Protein AF-A0AAD4N8Z9-F1 (afdb_monomer)

Structure (mmCIF, N/CA/C/O backbone):
data_AF-A0AAD4N8Z9-F1
#
_entry.id   AF-A0AAD4N8Z9-F1
#
loop_
_atom_site.group_PDB
_atom_site.id
_atom_site.type_symbol
_atom_site.label_atom_id
_atom_site.label_alt_id
_atom_site.label_comp_id
_atom_site.label_asym_id
_atom_site.label_entity_id
_atom_site.label_seq_id
_atom_site.pdbx_PDB_ins_code
_atom_site.Cartn_x
_atom_site.Cartn_y
_atom_site.Cartn_z
_atom_site.occupancy
_atom_site.B_iso_or_equiv
_atom_site.auth_seq_id
_atom_site.auth_comp_id
_atom_site.auth_asym_id
_atom_site.auth_atom_id
_atom_site.pdbx_PDB_model_num
ATOM 1 N N . MET A 1 1 ? 73.929 31.595 -19.723 1.00 46.75 1 MET A N 1
ATOM 2 C CA . MET A 1 1 ? 73.065 31.655 -18.525 1.00 46.75 1 MET A CA 1
ATOM 3 C C . MET A 1 1 ? 71.670 32.011 -18.989 1.00 46.75 1 MET A C 1
ATOM 5 O O . MET A 1 1 ? 71.566 33.004 -19.691 1.00 46.75 1 MET A O 1
ATOM 9 N N . ASN A 1 2 ? 70.687 31.148 -18.706 1.00 46.19 2 ASN A N 1
ATOM 10 C CA . ASN A 1 2 ? 69.236 31.398 -18.604 1.00 46.19 2 ASN A CA 1
ATOM 11 C C . ASN A 1 2 ? 68.493 30.087 -18.906 1.00 46.19 2 ASN A C 1
ATOM 13 O O . ASN A 1 2 ? 68.170 29.791 -20.052 1.00 46.19 2 ASN A O 1
ATOM 17 N N . GLN A 1 3 ? 68.258 29.290 -17.863 1.00 43.41 3 GLN A N 1
ATOM 18 C CA . GLN A 1 3 ? 67.285 28.197 -17.874 1.00 43.41 3 GLN A CA 1
ATOM 19 C C . GLN A 1 3 ? 66.125 28.615 -16.969 1.00 43.41 3 GLN A C 1
ATOM 21 O O . GLN A 1 3 ? 66.301 28.776 -15.764 1.00 43.41 3 GLN A O 1
ATOM 26 N N . LEU A 1 4 ? 64.959 28.836 -17.576 1.00 46.44 4 LEU A N 1
ATOM 27 C CA . LEU A 1 4 ? 63.681 29.014 -16.887 1.00 46.44 4 LEU A CA 1
ATOM 28 C C . LEU A 1 4 ? 63.095 27.630 -16.550 1.00 46.44 4 LEU A C 1
ATOM 30 O O . LEU A 1 4 ? 63.149 26.740 -17.403 1.00 46.44 4 LEU A O 1
ATOM 34 N N . PRO A 1 5 ? 62.543 27.424 -15.342 1.00 58.72 5 PRO A N 1
ATOM 35 C CA . PRO A 1 5 ? 61.995 26.138 -14.941 1.00 58.72 5 PRO A CA 1
ATOM 36 C C . PRO A 1 5 ? 60.583 25.928 -15.505 1.00 58.72 5 PRO A C 1
ATOM 38 O O . PRO A 1 5 ? 59.713 26.794 -15.420 1.00 58.72 5 PRO A O 1
ATOM 41 N N . ASN A 1 6 ? 60.367 24.731 -16.050 1.00 53.56 6 ASN A N 1
ATOM 42 C CA . ASN A 1 6 ? 59.075 24.229 -16.503 1.00 53.56 6 ASN A CA 1
ATOM 43 C C . ASN A 1 6 ? 58.134 24.006 -15.307 1.00 53.56 6 ASN A C 1
ATOM 45 O O . ASN A 1 6 ? 58.303 23.060 -14.537 1.00 53.56 6 ASN A O 1
ATOM 49 N N . LEU A 1 7 ? 57.119 24.861 -15.181 1.00 53.78 7 LEU A N 1
ATOM 50 C CA . LEU A 1 7 ? 55.962 24.662 -14.309 1.00 53.78 7 LEU A CA 1
ATOM 51 C C . LEU A 1 7 ? 55.002 23.658 -14.967 1.00 53.78 7 LEU A C 1
ATOM 53 O O . LEU A 1 7 ? 54.324 23.968 -15.943 1.00 53.78 7 LEU A O 1
ATOM 57 N N . PHE A 1 8 ? 54.969 22.437 -14.432 1.00 58.31 8 PHE A N 1
ATOM 58 C CA . PHE A 1 8 ? 54.022 21.385 -14.813 1.00 58.31 8 PHE A CA 1
ATOM 59 C C . PHE A 1 8 ? 52.588 21.705 -14.326 1.00 58.31 8 PHE A C 1
ATOM 61 O O . PHE A 1 8 ? 52.424 22.147 -13.186 1.00 58.31 8 PHE A O 1
ATOM 68 N N . PRO A 1 9 ? 51.532 21.418 -15.114 1.00 57.81 9 PRO A N 1
ATOM 69 C CA . PRO A 1 9 ? 50.152 21.751 -14.771 1.00 57.81 9 PRO A CA 1
ATOM 70 C C . PRO A 1 9 ? 49.478 20.606 -13.992 1.00 57.81 9 PRO A C 1
ATOM 72 O O . PRO A 1 9 ? 48.863 19.715 -14.570 1.00 57.81 9 PRO A O 1
ATOM 75 N N . TRP A 1 10 ? 49.564 20.622 -12.660 1.00 55.25 10 TRP A N 1
ATOM 76 C CA . TRP A 1 10 ? 48.889 19.639 -11.787 1.00 55.25 10 TRP A CA 1
ATOM 77 C C . TRP A 1 10 ? 47.440 20.021 -11.408 1.00 55.25 10 TRP A C 1
ATOM 79 O O . TRP A 1 10 ? 46.786 19.305 -10.654 1.00 55.25 10 TRP A O 1
ATOM 89 N N . SER A 1 11 ? 46.892 21.124 -11.932 1.00 57.09 11 SER A N 1
ATOM 90 C CA . SER A 1 11 ? 45.574 21.652 -11.529 1.00 57.09 11 SER A CA 1
ATOM 91 C C . SER A 1 11 ? 44.363 21.008 -12.223 1.00 57.09 11 SER A C 1
ATOM 93 O O . SER A 1 11 ? 43.244 21.149 -11.735 1.00 57.09 11 SER A O 1
ATOM 95 N N . HIS A 1 12 ? 44.541 20.270 -13.323 1.00 56.38 12 HIS A N 1
ATOM 96 C CA . HIS A 1 12 ? 43.407 19.731 -14.095 1.00 56.38 12 HIS A CA 1
ATOM 97 C C . HIS A 1 12 ? 42.897 18.356 -13.623 1.00 56.38 12 HIS A C 1
ATOM 99 O O . HIS A 1 12 ? 41.758 17.991 -13.922 1.00 56.38 12 HIS A O 1
ATOM 105 N N . PHE A 1 13 ? 43.694 17.600 -12.860 1.00 57.88 13 PHE A N 1
ATOM 106 C CA . PHE A 1 13 ? 43.307 16.254 -12.413 1.00 57.88 13 PHE A CA 1
ATOM 107 C C . PHE A 1 13 ? 42.324 16.271 -11.230 1.00 57.88 13 PHE A C 1
ATOM 109 O O . PHE A 1 13 ? 41.412 15.450 -11.178 1.00 57.88 13 PHE A O 1
ATOM 116 N N . GLY A 1 14 ? 42.446 17.237 -10.312 1.00 62.03 14 GLY A N 1
ATOM 117 C CA . GLY A 1 14 ? 41.565 17.333 -9.139 1.00 62.03 14 GLY A CA 1
ATOM 118 C C . GLY A 1 14 ? 40.123 17.735 -9.472 1.00 62.03 14 GLY A C 1
ATOM 119 O O . GLY A 1 14 ? 39.182 17.239 -8.855 1.00 62.03 14 GLY A O 1
ATOM 120 N N . PHE A 1 15 ? 39.932 18.585 -10.487 1.00 70.56 15 PHE A N 1
ATOM 121 C CA . PHE A 1 15 ? 38.609 19.105 -10.847 1.00 70.56 15 PHE A CA 1
ATOM 122 C C . PHE A 1 15 ? 37.696 18.028 -11.459 1.00 70.56 15 PHE A C 1
ATOM 124 O O . PHE A 1 15 ? 36.515 17.958 -11.126 1.00 70.56 15 PHE A O 1
ATOM 131 N N . ASN A 1 16 ? 38.244 17.130 -12.288 1.00 72.62 16 ASN A N 1
ATOM 132 C CA . ASN A 1 16 ? 37.470 16.046 -12.906 1.00 72.62 16 ASN A CA 1
ATOM 133 C C . ASN A 1 16 ? 37.009 14.985 -11.895 1.00 72.62 16 ASN A C 1
ATOM 135 O O . ASN A 1 16 ? 35.900 14.471 -12.016 1.00 72.62 16 ASN A O 1
ATOM 139 N N . VAL A 1 17 ? 37.818 14.682 -10.874 1.00 78.62 17 VAL A N 1
ATOM 140 C CA . VAL A 1 17 ? 37.445 13.712 -9.828 1.00 78.62 17 VAL A CA 1
ATOM 141 C C . VAL A 1 17 ? 36.346 14.272 -8.920 1.00 78.62 17 VAL A C 1
ATOM 143 O O . VAL A 1 17 ? 35.409 13.552 -8.582 1.00 78.62 17 VAL A O 1
ATOM 146 N N . TYR A 1 18 ? 36.408 15.563 -8.574 1.00 80.31 18 TYR A N 1
ATOM 147 C CA . TYR A 1 18 ? 35.356 16.220 -7.794 1.00 80.31 18 TYR A CA 1
ATOM 148 C C . TYR A 1 18 ? 34.038 16.306 -8.577 1.00 80.31 18 TYR A C 1
ATOM 150 O O . TYR A 1 18 ? 32.983 15.982 -8.038 1.00 80.31 18 TYR A O 1
ATOM 158 N N . LEU A 1 19 ? 34.095 16.653 -9.869 1.00 80.94 19 LEU A N 1
ATOM 159 C CA . LEU A 1 19 ? 32.920 16.676 -10.743 1.00 80.94 19 LEU A CA 1
ATOM 160 C C . LEU A 1 19 ? 32.286 15.280 -10.883 1.00 80.94 19 LEU A C 1
ATOM 162 O O . LEU A 1 19 ? 31.070 15.149 -10.767 1.00 80.94 19 LEU A O 1
ATOM 166 N N . LEU A 1 20 ? 33.097 14.230 -11.064 1.00 77.81 20 LEU A N 1
ATOM 167 C CA . LEU A 1 20 ? 32.614 12.846 -11.134 1.00 77.81 20 LEU A CA 1
ATOM 168 C C . LEU A 1 20 ? 31.980 12.379 -9.819 1.00 77.81 20 LEU A C 1
ATOM 170 O O . LEU A 1 20 ? 30.942 11.725 -9.862 1.00 77.81 20 LEU A O 1
ATOM 174 N N . LEU A 1 21 ? 32.539 12.745 -8.661 1.00 77.12 21 LEU A N 1
ATOM 175 C CA . LEU A 1 21 ? 31.932 12.436 -7.362 1.00 77.12 21 LEU A CA 1
ATOM 176 C C . LEU A 1 21 ? 30.600 13.171 -7.166 1.00 77.12 21 LEU A C 1
ATOM 178 O O . LEU A 1 21 ? 29.635 12.550 -6.730 1.00 77.12 21 LEU A O 1
ATOM 182 N N . VAL A 1 22 ? 30.506 14.451 -7.542 1.00 74.62 22 VAL A N 1
ATOM 183 C CA . VAL A 1 22 ? 29.248 15.218 -7.471 1.00 74.62 22 VAL A CA 1
ATOM 184 C C . VAL A 1 22 ? 28.180 14.614 -8.389 1.00 74.62 22 VAL A C 1
ATOM 186 O O . VAL A 1 22 ? 27.043 14.439 -7.957 1.00 74.62 22 VAL A O 1
ATOM 189 N N . ILE A 1 23 ? 28.539 14.211 -9.613 1.00 74.00 23 ILE A N 1
ATOM 190 C CA . ILE A 1 23 ? 27.619 13.524 -10.534 1.00 74.00 23 ILE A CA 1
ATOM 191 C C . ILE A 1 23 ? 27.191 12.161 -9.966 1.00 74.00 23 ILE A C 1
ATOM 193 O O . ILE A 1 23 ? 26.013 11.822 -10.027 1.00 74.00 23 ILE A O 1
ATOM 197 N N . PHE A 1 24 ? 28.102 11.403 -9.347 1.00 67.06 24 PHE A N 1
ATOM 198 C CA . PHE A 1 24 ? 27.779 10.104 -8.746 1.00 67.06 24 PHE A CA 1
ATOM 199 C C . PHE A 1 24 ? 26.803 10.244 -7.566 1.00 67.06 24 PHE A C 1
ATOM 201 O O . PHE A 1 24 ? 25.826 9.498 -7.484 1.00 67.06 24 PHE A O 1
ATOM 208 N N . PHE A 1 25 ? 26.992 11.252 -6.706 1.00 61.34 25 PHE A N 1
ATOM 209 C CA . PHE A 1 25 ? 26.068 11.553 -5.604 1.00 61.34 25 PHE A CA 1
ATOM 210 C C . PHE A 1 25 ? 24.692 12.049 -6.074 1.00 61.34 25 PHE A C 1
ATOM 212 O O . PHE A 1 25 ? 23.701 11.808 -5.387 1.00 61.34 25 PHE A O 1
ATOM 219 N N . LEU A 1 26 ? 24.605 12.686 -7.246 1.00 59.12 26 LEU A N 1
ATOM 220 C CA . LEU A 1 26 ? 23.340 13.145 -7.836 1.00 59.12 26 LEU A CA 1
ATOM 221 C C . LEU A 1 26 ? 22.520 12.021 -8.490 1.00 59.12 26 LEU A C 1
ATOM 223 O O . LEU A 1 26 ? 21.355 12.232 -8.813 1.00 59.12 26 LEU A O 1
ATOM 227 N N . THR A 1 27 ? 23.093 10.826 -8.669 1.00 56.28 27 THR A N 1
ATOM 228 C CA . THR A 1 27 ? 22.398 9.677 -9.281 1.00 56.28 27 THR A CA 1
ATOM 229 C C . THR A 1 27 ? 21.830 8.688 -8.266 1.00 56.28 27 THR A C 1
ATOM 231 O O . THR A 1 27 ? 21.587 7.529 -8.601 1.00 56.28 27 THR A O 1
ATOM 234 N N . THR A 1 28 ? 21.587 9.107 -7.022 1.00 57.78 28 THR A N 1
ATOM 235 C CA . THR A 1 28 ? 20.833 8.279 -6.078 1.00 57.78 28 THR A CA 1
ATOM 236 C C . THR A 1 28 ? 19.401 8.130 -6.588 1.00 57.78 28 THR A C 1
ATOM 238 O O . THR A 1 28 ? 18.559 9.013 -6.456 1.00 57.78 28 THR A O 1
ATOM 241 N N . TRP A 1 29 ? 19.139 6.994 -7.235 1.00 62.50 29 TRP A N 1
ATOM 242 C CA . TRP A 1 29 ? 17.806 6.590 -7.658 1.00 62.50 29 TRP A CA 1
ATOM 243 C C . TRP A 1 29 ? 16.889 6.682 -6.443 1.00 62.50 29 TRP A C 1
ATOM 245 O O . TRP A 1 29 ? 17.127 6.006 -5.438 1.00 62.50 29 TRP A O 1
ATOM 255 N N . ALA A 1 30 ? 15.880 7.548 -6.520 1.00 64.81 30 ALA A N 1
ATOM 256 C CA . ALA A 1 30 ? 14.934 7.746 -5.437 1.00 64.81 30 ALA A CA 1
ATOM 257 C C . ALA A 1 30 ? 14.157 6.441 -5.218 1.00 64.81 30 ALA A C 1
ATOM 259 O O . ALA A 1 30 ? 13.236 6.107 -5.961 1.00 64.81 30 ALA A O 1
ATOM 260 N N . GLN A 1 31 ? 14.570 5.672 -4.213 1.00 79.56 31 GLN A N 1
ATOM 261 C CA . GLN A 1 31 ? 13.804 4.540 -3.721 1.00 79.56 31 GLN A CA 1
ATOM 262 C C . GLN A 1 31 ? 12.781 5.069 -2.728 1.00 79.56 31 GLN A C 1
ATOM 264 O O . GLN A 1 31 ? 13.136 5.687 -1.722 1.00 79.56 31 GLN A O 1
ATOM 269 N N . TYR A 1 32 ? 11.508 4.821 -3.006 1.00 87.12 32 TYR A N 1
ATOM 270 C CA . TYR A 1 32 ? 10.448 5.211 -2.095 1.00 87.12 32 TYR A CA 1
ATOM 271 C C . TYR A 1 32 ? 10.104 4.075 -1.135 1.00 87.12 32 TYR A C 1
ATOM 273 O O . TYR A 1 32 ? 9.993 2.909 -1.519 1.00 87.12 32 TYR A O 1
ATOM 281 N N . SER A 1 33 ? 9.897 4.446 0.126 1.00 89.38 33 SER A N 1
ATOM 282 C CA . SER A 1 33 ? 9.249 3.619 1.144 1.00 89.38 33 SER A CA 1
ATOM 283 C C . SER A 1 33 ? 7.814 4.118 1.348 1.00 89.38 33 SER A C 1
ATOM 285 O O . SER A 1 33 ? 7.547 5.283 1.046 1.00 89.38 33 SER A O 1
ATOM 287 N N . PRO A 1 34 ? 6.887 3.318 1.902 1.00 90.31 34 PRO A N 1
ATOM 288 C CA . PRO A 1 34 ? 5.537 3.799 2.215 1.00 90.31 34 PRO A CA 1
ATOM 289 C C . PRO A 1 34 ? 5.533 5.061 3.094 1.00 90.31 34 PRO A C 1
ATOM 291 O O . PRO A 1 34 ? 4.661 5.918 2.978 1.00 90.31 34 PRO A O 1
ATOM 294 N N . GLN A 1 35 ? 6.541 5.202 3.957 1.00 89.12 35 GLN A N 1
ATOM 295 C CA . GLN A 1 35 ? 6.708 6.315 4.886 1.00 89.12 35 GLN A CA 1
ATOM 296 C C . GLN A 1 35 ? 7.181 7.581 4.169 1.00 89.12 35 GLN A C 1
ATOM 298 O O . GLN A 1 35 ? 6.696 8.669 4.476 1.00 89.12 35 GLN A O 1
ATOM 303 N N . THR A 1 36 ? 8.073 7.449 3.186 1.00 90.81 36 THR A N 1
ATOM 304 C CA . THR A 1 36 ? 8.645 8.579 2.434 1.00 90.81 36 THR A CA 1
ATOM 305 C C . THR A 1 36 ? 7.892 8.906 1.147 1.00 90.81 36 THR A C 1
ATOM 307 O O . THR A 1 36 ? 8.115 9.969 0.577 1.00 90.81 36 THR A O 1
ATOM 310 N N . TYR A 1 37 ? 6.994 8.031 0.688 1.00 94.69 37 TYR A N 1
ATOM 311 C CA . TYR A 1 37 ? 6.207 8.270 -0.518 1.00 94.69 37 TYR A CA 1
ATOM 312 C C . TYR A 1 37 ? 5.246 9.459 -0.313 1.00 94.69 37 TYR A C 1
ATOM 314 O O . TYR A 1 37 ? 4.522 9.474 0.695 1.00 94.69 37 TYR A O 1
ATOM 322 N N . PRO A 1 38 ? 5.247 10.466 -1.207 1.00 95.62 38 PRO A N 1
ATOM 323 C CA . PRO A 1 38 ? 4.472 11.687 -1.012 1.00 95.62 38 PRO A CA 1
ATOM 324 C C . PRO A 1 38 ? 2.963 11.437 -1.123 1.00 95.62 38 PRO A C 1
ATOM 326 O O . PRO A 1 38 ? 2.509 10.507 -1.791 1.00 95.62 38 PRO A O 1
ATOM 329 N N . ASP A 1 39 ? 2.172 12.247 -0.422 1.00 95.81 39 ASP A N 1
ATOM 330 C CA . ASP A 1 39 ? 0.711 12.243 -0.541 1.00 95.81 39 ASP A CA 1
ATOM 331 C C . ASP A 1 39 ? 0.301 13.350 -1.521 1.00 95.81 39 ASP A C 1
ATOM 333 O O . ASP A 1 39 ? 0.532 14.523 -1.220 1.00 95.81 39 ASP A O 1
ATOM 337 N N . PRO A 1 40 ? -0.318 13.027 -2.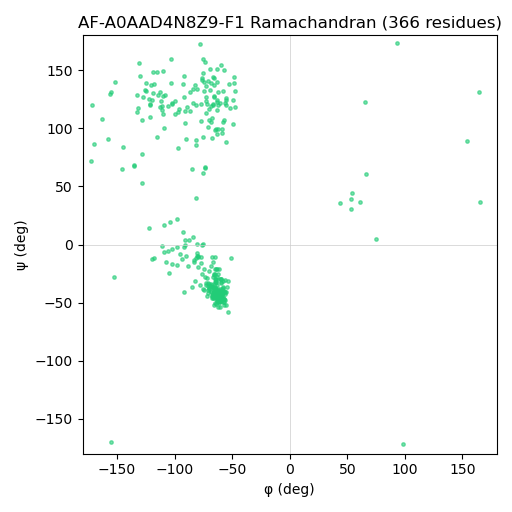671 1.00 96.06 40 PRO A N 1
ATOM 338 C CA . PRO A 1 40 ? -0.635 14.014 -3.703 1.00 96.06 40 PRO A CA 1
ATOM 339 C C . PRO A 1 40 ? -1.656 15.067 -3.254 1.00 96.06 40 PRO A C 1
ATOM 341 O O . PRO A 1 40 ? -1.858 16.048 -3.965 1.00 96.06 40 PRO A O 1
ATOM 344 N N . ARG A 1 41 ? -2.310 14.892 -2.099 1.00 94.75 41 ARG A N 1
ATOM 345 C CA . ARG A 1 41 ? -3.265 15.860 -1.542 1.00 94.75 41 ARG A CA 1
ATOM 346 C C . ARG A 1 41 ? -2.574 16.950 -0.730 1.00 94.75 41 ARG A C 1
ATOM 348 O O . ARG A 1 41 ? -3.010 18.096 -0.757 1.00 94.75 41 ARG A O 1
ATOM 355 N N . THR A 1 42 ? -1.515 16.594 -0.005 1.00 95.56 42 THR A N 1
ATOM 356 C CA . THR A 1 42 ? -0.793 17.514 0.890 1.00 95.56 42 THR A CA 1
ATOM 357 C C . THR A 1 42 ? 0.544 17.967 0.319 1.00 95.56 42 THR A C 1
ATOM 359 O O . THR A 1 42 ? 1.032 19.027 0.691 1.00 95.56 42 THR A O 1
ATOM 362 N N . ASP A 1 43 ? 1.134 17.179 -0.578 1.00 96.31 43 ASP A N 1
ATOM 363 C CA . ASP A 1 43 ? 2.415 17.451 -1.225 1.00 96.31 43 ASP A CA 1
ATOM 364 C C . ASP A 1 43 ? 2.350 17.168 -2.743 1.00 96.31 43 ASP A C 1
ATOM 366 O O . ASP A 1 43 ? 2.955 16.218 -3.254 1.00 96.31 43 ASP A O 1
ATOM 370 N N . PRO A 1 44 ? 1.579 17.976 -3.497 1.00 97.06 44 PRO A N 1
ATOM 371 C CA . PRO A 1 44 ? 1.424 17.791 -4.937 1.00 97.06 44 PRO A CA 1
ATOM 372 C C . PRO A 1 44 ? 2.732 17.998 -5.711 1.00 97.06 44 PRO A C 1
ATOM 374 O O . PRO A 1 44 ? 2.967 17.314 -6.707 1.00 97.06 44 PRO A O 1
ATOM 377 N N . LEU A 1 45 ? 3.614 18.891 -5.248 1.00 97.00 45 LEU A N 1
ATOM 378 C CA . LEU A 1 45 ? 4.854 19.220 -5.955 1.00 97.00 45 LEU A CA 1
ATOM 379 C C . LEU A 1 45 ? 5.817 18.028 -5.990 1.00 97.00 45 LEU A C 1
ATOM 381 O O . LEU A 1 45 ? 6.358 17.722 -7.057 1.00 97.00 45 LEU A O 1
ATOM 385 N N . SER A 1 46 ? 5.973 17.302 -4.877 1.00 96.19 46 SER A N 1
ATOM 386 C CA . SER A 1 46 ? 6.767 16.064 -4.851 1.00 96.19 46 SER A CA 1
ATOM 387 C C . SER A 1 46 ? 6.184 14.973 -5.751 1.00 96.19 46 SER A C 1
ATOM 389 O O . SER A 1 46 ? 6.925 14.156 -6.289 1.00 96.19 46 SER A O 1
ATOM 391 N N . CYS A 1 47 ? 4.869 14.990 -5.975 1.00 96.81 47 CYS A N 1
ATOM 392 C CA . CYS A 1 47 ? 4.163 14.110 -6.907 1.00 96.81 47 CYS A CA 1
ATOM 393 C C . CYS A 1 47 ? 4.176 14.597 -8.368 1.00 96.81 47 CYS A C 1
ATOM 395 O O . CYS A 1 47 ? 3.502 13.994 -9.205 1.00 96.81 47 CYS A O 1
ATOM 397 N N . ARG A 1 48 ? 4.919 15.671 -8.683 1.00 96.06 48 ARG A N 1
ATOM 398 C CA . ARG A 1 48 ? 4.972 16.312 -10.013 1.00 96.06 48 ARG A CA 1
ATOM 399 C C . ARG A 1 48 ? 3.619 16.850 -10.487 1.00 96.06 48 ARG A C 1
ATOM 401 O O . ARG A 1 48 ? 3.305 16.813 -11.680 1.00 96.06 48 ARG A O 1
ATOM 408 N N . LEU A 1 49 ? 2.835 17.371 -9.546 1.00 95.44 49 LEU A N 1
ATOM 409 C CA . LEU A 1 49 ? 1.553 18.029 -9.770 1.00 95.44 49 LEU A CA 1
ATOM 410 C C . LEU A 1 49 ? 1.628 19.505 -9.371 1.00 95.44 49 LEU A C 1
ATOM 412 O O . LEU A 1 49 ? 2.329 19.874 -8.434 1.00 95.44 49 LEU A O 1
ATOM 416 N N . ILE A 1 50 ? 0.859 20.349 -10.058 1.00 94.88 50 ILE A N 1
ATOM 417 C CA . ILE A 1 50 ? 0.736 21.779 -9.722 1.00 94.88 50 ILE A CA 1
ATOM 418 C C . ILE A 1 50 ? -0.279 21.986 -8.589 1.00 94.88 50 ILE A C 1
ATOM 420 O O . ILE A 1 50 ? -0.148 22.910 -7.792 1.00 94.88 50 ILE A O 1
ATOM 424 N N . LEU A 1 51 ? -1.292 21.122 -8.516 1.00 95.62 51 LEU A N 1
ATOM 425 C CA . LEU A 1 51 ? -2.397 21.203 -7.566 1.00 95.62 51 LEU A CA 1
ATOM 426 C C . LEU A 1 51 ? -2.609 19.850 -6.878 1.00 95.62 51 LEU A C 1
ATOM 428 O O . LEU A 1 51 ? -2.245 18.821 -7.458 1.00 95.62 51 LEU A O 1
ATOM 432 N N . PRO A 1 52 ? -3.217 19.838 -5.676 1.00 96.38 52 PRO A N 1
ATOM 433 C CA . PRO A 1 52 ? -3.639 18.614 -5.009 1.00 96.38 52 PRO A CA 1
ATOM 434 C C . PRO A 1 52 ? -4.432 17.684 -5.931 1.00 96.38 52 PRO A C 1
ATOM 436 O O . PRO A 1 52 ? -5.288 18.136 -6.693 1.00 96.38 52 PRO A O 1
ATOM 439 N N . GLY A 1 53 ? -4.165 16.382 -5.849 1.00 94.44 53 GLY A N 1
ATOM 440 C CA . GLY A 1 53 ? -4.749 15.405 -6.763 1.00 94.44 53 GLY A CA 1
ATOM 441 C C . GLY A 1 53 ? -4.833 13.988 -6.206 1.00 94.44 53 GLY A C 1
ATOM 442 O O . GLY A 1 53 ? -4.637 13.739 -5.020 1.00 94.44 53 GLY A O 1
ATOM 443 N N . GLN A 1 54 ? -5.162 13.054 -7.098 1.00 95.44 54 GLN A N 1
ATOM 444 C CA . GLN A 1 54 ? -5.369 11.631 -6.790 1.00 95.44 54 GLN A CA 1
ATOM 445 C C . GLN A 1 54 ? -4.239 10.740 -7.310 1.00 95.44 54 GLN A C 1
ATOM 447 O O . GLN A 1 54 ? -4.137 9.582 -6.919 1.00 95.44 54 GLN A O 1
ATOM 452 N N . LEU A 1 55 ? -3.405 11.264 -8.205 1.00 98.00 55 LEU A N 1
ATOM 453 C CA . LEU A 1 55 ? -2.312 10.539 -8.828 1.00 98.00 55 LEU A CA 1
ATOM 454 C C . LEU A 1 55 ? -0.990 11.119 -8.347 1.00 98.00 55 LEU A C 1
ATOM 456 O O . LEU A 1 55 ? -0.795 12.328 -8.389 1.00 98.00 55 LEU A O 1
ATOM 460 N N . CYS A 1 56 ? -0.081 10.256 -7.921 1.00 98.19 56 CYS A N 1
ATOM 461 C CA . CYS A 1 56 ? 1.269 10.636 -7.557 1.00 98.19 56 CYS A CA 1
ATOM 462 C C . CYS A 1 56 ? 2.272 9.876 -8.422 1.00 98.19 56 CYS A C 1
ATOM 464 O O . CYS A 1 56 ? 2.277 8.645 -8.400 1.00 98.19 56 CYS A O 1
ATOM 466 N N . ASP A 1 57 ? 3.101 10.611 -9.165 1.00 97.94 57 ASP A N 1
ATOM 467 C CA . ASP A 1 57 ? 4.112 10.076 -10.084 1.00 97.94 57 ASP A CA 1
ATOM 468 C C . ASP A 1 57 ? 5.448 10.822 -9.912 1.00 97.94 57 ASP A C 1
ATOM 470 O O . ASP A 1 57 ? 5.856 11.609 -10.773 1.00 97.94 57 ASP A O 1
ATOM 474 N N . PRO A 1 58 ? 6.129 10.639 -8.767 1.00 96.44 58 PRO A N 1
ATOM 475 C CA . PRO A 1 58 ? 7.344 11.384 -8.452 1.00 96.44 58 PRO A CA 1
ATOM 476 C C . PRO A 1 58 ? 8.517 11.049 -9.390 1.00 96.44 58 PRO A C 1
ATOM 478 O O . PRO A 1 58 ? 9.404 11.882 -9.595 1.00 96.44 58 PRO A O 1
ATOM 481 N N . SER A 1 59 ? 8.507 9.839 -9.962 1.00 95.50 59 SER A N 1
ATOM 482 C CA . SER A 1 59 ? 9.533 9.302 -10.863 1.00 95.50 59 SER A CA 1
ATOM 483 C C . SER A 1 59 ? 9.260 9.570 -12.347 1.00 95.50 59 SER A C 1
ATOM 485 O O . SER A 1 59 ? 10.028 9.103 -13.183 1.00 95.50 59 SER A O 1
ATOM 487 N N . GLU A 1 60 ? 8.192 10.305 -12.672 1.00 96.38 60 GLU A N 1
ATOM 488 C CA . GLU A 1 60 ? 7.813 10.657 -14.048 1.00 96.38 60 GLU A CA 1
ATOM 489 C C . GLU A 1 60 ? 7.688 9.430 -14.967 1.00 96.38 60 GLU A C 1
ATOM 491 O O . GLU A 1 60 ? 8.167 9.412 -16.101 1.00 96.38 60 GLU A O 1
ATOM 496 N N . ILE A 1 61 ? 7.039 8.379 -14.460 1.00 97.25 61 ILE A N 1
ATOM 497 C CA . ILE A 1 61 ? 6.747 7.162 -15.222 1.00 97.25 61 ILE A CA 1
ATOM 498 C C . ILE A 1 61 ? 5.783 7.465 -16.366 1.00 97.25 61 ILE A C 1
ATOM 500 O O . ILE A 1 61 ? 5.922 6.878 -17.440 1.00 97.25 61 ILE A O 1
ATOM 504 N N . LEU A 1 62 ? 4.811 8.349 -16.132 1.00 98.25 62 LEU A N 1
ATOM 505 C CA . LEU A 1 62 ? 3.883 8.807 -17.157 1.00 98.25 62 LEU A CA 1
ATOM 506 C C . LEU A 1 62 ? 4.400 10.068 -17.830 1.00 98.25 62 LEU A C 1
ATOM 508 O O . LEU A 1 62 ? 4.936 10.971 -17.176 1.00 98.25 62 LEU A O 1
ATOM 512 N N . LEU A 1 63 ? 4.120 10.180 -19.127 1.00 97.88 63 LEU A N 1
ATOM 513 C CA . LEU A 1 63 ? 4.292 11.437 -19.837 1.00 97.88 63 LEU A CA 1
ATOM 514 C C . LEU A 1 63 ? 3.346 12.506 -19.255 1.00 97.88 63 LEU A C 1
ATOM 516 O O . LEU A 1 63 ? 2.251 12.179 -18.788 1.00 97.88 63 LEU A O 1
ATOM 520 N N . PRO A 1 64 ? 3.704 13.802 -19.313 1.00 96.81 64 PRO A N 1
ATOM 521 C CA . PRO A 1 64 ? 2.863 14.869 -18.768 1.00 96.81 64 PRO A CA 1
ATOM 522 C C . PRO A 1 64 ? 1.424 14.881 -19.310 1.00 96.81 64 PRO A C 1
ATOM 524 O O . PRO A 1 64 ? 0.488 15.169 -18.563 1.00 96.81 64 PRO A O 1
ATOM 527 N N . GLU A 1 65 ? 1.232 14.551 -20.591 1.00 97.50 65 GLU A N 1
ATOM 528 C CA . GLU A 1 65 ? -0.101 14.468 -21.203 1.00 97.50 65 GLU A CA 1
ATOM 529 C C . GLU A 1 65 ? -0.891 13.249 -20.720 1.00 97.50 65 GLU A C 1
ATOM 531 O O . GLU A 1 65 ? -2.055 13.384 -20.352 1.00 97.50 65 GLU A O 1
ATOM 536 N N . GLU A 1 66 ? -0.253 12.080 -20.642 1.00 98.31 66 GLU A N 1
ATOM 537 C CA . GLU A 1 66 ? -0.861 10.863 -20.095 1.00 98.31 66 GLU A CA 1
ATOM 538 C C . GLU A 1 66 ? -1.300 11.065 -18.645 1.00 98.31 66 GLU A C 1
ATOM 540 O O . GLU A 1 66 ? -2.408 10.688 -18.267 1.00 98.31 66 GLU A O 1
ATOM 545 N N . ARG A 1 67 ? -0.448 11.714 -17.845 1.00 97.62 67 ARG A N 1
ATOM 546 C CA . ARG A 1 67 ? -0.724 12.052 -16.449 1.00 97.62 67 ARG A CA 1
ATOM 547 C C . ARG A 1 67 ? -1.961 12.938 -16.323 1.00 97.62 67 ARG A C 1
ATOM 549 O O . ARG A 1 67 ? -2.841 12.638 -15.520 1.00 97.62 67 ARG A O 1
ATOM 556 N N . ARG A 1 68 ? -2.041 14.001 -17.132 1.00 96.62 68 ARG A N 1
ATOM 557 C CA . ARG A 1 68 ? -3.193 14.913 -17.158 1.00 96.62 68 ARG A CA 1
ATOM 558 C C . ARG A 1 68 ? -4.468 14.178 -17.570 1.00 96.62 68 ARG A C 1
ATOM 560 O O . ARG A 1 68 ? -5.455 14.238 -16.846 1.00 96.62 68 ARG A O 1
ATOM 567 N N . ASN A 1 69 ? -4.417 13.425 -18.668 1.00 97.81 69 ASN A N 1
ATOM 568 C CA . ASN A 1 69 ? -5.565 12.675 -19.177 1.00 97.81 69 ASN A CA 1
ATOM 569 C C . ASN A 1 69 ? -6.072 11.652 -18.151 1.00 97.81 69 ASN A C 1
ATOM 571 O O . ASN A 1 69 ? -7.277 11.555 -17.915 1.00 97.81 69 ASN A O 1
ATOM 575 N N . LEU A 1 70 ? -5.162 10.927 -17.492 1.00 98.00 70 LEU A N 1
ATOM 576 C CA . LEU A 1 70 ? -5.508 9.953 -16.461 1.00 98.00 70 LEU A CA 1
ATOM 577 C C . LEU A 1 70 ? -6.133 10.627 -15.232 1.00 98.00 70 LEU A C 1
ATOM 579 O O . LEU A 1 70 ? -7.127 10.126 -14.707 1.00 98.00 70 LEU A O 1
ATOM 583 N N . MET A 1 71 ? -5.609 11.773 -14.786 1.00 97.00 71 MET A N 1
ATOM 584 C CA . MET A 1 71 ? -6.199 12.545 -13.684 1.00 97.00 71 MET A CA 1
ATOM 585 C C . MET A 1 71 ? -7.603 13.061 -14.017 1.00 97.00 71 MET A C 1
ATOM 587 O O . MET A 1 71 ? -8.519 12.901 -13.204 1.00 97.00 71 MET A O 1
ATOM 591 N N . ASP A 1 72 ? -7.793 13.628 -15.209 1.00 96.88 72 ASP A N 1
ATOM 592 C CA . ASP A 1 72 ? -9.091 14.134 -15.667 1.00 96.88 72 ASP A CA 1
ATOM 593 C C . ASP A 1 72 ? -10.111 12.996 -15.766 1.00 96.88 72 ASP A C 1
ATOM 595 O O . ASP A 1 72 ? -11.243 13.104 -15.281 1.00 96.88 72 ASP A O 1
ATOM 599 N N . LYS A 1 73 ? -9.696 11.856 -16.330 1.00 96.69 73 LYS A N 1
ATOM 600 C CA . LYS A 1 73 ? -10.541 10.667 -16.443 1.00 96.69 73 LYS A CA 1
ATOM 601 C C . LYS A 1 73 ? -10.895 10.090 -15.075 1.00 96.69 73 LYS A C 1
ATOM 603 O O . LYS A 1 73 ? -12.063 9.784 -14.843 1.00 96.69 73 LYS A O 1
ATOM 608 N N . THR A 1 74 ? -9.933 10.001 -14.155 1.00 95.88 74 THR A N 1
ATOM 609 C CA . THR A 1 74 ? -10.167 9.528 -12.778 1.00 95.88 74 THR A CA 1
ATOM 610 C C . THR A 1 74 ? -11.168 10.431 -12.063 1.00 95.88 74 THR A C 1
ATOM 612 O O . THR A 1 74 ? -12.150 9.938 -11.508 1.00 95.88 74 THR A O 1
ATOM 615 N N . THR A 1 75 ? -10.990 11.751 -12.160 1.00 95.50 75 THR A N 1
ATOM 616 C CA . THR A 1 75 ? -11.903 12.738 -11.567 1.00 95.50 75 THR A CA 1
ATOM 617 C C . THR A 1 75 ? -13.314 12.593 -12.132 1.00 95.50 75 THR A C 1
ATOM 619 O O . THR A 1 75 ? -14.281 12.509 -11.374 1.00 95.50 75 THR A O 1
ATOM 622 N N . ARG A 1 76 ? -13.449 12.485 -13.458 1.00 95.69 76 ARG A N 1
ATOM 623 C CA . ARG A 1 76 ? -14.745 12.279 -14.117 1.00 95.69 76 ARG A CA 1
ATOM 624 C C . ARG A 1 76 ? -15.416 10.980 -13.670 1.00 95.69 76 ARG A C 1
ATOM 626 O O . ARG A 1 76 ? -16.610 10.975 -13.390 1.00 95.69 76 ARG A O 1
ATOM 633 N N . LEU A 1 77 ? -14.674 9.876 -13.601 1.00 93.75 77 LEU A N 1
ATOM 634 C CA . LEU A 1 77 ? -15.221 8.582 -13.188 1.00 93.75 77 LEU A CA 1
ATOM 635 C C . LEU A 1 77 ? -15.638 8.578 -11.706 1.00 93.75 77 LEU A C 1
ATOM 637 O O . LEU A 1 77 ? -16.661 7.989 -11.366 1.00 93.75 77 LEU A O 1
ATOM 641 N N . GLN A 1 78 ? -14.920 9.289 -10.835 1.00 91.00 78 GLN A N 1
ATOM 642 C CA . GLN A 1 78 ? -15.330 9.487 -9.439 1.00 91.00 78 GLN A CA 1
ATOM 643 C C . GLN A 1 78 ? -16.579 10.364 -9.303 1.00 91.00 78 GLN A C 1
ATOM 645 O O . GLN A 1 78 ? -17.404 10.127 -8.426 1.00 91.00 78 GLN A O 1
ATOM 650 N N . GLN A 1 79 ? -16.769 11.356 -10.176 1.00 92.44 79 GLN A N 1
ATOM 651 C CA . GLN A 1 79 ? -18.005 12.147 -10.187 1.00 92.44 79 GLN A CA 1
ATOM 652 C C . GLN A 1 79 ? -19.229 11.292 -10.535 1.00 92.44 79 GLN A C 1
ATOM 654 O O . GLN A 1 79 ? -20.308 11.527 -9.999 1.00 92.44 79 GLN A O 1
ATOM 659 N N . ILE A 1 80 ? -19.073 10.260 -11.373 1.00 91.06 80 ILE A N 1
ATOM 660 C CA . ILE A 1 80 ? -20.161 9.313 -11.673 1.00 91.06 80 ILE A CA 1
ATOM 661 C C . ILE A 1 80 ? -20.580 8.549 -10.410 1.00 91.06 80 ILE A C 1
ATOM 663 O O . ILE A 1 80 ? -21.766 8.280 -10.222 1.00 91.06 80 ILE A O 1
ATOM 667 N N . THR A 1 81 ? -19.638 8.237 -9.514 1.00 90.06 81 THR A N 1
ATOM 668 C CA . THR A 1 81 ? -19.946 7.519 -8.268 1.00 90.06 81 THR A CA 1
ATOM 669 C C . THR A 1 81 ? -20.506 8.410 -7.162 1.00 90.06 81 THR A C 1
ATOM 671 O O . THR A 1 81 ? -20.981 7.881 -6.160 1.00 90.06 81 THR A O 1
ATOM 674 N N . ALA A 1 82 ? -20.521 9.737 -7.343 1.00 87.56 82 ALA A N 1
ATOM 675 C CA . ALA A 1 82 ? -21.005 10.687 -6.340 1.00 87.56 82 ALA A CA 1
ATOM 676 C C . ALA A 1 82 ? -22.483 10.487 -5.967 1.00 87.56 82 ALA A C 1
ATOM 678 O O . ALA A 1 82 ? -22.869 10.733 -4.830 1.00 87.56 82 ALA A O 1
ATOM 679 N N . ASN A 1 83 ? -23.298 9.989 -6.902 1.00 84.81 83 ASN A N 1
ATOM 680 C CA . ASN A 1 83 ? -24.729 9.752 -6.682 1.00 84.81 83 ASN A CA 1
ATOM 681 C C . ASN A 1 83 ? -25.044 8.341 -6.159 1.00 84.81 83 ASN A C 1
ATOM 683 O O . ASN A 1 83 ? -26.210 8.001 -5.955 1.00 84.81 83 ASN A O 1
ATOM 687 N N . ILE A 1 84 ? -24.031 7.493 -5.971 1.00 87.62 84 ILE A N 1
ATOM 688 C CA . ILE A 1 84 ? -24.223 6.123 -5.502 1.00 87.62 84 ILE A CA 1
ATOM 689 C C . ILE A 1 84 ? -24.250 6.136 -3.977 1.00 87.62 84 ILE A C 1
ATOM 691 O O . ILE A 1 84 ? -23.241 6.409 -3.327 1.00 87.62 84 ILE A O 1
ATOM 695 N N . ARG A 1 85 ? -25.402 5.795 -3.395 1.00 87.25 85 ARG A N 1
ATOM 696 C CA . ARG A 1 85 ? -25.540 5.694 -1.942 1.00 87.25 85 ARG A CA 1
ATOM 697 C C . ARG A 1 85 ? -24.827 4.445 -1.430 1.00 87.25 85 ARG A C 1
ATOM 699 O O . ARG A 1 85 ? -25.266 3.323 -1.684 1.00 87.25 85 ARG A O 1
ATOM 706 N N . ASN A 1 86 ? -23.758 4.642 -0.667 1.00 87.31 86 ASN A N 1
ATOM 707 C CA . ASN A 1 86 ? -23.067 3.547 -0.009 1.00 87.31 86 ASN A CA 1
ATOM 708 C C . ASN A 1 86 ? -23.911 3.012 1.161 1.00 87.31 86 ASN A C 1
ATOM 710 O O . ASN A 1 86 ? -24.297 3.760 2.059 1.00 87.31 86 ASN A O 1
ATOM 714 N N . THR A 1 87 ? -24.219 1.713 1.146 1.00 87.75 87 THR A N 1
ATOM 715 C CA . THR A 1 87 ? -25.041 1.065 2.183 1.00 87.75 87 THR A CA 1
ATOM 716 C C . THR A 1 87 ? -24.211 0.451 3.315 1.00 87.75 87 THR A C 1
ATOM 718 O O . THR A 1 87 ? -24.728 -0.337 4.106 1.00 87.75 87 THR A O 1
ATOM 721 N N . ALA A 1 88 ? -22.908 0.733 3.390 1.00 88.25 88 ALA A N 1
ATOM 722 C CA . ALA A 1 88 ? -22.082 0.350 4.529 1.00 88.25 88 ALA A CA 1
ATOM 723 C C . ALA A 1 88 ? -22.488 1.150 5.788 1.00 88.25 88 ALA A C 1
ATOM 725 O O . ALA A 1 88 ? -22.704 2.360 5.687 1.00 88.25 88 ALA A O 1
ATOM 726 N N . PRO A 1 89 ? -22.555 0.523 6.981 1.00 88.56 89 PRO A N 1
ATOM 727 C CA . PRO A 1 89 ? -22.971 1.205 8.210 1.00 88.56 89 PRO A CA 1
ATOM 728 C C . PRO A 1 89 ? -22.145 2.457 8.540 1.00 88.56 89 PRO A C 1
ATOM 730 O O . PRO A 1 89 ? -22.713 3.488 8.888 1.00 88.56 89 PRO A O 1
ATOM 733 N N . ALA A 1 90 ? -20.822 2.398 8.351 1.00 88.19 90 ALA A N 1
ATOM 734 C CA . ALA A 1 90 ? -19.907 3.520 8.587 1.00 88.19 90 ALA A CA 1
ATOM 735 C C . ALA A 1 90 ? -20.149 4.716 7.641 1.00 88.19 90 ALA A C 1
ATOM 737 O O . ALA A 1 90 ? -19.789 5.850 7.950 1.00 88.19 90 ALA A O 1
ATOM 738 N N . CYS A 1 91 ? -20.793 4.478 6.496 1.00 89.12 91 CYS A N 1
ATOM 739 C CA . CYS A 1 91 ? -21.083 5.486 5.478 1.00 89.12 91 CYS A CA 1
ATOM 740 C C . CYS A 1 91 ? -22.507 6.050 5.559 1.00 89.12 91 CYS A C 1
ATOM 742 O O . CYS A 1 91 ? -22.845 6.954 4.800 1.00 89.12 91 CYS A O 1
ATOM 744 N N . ALA A 1 92 ? -23.348 5.562 6.480 1.00 86.94 92 ALA A N 1
ATOM 745 C CA . ALA A 1 92 ? -24.759 5.950 6.553 1.00 86.94 92 ALA A CA 1
ATOM 746 C C . ALA A 1 92 ? -24.968 7.460 6.775 1.00 86.94 92 ALA A C 1
ATOM 748 O O . ALA A 1 92 ? -25.936 8.026 6.267 1.00 86.94 92 ALA A O 1
ATOM 749 N N . ASN A 1 93 ? -24.044 8.099 7.502 1.00 82.31 93 ASN A N 1
ATOM 750 C CA . ASN A 1 93 ? -24.112 9.515 7.868 1.00 82.31 93 ASN A CA 1
ATOM 751 C C . ASN A 1 93 ? -23.201 10.416 7.017 1.00 82.31 93 ASN A C 1
ATOM 753 O O . ASN A 1 93 ? -23.226 11.634 7.191 1.00 82.31 93 ASN A O 1
ATOM 757 N N . SER A 1 94 ? -22.389 9.860 6.110 1.00 79.62 94 SER A N 1
ATOM 758 C CA . SER A 1 94 ? -21.503 10.668 5.273 1.00 79.62 94 SER A CA 1
ATOM 759 C C . SER A 1 94 ? -22.200 11.048 3.968 1.00 79.62 94 SER A C 1
ATOM 761 O O . SER A 1 94 ? -22.508 10.212 3.120 1.00 79.62 94 SER A O 1
ATOM 763 N N . GLN A 1 95 ? -22.429 12.352 3.796 1.00 69.06 95 GLN A N 1
ATOM 764 C CA . GLN A 1 95 ? -23.068 12.909 2.597 1.00 69.06 95 GLN A CA 1
ATOM 765 C C . GLN A 1 95 ? -22.205 12.757 1.329 1.00 69.06 95 GLN A C 1
ATOM 767 O O . GLN A 1 95 ? -22.735 12.857 0.231 1.00 69.06 95 GLN A O 1
ATOM 772 N N . ASN A 1 96 ? -20.910 12.441 1.484 1.00 68.06 96 ASN A N 1
ATOM 773 C CA . ASN A 1 96 ? -19.932 12.242 0.409 1.00 68.06 96 ASN A CA 1
ATOM 774 C C . ASN A 1 96 ? -19.178 10.902 0.564 1.00 68.06 96 ASN A C 1
ATOM 776 O O . ASN A 1 96 ? -17.952 10.870 0.595 1.00 68.06 96 ASN A O 1
ATOM 780 N N . SER A 1 97 ? -19.893 9.781 0.705 1.00 74.75 97 SER A N 1
ATOM 781 C CA . SER A 1 97 ? -19.310 8.420 0.696 1.00 74.75 97 SER A CA 1
ATOM 782 C C . SER A 1 97 ? -19.065 7.887 -0.719 1.00 74.75 97 SER A C 1
ATOM 784 O O . SER A 1 97 ? -19.325 6.721 -1.025 1.00 74.75 97 SER A O 1
ATOM 786 N N . ASN A 1 98 ? -18.593 8.745 -1.619 1.00 86.19 98 ASN A N 1
ATOM 787 C CA . ASN A 1 98 ? -18.291 8.328 -2.977 1.00 86.19 98 ASN A CA 1
ATOM 788 C C . ASN A 1 98 ? -17.011 7.485 -3.015 1.00 86.19 98 ASN A C 1
ATOM 790 O O . ASN A 1 98 ? -16.154 7.554 -2.130 1.00 86.19 98 ASN A O 1
ATOM 794 N N . LEU A 1 99 ? -16.891 6.665 -4.057 1.00 93.12 99 LEU A N 1
ATOM 795 C CA . LEU A 1 99 ? -15.672 5.907 -4.298 1.00 93.12 99 LEU A CA 1
ATOM 796 C C . LEU A 1 99 ? -14.530 6.890 -4.565 1.00 93.12 99 LEU A C 1
ATOM 798 O O . LEU A 1 99 ? -14.611 7.684 -5.504 1.00 93.12 99 LEU A O 1
ATOM 802 N N . TYR A 1 100 ? -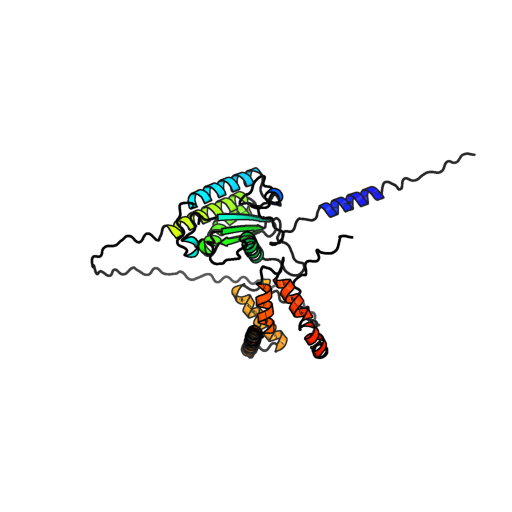13.467 6.814 -3.770 1.00 94.06 100 TYR A N 1
ATOM 803 C CA . TYR A 1 100 ? -12.291 7.659 -3.937 1.00 94.06 100 TYR A CA 1
ATOM 804 C C . TYR A 1 100 ? -11.125 6.793 -4.397 1.00 94.06 100 TYR A C 1
ATOM 806 O O . TYR A 1 100 ? -10.743 5.854 -3.717 1.00 94.06 100 TYR A O 1
ATOM 814 N N . ILE A 1 101 ? -10.571 7.067 -5.571 1.00 96.62 101 ILE A N 1
ATOM 815 C CA . ILE A 1 101 ? -9.492 6.276 -6.173 1.00 96.62 101 ILE A CA 1
ATOM 816 C C . ILE A 1 101 ? -8.208 7.100 -6.142 1.00 96.62 101 ILE A C 1
ATOM 818 O O . ILE A 1 101 ? -8.198 8.235 -6.615 1.00 96.62 101 ILE A O 1
ATOM 822 N N . MET A 1 102 ? -7.133 6.525 -5.611 1.00 97.56 102 MET A N 1
ATOM 823 C CA . MET A 1 102 ? -5.788 7.094 -5.642 1.00 97.56 102 MET A CA 1
ATOM 824 C C . MET A 1 102 ? -4.831 6.174 -6.396 1.00 97.56 102 MET A C 1
ATOM 826 O O . MET A 1 102 ? -4.966 4.950 -6.369 1.00 97.56 102 MET A O 1
ATOM 830 N N . ILE A 1 103 ? -3.845 6.775 -7.054 1.00 98.56 103 ILE A N 1
ATOM 831 C CA . ILE A 1 103 ? -2.863 6.090 -7.891 1.00 98.56 103 ILE A CA 1
ATOM 832 C C . ILE A 1 103 ? -1.466 6.499 -7.430 1.00 98.56 103 ILE A C 1
ATOM 834 O O . ILE A 1 103 ? -1.151 7.687 -7.371 1.00 98.56 103 ILE A O 1
ATOM 838 N N . ALA A 1 104 ? -0.620 5.518 -7.138 1.00 98.44 104 ALA A N 1
ATOM 839 C CA . ALA A 1 104 ? 0.787 5.717 -6.820 1.00 98.44 104 ALA A CA 1
ATOM 840 C C . ALA A 1 104 ? 1.662 4.974 -7.836 1.00 98.44 104 ALA A C 1
ATOM 842 O O . ALA A 1 104 ? 1.520 3.765 -8.037 1.00 98.44 104 ALA A O 1
ATOM 843 N N . LEU A 1 105 ? 2.563 5.708 -8.480 1.00 98.25 105 LEU A N 1
ATOM 844 C CA . LEU A 1 105 ? 3.498 5.199 -9.471 1.00 98.25 105 LEU A CA 1
ATOM 845 C C . LEU A 1 105 ? 4.913 5.261 -8.917 1.00 98.25 105 LEU A C 1
ATOM 847 O O . LEU A 1 105 ? 5.402 6.313 -8.518 1.00 98.25 105 LEU A O 1
ATOM 851 N N . ILE A 1 106 ? 5.571 4.110 -8.890 1.00 95.81 106 ILE A N 1
ATOM 852 C CA . ILE A 1 106 ? 6.876 3.950 -8.260 1.00 95.81 106 ILE A CA 1
ATOM 853 C C . ILE A 1 106 ? 7.823 3.357 -9.281 1.00 95.81 106 ILE A C 1
ATOM 855 O O . ILE A 1 106 ? 7.493 2.385 -9.959 1.00 95.81 106 ILE A O 1
ATOM 859 N N . GLU A 1 107 ? 9.016 3.935 -9.389 1.00 94.06 107 GLU A N 1
ATOM 860 C CA . GLU A 1 107 ? 10.034 3.399 -10.285 1.00 94.06 107 GLU A CA 1
ATOM 861 C C . GLU A 1 107 ? 10.397 1.971 -9.892 1.00 94.06 107 GLU A C 1
ATOM 863 O O . GLU A 1 107 ? 10.323 1.051 -10.700 1.00 94.06 107 GLU A O 1
ATOM 868 N N . LYS A 1 108 ? 10.767 1.792 -8.626 1.00 92.00 108 LYS A N 1
ATOM 869 C CA . LYS A 1 108 ? 11.163 0.522 -8.037 1.00 92.00 108 LYS A CA 1
ATOM 870 C C . LYS A 1 108 ? 10.841 0.548 -6.551 1.00 92.00 108 LYS A C 1
ATOM 872 O O . LYS A 1 108 ? 11.068 1.566 -5.891 1.00 92.00 108 LYS A O 1
ATOM 877 N N . LEU A 1 109 ? 10.350 -0.563 -6.019 1.00 89.56 109 LEU A N 1
ATOM 878 C CA . LEU A 1 109 ? 10.148 -0.708 -4.585 1.00 89.56 109 LEU A CA 1
ATOM 879 C C . LEU A 1 109 ? 11.495 -0.619 -3.866 1.00 89.56 109 LEU A C 1
ATOM 881 O O . LEU A 1 109 ? 12.511 -1.142 -4.333 1.00 89.56 109 LEU A O 1
ATOM 885 N N . GLY A 1 110 ? 11.500 0.063 -2.720 1.00 80.12 110 GLY A N 1
ATOM 886 C CA . GLY A 1 110 ? 12.678 0.118 -1.867 1.00 80.12 110 GLY A CA 1
ATOM 887 C C . GLY A 1 110 ? 13.141 -1.292 -1.510 1.00 80.12 110 GLY A C 1
ATOM 888 O O . GLY A 1 110 ? 12.378 -2.096 -0.973 1.00 80.12 110 GLY A O 1
ATOM 889 N N . THR A 1 111 ? 14.400 -1.598 -1.809 1.00 69.50 111 THR A N 1
ATOM 890 C CA . THR A 1 111 ? 15.017 -2.852 -1.382 1.00 69.50 111 THR A CA 1
ATOM 891 C C . THR A 1 111 ? 15.671 -2.596 -0.040 1.00 69.50 111 THR A C 1
ATOM 893 O O . THR A 1 111 ? 16.723 -1.958 0.024 1.00 69.50 111 THR A O 1
ATOM 896 N N . ASN A 1 112 ? 15.056 -3.075 1.038 1.00 62.91 112 ASN A N 1
ATOM 897 C CA . ASN A 1 112 ? 15.761 -3.136 2.307 1.00 62.91 112 ASN A CA 1
ATOM 898 C C . ASN A 1 112 ? 16.854 -4.216 2.152 1.00 62.91 112 ASN A C 1
ATOM 900 O O . ASN A 1 112 ? 16.537 -5.293 1.643 1.00 62.91 112 ASN A O 1
ATOM 904 N N . PRO A 1 113 ? 18.124 -3.989 2.542 1.00 56.44 113 PRO A N 1
ATOM 905 C CA . PRO A 1 113 ? 19.216 -4.967 2.399 1.00 56.44 113 PRO A CA 1
ATOM 906 C C . PRO A 1 113 ? 18.940 -6.377 2.955 1.00 56.44 113 PRO A C 1
ATOM 908 O O . PRO A 1 113 ? 19.711 -7.296 2.684 1.00 56.44 113 PRO A O 1
ATOM 911 N N . PHE A 1 114 ? 17.863 -6.566 3.720 1.00 58.09 114 PHE A N 1
ATOM 912 C CA . PHE A 1 114 ? 17.530 -7.823 4.386 1.00 58.09 114 PHE A CA 1
ATOM 913 C C . PHE A 1 114 ? 16.183 -8.443 3.978 1.00 58.09 114 PHE A C 1
ATOM 915 O O . PHE A 1 114 ? 15.969 -9.613 4.292 1.00 58.09 114 PHE A O 1
ATOM 922 N N . GLU A 1 115 ? 15.307 -7.710 3.279 1.00 67.25 115 GLU A N 1
ATOM 923 C CA . GLU A 1 115 ? 13.976 -8.181 2.861 1.00 67.25 115 GLU A CA 1
ATOM 924 C C . GLU A 1 1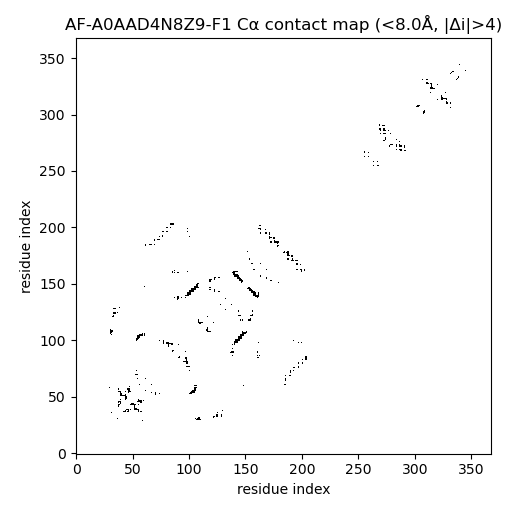15 ? 13.510 -7.396 1.623 1.00 67.25 115 GLU A C 1
ATOM 926 O O . GLU A 1 115 ? 13.555 -6.161 1.600 1.00 67.25 115 GLU A O 1
ATOM 931 N N . ALA A 1 116 ? 13.043 -8.102 0.593 1.00 73.56 116 ALA A N 1
ATOM 932 C CA . ALA A 1 116 ? 12.354 -7.459 -0.517 1.00 73.56 116 ALA A CA 1
ATOM 933 C C . ALA A 1 116 ? 10.973 -6.996 -0.032 1.00 7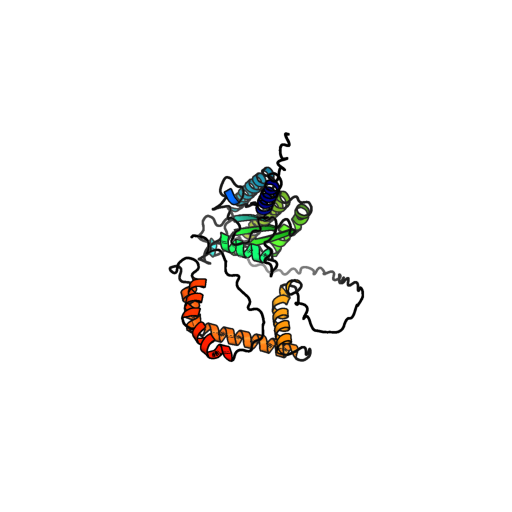3.56 116 ALA A C 1
ATOM 935 O O . ALA A 1 116 ? 10.166 -7.801 0.430 1.00 73.56 116 ALA A O 1
ATOM 936 N N . VAL A 1 117 ? 10.690 -5.695 -0.115 1.00 82.56 117 VAL A N 1
ATOM 937 C CA . VAL A 1 117 ? 9.367 -5.178 0.247 1.00 82.56 117 VAL A CA 1
ATOM 938 C C . VAL A 1 117 ? 8.372 -5.646 -0.812 1.00 82.56 117 VAL A C 1
ATOM 940 O O . VAL A 1 117 ? 8.485 -5.263 -1.974 1.00 82.56 117 VAL A O 1
ATOM 943 N N . SER A 1 118 ? 7.393 -6.468 -0.426 1.00 91.69 118 SER A N 1
ATOM 944 C CA . SER A 1 118 ? 6.316 -6.849 -1.340 1.00 91.69 118 SER A CA 1
ATOM 945 C C . SER A 1 118 ? 5.457 -5.632 -1.688 1.00 91.69 118 SER A C 1
ATOM 947 O O . SER A 1 118 ? 5.188 -4.779 -0.834 1.00 91.69 118 SER A O 1
ATOM 949 N N . ILE A 1 119 ? 4.985 -5.556 -2.937 1.00 94.38 119 ILE A N 1
ATOM 950 C CA . ILE A 1 119 ? 4.096 -4.470 -3.370 1.00 94.38 119 ILE A CA 1
ATOM 951 C C . ILE A 1 119 ? 2.820 -4.405 -2.520 1.00 94.38 119 ILE A C 1
ATOM 953 O O . ILE A 1 119 ? 2.296 -3.326 -2.261 1.00 94.38 119 ILE A O 1
ATOM 957 N N . GLU A 1 120 ? 2.351 -5.550 -2.031 1.00 95.06 120 GLU A N 1
ATOM 958 C CA . GLU A 1 120 ? 1.191 -5.658 -1.154 1.00 95.06 120 GLU A CA 1
ATOM 959 C C . GLU A 1 120 ? 1.437 -4.988 0.200 1.00 95.06 120 GLU A C 1
ATOM 961 O O . GLU A 1 120 ? 0.678 -4.105 0.604 1.00 95.06 120 GLU A O 1
ATOM 966 N N . LYS A 1 121 ? 2.539 -5.343 0.877 1.00 93.38 121 LYS A N 1
ATOM 967 C CA . LYS A 1 121 ? 2.942 -4.724 2.149 1.00 93.38 121 LYS A CA 1
ATOM 968 C C . LYS A 1 121 ? 3.142 -3.223 1.964 1.00 93.38 121 LYS A C 1
ATOM 970 O O . LYS A 1 121 ? 2.661 -2.441 2.781 1.00 93.38 121 LYS A O 1
ATOM 975 N N . PHE A 1 122 ? 3.785 -2.818 0.866 1.00 94.44 122 PHE A N 1
ATOM 976 C CA . PHE A 1 122 ? 3.951 -1.411 0.515 1.00 94.44 122 PHE A CA 1
ATOM 977 C C . PHE A 1 122 ? 2.598 -0.695 0.398 1.00 94.44 122 PHE A C 1
ATOM 979 O O . PHE A 1 122 ? 2.379 0.335 1.033 1.00 94.44 122 PHE A O 1
ATOM 986 N N . THR A 1 123 ? 1.681 -1.259 -0.387 1.00 96.12 123 THR A N 1
ATOM 987 C CA . THR A 1 123 ? 0.379 -0.660 -0.698 1.00 96.12 123 THR A CA 1
ATOM 988 C C . THR A 1 123 ? -0.499 -0.533 0.543 1.00 96.12 123 THR A C 1
ATOM 990 O O . THR A 1 123 ? -1.097 0.518 0.769 1.00 96.12 123 THR A O 1
ATOM 993 N N . ASN A 1 124 ? -0.536 -1.565 1.388 1.00 93.75 124 ASN A N 1
ATOM 994 C CA . ASN A 1 124 ? -1.299 -1.556 2.636 1.00 93.75 124 ASN A CA 1
ATOM 995 C C . ASN A 1 124 ? -0.763 -0.517 3.634 1.00 93.75 124 ASN A C 1
ATOM 997 O O . ASN A 1 124 ? -1.544 0.230 4.226 1.00 93.75 124 ASN A O 1
ATOM 1001 N N . LEU A 1 125 ? 0.563 -0.409 3.778 1.00 93.25 125 LEU A N 1
ATOM 1002 C CA . LEU A 1 125 ? 1.186 0.620 4.616 1.00 93.25 125 LEU A CA 1
ATOM 1003 C C . LEU A 1 125 ? 0.930 2.031 4.072 1.00 93.25 125 LEU A C 1
ATOM 1005 O O . LEU A 1 125 ? 0.629 2.939 4.846 1.00 93.25 125 LEU A O 1
ATOM 1009 N N . LEU A 1 126 ? 1.002 2.218 2.750 1.00 94.31 126 LEU A N 1
ATOM 1010 C CA . LEU A 1 126 ? 0.740 3.512 2.124 1.00 94.31 126 LEU A CA 1
ATOM 1011 C C . LEU A 1 126 ? -0.727 3.931 2.285 1.00 94.31 126 LEU A C 1
ATOM 1013 O O . LEU A 1 126 ? -0.997 5.072 2.654 1.00 94.31 126 LEU A O 1
ATOM 1017 N N . ARG A 1 127 ? -1.674 3.004 2.096 1.00 93.12 127 ARG A N 1
ATOM 1018 C CA . ARG A 1 127 ? -3.093 3.239 2.394 1.00 93.12 127 ARG A CA 1
ATOM 1019 C C . ARG A 1 127 ? -3.280 3.654 3.851 1.00 93.12 127 ARG A C 1
ATOM 1021 O O . ARG A 1 127 ? -3.916 4.672 4.106 1.00 93.12 127 ARG A O 1
ATOM 1028 N N . SER A 1 128 ? -2.697 2.908 4.793 1.00 90.56 128 SER A N 1
ATOM 1029 C CA . SER A 1 128 ? -2.786 3.230 6.223 1.00 90.56 128 SER A CA 1
ATOM 1030 C C . SER A 1 128 ? -2.265 4.638 6.522 1.00 90.56 128 SER A C 1
ATOM 1032 O O . SER A 1 128 ? -2.882 5.359 7.304 1.00 90.56 128 SER A O 1
ATOM 1034 N N . LYS A 1 129 ? -1.166 5.050 5.875 1.00 90.38 129 LYS A N 1
ATOM 1035 C CA . LYS A 1 129 ? -0.617 6.407 5.981 1.00 90.38 129 LYS A CA 1
ATOM 1036 C C . LYS A 1 129 ? -1.585 7.458 5.431 1.00 90.38 129 LYS A C 1
ATOM 1038 O O . LYS A 1 129 ? -1.859 8.437 6.114 1.00 90.38 129 LYS A O 1
ATOM 1043 N N . TYR A 1 130 ? -2.100 7.274 4.215 1.00 89.56 130 TYR A N 1
ATOM 1044 C CA . TYR A 1 130 ? -2.986 8.251 3.570 1.00 89.56 130 TYR A CA 1
ATOM 1045 C C . TYR A 1 130 ? -4.307 8.430 4.306 1.00 89.56 130 TYR A C 1
ATOM 1047 O O . TYR A 1 130 ? -4.847 9.535 4.358 1.00 89.56 130 TYR A O 1
ATOM 1055 N N . GLN A 1 131 ? -4.857 7.362 4.865 1.00 82.06 131 GLN A N 1
ATOM 1056 C CA . GLN A 1 131 ? -6.139 7.472 5.544 1.00 82.06 131 GLN A CA 1
ATOM 1057 C C . GLN A 1 131 ? -6.015 8.042 6.950 1.00 82.06 131 GLN A C 1
ATOM 1059 O O . GLN A 1 131 ? -7.005 8.548 7.466 1.00 82.06 131 GLN A O 1
ATOM 1064 N N . ASN A 1 132 ? -4.811 8.001 7.537 1.00 70.25 132 ASN A N 1
ATOM 1065 C CA . ASN A 1 132 ? -4.509 8.535 8.863 1.00 70.25 132 ASN A CA 1
ATOM 1066 C C . ASN A 1 132 ? -5.605 8.183 9.892 1.00 70.25 132 ASN A C 1
ATOM 1068 O O . ASN A 1 132 ? -5.974 9.011 10.726 1.00 70.25 132 ASN A O 1
ATOM 1072 N N . TYR A 1 133 ? -6.201 6.985 9.768 1.00 56.41 133 TYR A N 1
ATOM 1073 C CA . TYR A 1 133 ? -7.372 6.607 10.548 1.00 56.41 133 TYR A CA 1
ATOM 1074 C C . TYR A 1 133 ? -6.956 6.451 12.005 1.00 56.41 133 TYR A C 1
ATOM 1076 O O . TYR A 1 133 ? -6.342 5.457 12.383 1.00 56.41 133 TYR A O 1
ATOM 1084 N N . GLN A 1 134 ? -7.329 7.431 12.822 1.00 48.34 134 GLN A N 1
ATOM 1085 C CA . GLN A 1 134 ? -7.426 7.256 14.268 1.00 48.34 134 GLN A CA 1
ATOM 1086 C C . GLN A 1 134 ? -8.773 6.634 14.668 1.00 48.34 134 GLN A C 1
ATOM 1088 O O . GLN A 1 134 ? -8.905 6.154 15.787 1.00 48.34 134 GLN A O 1
ATOM 1093 N N . ASP A 1 135 ? -9.752 6.589 13.753 1.00 59.44 135 ASP A N 1
ATOM 1094 C CA . ASP A 1 135 ? -11.087 6.065 14.032 1.00 59.44 135 ASP A CA 1
ATOM 1095 C C . ASP A 1 135 ? -11.575 5.097 12.940 1.00 59.44 135 ASP A C 1
ATOM 1097 O O . ASP A 1 135 ? -11.823 5.475 11.794 1.00 59.44 135 ASP A O 1
ATOM 1101 N N . VAL A 1 136 ? -11.732 3.828 13.326 1.00 67.38 136 VAL A N 1
ATOM 1102 C CA . VAL A 1 136 ? -12.276 2.738 12.496 1.00 67.38 136 VAL A CA 1
ATOM 1103 C C . VAL A 1 136 ? -13.764 2.907 12.167 1.00 67.38 136 VAL A C 1
ATOM 1105 O O . VAL A 1 136 ? -14.286 2.156 11.334 1.00 67.38 136 VAL A O 1
ATOM 1108 N N . SER A 1 137 ? -14.451 3.853 12.818 1.00 76.56 137 SER A N 1
ATOM 1109 C CA . SER A 1 137 ? -15.866 4.168 12.603 1.00 76.56 137 SER A CA 1
ATOM 1110 C C . SER A 1 137 ? -16.121 4.994 11.339 1.00 76.56 137 SER A C 1
ATOM 1112 O O . SER A 1 137 ? -17.255 5.055 10.862 1.00 76.56 137 SER A O 1
ATOM 1114 N N . LEU A 1 138 ? -15.076 5.598 10.768 1.00 84.94 138 LEU A N 1
ATOM 1115 C CA . LEU A 1 138 ? -15.190 6.426 9.578 1.00 84.94 138 LEU A CA 1
ATOM 1116 C C . LEU A 1 138 ? -15.363 5.580 8.310 1.00 84.94 138 LEU A C 1
ATOM 1118 O O . LEU A 1 138 ? -14.765 4.517 8.151 1.00 84.94 138 LEU A O 1
ATOM 1122 N N . CYS A 1 139 ? -16.181 6.100 7.396 1.00 88.44 139 CYS A N 1
ATOM 1123 C CA . CYS A 1 139 ? -16.429 5.524 6.080 1.00 88.44 139 CYS A CA 1
ATOM 1124 C C . CYS A 1 139 ? -15.133 5.433 5.262 1.00 88.44 139 CYS A C 1
ATOM 1126 O O . CYS A 1 139 ? -14.481 6.447 5.000 1.00 88.44 139 CYS A O 1
ATOM 1128 N N . ASP A 1 140 ? -14.790 4.219 4.843 1.00 91.12 140 ASP A N 1
ATOM 1129 C CA . ASP A 1 140 ? -13.591 3.910 4.076 1.00 91.12 140 ASP A CA 1
ATOM 1130 C C . ASP A 1 140 ? -13.925 3.402 2.671 1.00 91.12 140 ASP A C 1
ATOM 1132 O O . ASP A 1 140 ? -14.095 2.204 2.426 1.00 91.12 140 ASP A O 1
ATOM 1136 N N . THR A 1 141 ? -13.979 4.338 1.728 1.00 93.19 141 THR A N 1
ATOM 1137 C CA . THR A 1 141 ? -14.257 4.089 0.308 1.00 93.19 141 THR A CA 1
ATOM 1138 C C . THR A 1 141 ? -13.029 4.284 -0.584 1.00 93.19 141 THR A C 1
ATOM 1140 O O . THR A 1 141 ? -13.172 4.426 -1.801 1.00 93.19 141 THR A O 1
ATOM 1143 N N . LEU A 1 142 ? -11.819 4.304 -0.010 1.00 94.56 142 LEU A N 1
ATOM 1144 C CA . LEU A 1 142 ? -10.585 4.503 -0.774 1.00 94.56 142 LEU A CA 1
ATOM 1145 C C . LEU A 1 142 ? -10.223 3.245 -1.567 1.00 94.56 142 LEU A C 1
ATOM 1147 O O . LEU A 1 142 ? -10.123 2.162 -1.009 1.00 94.56 142 LEU A O 1
ATOM 1151 N N . VAL A 1 143 ? -9.903 3.383 -2.845 1.00 97.12 143 VAL A N 1
ATOM 1152 C CA . VAL A 1 143 ? -9.196 2.366 -3.625 1.00 97.12 143 VAL A CA 1
ATOM 1153 C C . VAL A 1 143 ? -7.827 2.917 -3.982 1.00 97.12 143 VAL A C 1
ATOM 1155 O O . VAL A 1 143 ? -7.726 3.927 -4.670 1.00 97.12 143 VAL A O 1
ATOM 1158 N N . LEU A 1 144 ? -6.769 2.261 -3.517 1.00 98.12 144 LEU A N 1
ATOM 1159 C CA . LEU A 1 144 ? -5.394 2.639 -3.824 1.00 98.12 144 LEU A CA 1
ATOM 1160 C C . LEU A 1 144 ? -4.806 1.639 -4.820 1.00 98.12 144 LEU A C 1
ATOM 1162 O O . LEU A 1 144 ? -4.705 0.448 -4.522 1.00 98.12 144 LEU A O 1
ATOM 1166 N N . ILE A 1 145 ? -4.408 2.140 -5.989 1.00 98.62 145 ILE A N 1
ATOM 1167 C CA . ILE A 1 145 ? -3.690 1.391 -7.021 1.00 98.62 145 ILE A CA 1
ATOM 1168 C C . ILE A 1 145 ? -2.215 1.783 -6.940 1.00 98.62 145 ILE A C 1
ATOM 1170 O O . ILE A 1 145 ? -1.877 2.956 -7.090 1.00 98.62 145 ILE A O 1
ATOM 1174 N N . VAL A 1 146 ? -1.335 0.809 -6.729 1.00 98.50 146 VAL A N 1
ATOM 1175 C CA . VAL A 1 146 ? 0.118 1.006 -6.746 1.00 98.50 146 VAL A CA 1
ATOM 1176 C C . VAL A 1 146 ? 0.704 0.230 -7.911 1.00 98.50 146 VAL A C 1
ATOM 1178 O O . VAL A 1 146 ? 0.447 -0.963 -8.054 1.00 98.50 146 VAL A O 1
ATOM 1181 N N . ASN A 1 147 ? 1.506 0.897 -8.733 1.00 98.31 147 ASN A N 1
ATOM 1182 C CA . ASN A 1 147 ? 2.243 0.283 -9.832 1.00 98.31 147 ASN A CA 1
ATOM 1183 C C . ASN A 1 147 ? 3.744 0.521 -9.633 1.00 98.31 147 ASN A C 1
ATOM 1185 O O . ASN A 1 147 ? 4.184 1.671 -9.591 1.00 98.31 147 ASN A O 1
ATOM 1189 N N . SER A 1 148 ? 4.512 -0.566 -9.526 1.00 96.69 148 SER A N 1
ATOM 1190 C CA . SER A 1 148 ? 5.974 -0.539 -9.552 1.00 96.69 148 SER A CA 1
ATOM 1191 C C . SER A 1 148 ? 6.487 -0.927 -10.939 1.00 96.69 148 SER A C 1
ATOM 1193 O O . SER A 1 148 ? 6.370 -2.087 -11.355 1.00 96.69 148 SER A O 1
ATOM 1195 N N . ARG A 1 149 ? 7.086 0.039 -11.645 1.00 95.88 149 ARG A N 1
ATOM 1196 C CA . ARG A 1 149 ? 7.535 -0.113 -13.037 1.00 95.88 149 ARG A CA 1
ATOM 1197 C C . ARG A 1 149 ? 8.606 -1.193 -13.180 1.00 95.88 149 ARG A C 1
ATOM 1199 O O . ARG A 1 149 ? 8.460 -2.117 -13.980 1.00 95.88 149 ARG A O 1
ATOM 1206 N N . MET A 1 150 ? 9.681 -1.084 -12.404 1.00 93.31 150 MET A N 1
ATOM 1207 C CA . MET A 1 150 ? 10.844 -1.971 -12.491 1.00 93.31 150 MET A CA 1
ATOM 1208 C C . MET A 1 150 ? 10.556 -3.364 -11.937 1.00 93.31 150 MET A C 1
ATOM 1210 O O . MET A 1 150 ? 11.075 -4.343 -12.472 1.00 93.31 150 MET A O 1
ATOM 1214 N N . ASP A 1 151 ? 9.701 -3.468 -10.916 1.00 92.56 151 ASP A N 1
ATOM 1215 C CA . ASP A 1 151 ? 9.298 -4.765 -10.361 1.00 92.56 151 ASP A CA 1
ATOM 1216 C C . ASP A 1 151 ? 8.200 -5.439 -11.200 1.00 92.56 151 ASP A C 1
ATOM 1218 O O . ASP A 1 151 ? 7.907 -6.616 -10.993 1.00 92.56 151 ASP A O 1
ATOM 1222 N N . ARG A 1 152 ? 7.617 -4.716 -12.173 1.00 95.31 152 ARG A N 1
ATOM 1223 C CA . ARG A 1 152 ? 6.518 -5.162 -13.050 1.00 95.31 152 ARG A CA 1
ATOM 1224 C C . ARG A 1 152 ? 5.317 -5.686 -12.266 1.00 95.31 152 ARG A C 1
ATOM 1226 O O . ARG A 1 152 ? 4.690 -6.675 -12.648 1.00 95.31 152 ARG A O 1
ATOM 1233 N N . GLN A 1 153 ? 5.014 -5.022 -11.159 1.00 95.62 153 GLN A N 1
ATOM 1234 C CA . GLN A 1 153 ? 3.949 -5.406 -10.246 1.00 95.62 153 GLN A CA 1
ATOM 1235 C C . GLN A 1 153 ? 2.937 -4.275 -10.133 1.00 95.62 153 GLN A C 1
ATOM 1237 O O . GLN A 1 153 ? 3.300 -3.109 -9.995 1.00 95.62 153 GLN A O 1
ATOM 1242 N N . VAL A 1 154 ? 1.661 -4.643 -10.151 1.00 97.88 154 VAL A N 1
ATOM 1243 C CA . VAL A 1 154 ? 0.550 -3.748 -9.838 1.00 97.88 154 VAL A CA 1
ATOM 1244 C C . VAL A 1 154 ? -0.244 -4.402 -8.724 1.00 97.88 154 VAL A C 1
ATOM 1246 O O . VAL A 1 154 ? -0.562 -5.588 -8.801 1.00 97.88 154 VAL A O 1
ATOM 1249 N N . PHE A 1 155 ? -0.557 -3.639 -7.688 1.00 98.25 155 PHE A N 1
ATOM 1250 C CA . PHE A 1 155 ? -1.393 -4.093 -6.591 1.00 98.25 155 PHE A CA 1
ATOM 1251 C C . PHE A 1 155 ? -2.490 -3.075 -6.336 1.00 98.25 155 PHE A C 1
ATOM 1253 O O . PHE A 1 155 ? -2.305 -1.870 -6.504 1.00 98.25 155 PHE A O 1
ATOM 1260 N N . THR A 1 156 ? -3.666 -3.558 -5.965 1.00 98.44 156 THR A N 1
ATOM 1261 C CA . THR A 1 156 ? -4.809 -2.701 -5.672 1.00 98.44 156 THR A CA 1
ATOM 1262 C C . THR A 1 156 ? -5.432 -3.149 -4.373 1.00 98.44 156 THR A C 1
ATOM 1264 O O . THR A 1 156 ? -5.743 -4.325 -4.201 1.00 98.44 156 THR A O 1
ATOM 1267 N N . VAL A 1 157 ? -5.626 -2.196 -3.471 1.00 97.12 157 VAL A N 1
ATOM 1268 C CA . VAL A 1 157 ? -6.328 -2.411 -2.211 1.00 97.12 157 VAL A CA 1
ATOM 1269 C C . VAL A 1 157 ? -7.566 -1.526 -2.179 1.00 97.12 157 VAL A C 1
ATOM 1271 O O . VAL A 1 157 ? -7.513 -0.365 -2.586 1.00 97.12 157 VAL A O 1
ATOM 1274 N N . ALA A 1 158 ? -8.676 -2.073 -1.693 1.00 96.25 158 ALA A N 1
ATOM 1275 C CA . ALA A 1 158 ? -9.905 -1.328 -1.472 1.00 96.25 158 ALA A CA 1
ATOM 1276 C C . ALA A 1 158 ? -10.198 -1.156 0.022 1.00 96.25 158 ALA A C 1
ATOM 1278 O O . ALA A 1 158 ? -9.862 -2.001 0.859 1.00 96.25 158 ALA A O 1
ATOM 1279 N N . GLY A 1 159 ? -10.844 -0.037 0.313 1.00 93.50 159 GLY A N 1
ATOM 1280 C CA . GLY A 1 159 ? -11.434 0.332 1.579 1.00 93.50 159 GLY A CA 1
ATOM 1281 C C . GLY A 1 159 ? -12.457 -0.693 2.035 1.00 93.50 159 GLY A C 1
ATOM 1282 O O . GLY A 1 159 ? -13.108 -1.337 1.207 1.00 93.50 159 GLY A O 1
ATOM 1283 N N . ARG A 1 160 ? -12.622 -0.837 3.353 1.00 91.44 160 ARG A N 1
ATOM 1284 C CA . ARG A 1 160 ? -13.607 -1.775 3.922 1.00 91.44 160 ARG A CA 1
ATOM 1285 C C . ARG A 1 160 ? -15.015 -1.494 3.393 1.00 91.44 160 ARG A C 1
ATOM 1287 O O . ARG A 1 160 ? -15.759 -2.418 3.072 1.00 91.44 160 ARG A O 1
ATOM 1294 N N . ASP A 1 161 ? -15.364 -0.219 3.292 1.00 92.69 161 ASP A N 1
ATOM 1295 C CA . ASP A 1 161 ? -16.711 0.227 2.969 1.00 92.69 161 ASP A CA 1
ATOM 1296 C C . ASP A 1 161 ? -16.915 0.423 1.456 1.00 92.69 161 ASP A C 1
ATOM 1298 O O . ASP A 1 161 ? -18.033 0.665 1.017 1.00 92.69 161 ASP A O 1
ATOM 1302 N N . ALA A 1 162 ? -15.884 0.229 0.622 1.00 93.69 162 ALA A N 1
ATOM 1303 C CA . ALA A 1 162 ? -16.008 0.274 -0.839 1.00 93.69 162 ALA A CA 1
ATOM 1304 C C . ALA A 1 162 ? -16.832 -0.895 -1.424 1.00 93.69 162 ALA A C 1
ATOM 1306 O O . ALA A 1 162 ? -17.287 -0.810 -2.563 1.00 93.69 162 ALA A O 1
ATOM 1307 N N . LYS A 1 163 ? -17.019 -1.993 -0.670 1.00 92.88 163 LYS A N 1
ATOM 1308 C CA . LYS A 1 163 ? -17.746 -3.213 -1.094 1.00 92.88 163 LYS A CA 1
ATOM 1309 C C . LYS A 1 163 ? -17.249 -3.829 -2.412 1.00 92.88 163 LYS A C 1
ATOM 1311 O O . LYS A 1 163 ? -18.010 -4.458 -3.144 1.00 92.88 163 LYS A O 1
ATOM 1316 N N . LEU A 1 164 ? -15.962 -3.670 -2.708 1.00 95.00 164 LEU A N 1
ATOM 1317 C CA . LEU A 1 164 ? -15.297 -4.295 -3.851 1.00 95.00 164 LEU A CA 1
ATOM 1318 C C . LEU A 1 164 ? -14.542 -5.538 -3.375 1.00 95.00 164 LEU A C 1
ATOM 1320 O O . LEU A 1 164 ? -13.699 -5.441 -2.485 1.00 95.00 164 LEU A O 1
ATOM 1324 N N . SER A 1 165 ? -14.840 -6.702 -3.954 1.00 95.81 165 SER A N 1
ATOM 1325 C CA . SER A 1 165 ? -14.156 -7.943 -3.581 1.00 95.81 165 SER A CA 1
ATOM 1326 C C . SER A 1 165 ? -12.739 -8.022 -4.160 1.00 95.81 165 SER A C 1
ATOM 1328 O O . SER A 1 165 ? -12.413 -7.360 -5.152 1.00 95.81 165 SER A O 1
ATOM 1330 N N . ARG A 1 166 ? -11.889 -8.873 -3.568 1.00 95.19 166 ARG A N 1
ATOM 1331 C CA . ARG A 1 166 ? -10.525 -9.126 -4.066 1.00 95.19 166 ARG A CA 1
ATOM 1332 C C . ARG A 1 166 ? -10.552 -9.629 -5.511 1.00 95.19 166 ARG A C 1
ATOM 1334 O O . ARG A 1 166 ? -9.721 -9.217 -6.315 1.00 95.19 166 ARG A O 1
ATOM 1341 N N . GLU A 1 167 ? -11.533 -10.457 -5.858 1.00 95.94 167 GLU A N 1
ATOM 1342 C CA . GLU A 1 167 ? -11.709 -11.035 -7.194 1.00 95.94 167 GLU A CA 1
ATOM 1343 C C . GLU A 1 167 ? -12.025 -9.951 -8.228 1.00 95.94 167 GLU A C 1
ATOM 1345 O O . GLU A 1 167 ? -11.491 -9.984 -9.335 1.00 95.94 167 GLU A O 1
ATOM 1350 N N . VAL A 1 168 ? -12.843 -8.955 -7.865 1.00 97.38 168 VAL A N 1
ATOM 1351 C CA . VAL A 1 168 ? -13.143 -7.804 -8.729 1.00 97.38 168 VAL A CA 1
ATOM 1352 C C . VAL A 1 168 ? -11.872 -7.011 -9.034 1.00 97.38 168 VAL A C 1
ATOM 1354 O O . VAL A 1 168 ? -11.613 -6.699 -10.197 1.00 97.38 168 VAL A O 1
ATOM 1357 N N . LEU A 1 169 ? -11.046 -6.730 -8.022 1.00 97.75 169 LEU A N 1
ATOM 1358 C CA . LEU A 1 169 ? -9.784 -6.003 -8.203 1.00 97.75 169 LEU A CA 1
ATOM 1359 C C . LEU A 1 169 ? -8.773 -6.808 -9.037 1.00 97.75 169 LEU A C 1
ATOM 1361 O O . LEU A 1 169 ? -8.142 -6.264 -9.944 1.00 97.75 169 LEU A O 1
ATOM 1365 N N . GLN A 1 170 ? -8.662 -8.117 -8.790 1.00 96.81 170 GLN A N 1
ATOM 1366 C CA . GLN A 1 170 ? -7.833 -9.015 -9.599 1.00 96.81 170 GLN A CA 1
ATOM 1367 C C . GLN A 1 170 ? -8.306 -9.063 -11.054 1.00 96.81 170 GLN A C 1
ATOM 1369 O O . GLN A 1 170 ? -7.488 -9.029 -11.973 1.00 96.81 170 GLN A O 1
ATOM 1374 N N . MET A 1 171 ? -9.620 -9.096 -11.287 1.00 97.88 171 MET A N 1
ATOM 1375 C CA . MET A 1 171 ? -10.174 -9.071 -12.637 1.00 97.88 171 MET A CA 1
ATOM 1376 C C . MET A 1 171 ? -9.876 -7.754 -13.354 1.00 97.88 171 MET A C 1
ATOM 1378 O O . MET A 1 171 ? -9.553 -7.776 -14.543 1.00 97.88 171 MET A O 1
ATOM 1382 N N . ALA A 1 172 ? -9.937 -6.627 -12.635 1.00 98.19 172 ALA A N 1
ATOM 1383 C CA . ALA A 1 172 ? -9.558 -5.318 -13.159 1.00 98.19 172 ALA A CA 1
ATOM 1384 C C . ALA A 1 172 ? -8.117 -5.344 -13.688 1.00 98.19 172 ALA A C 1
ATOM 1386 O O . ALA A 1 172 ? -7.866 -4.924 -14.816 1.00 98.19 172 ALA A O 1
ATOM 1387 N N . PHE A 1 173 ? -7.181 -5.898 -12.912 1.00 98.12 173 PHE A N 1
ATOM 1388 C CA . PHE A 1 173 ? -5.791 -6.049 -13.338 1.00 98.12 173 PHE A CA 1
ATOM 1389 C C . PHE A 1 173 ? -5.644 -7.016 -14.522 1.00 98.12 173 PHE A C 1
ATOM 1391 O O . PHE A 1 173 ? -5.041 -6.661 -15.534 1.00 98.12 173 PHE A O 1
ATOM 1398 N N . HIS A 1 174 ? -6.225 -8.217 -14.444 1.00 97.94 174 HIS A N 1
ATOM 1399 C CA . HIS A 1 174 ? -6.086 -9.235 -15.491 1.00 97.94 174 HIS A CA 1
ATOM 1400 C C . HIS A 1 174 ? -6.588 -8.765 -16.858 1.00 97.94 174 HIS A C 1
ATOM 1402 O O . HIS A 1 174 ? -5.947 -9.052 -17.867 1.00 97.94 174 HIS A O 1
ATOM 1408 N N . ARG A 1 175 ? -7.685 -7.998 -16.907 1.00 98.06 175 ARG A N 1
ATOM 1409 C CA . ARG A 1 175 ? -8.200 -7.422 -18.161 1.00 98.06 175 ARG A CA 1
ATOM 1410 C C . ARG A 1 175 ? -7.249 -6.405 -18.792 1.00 98.06 175 ARG A C 1
ATOM 1412 O O . ARG A 1 175 ? -7.271 -6.235 -20.005 1.00 98.06 175 ARG A O 1
ATOM 1419 N N . ASN A 1 176 ? -6.397 -5.773 -17.988 1.00 98.31 176 ASN A N 1
ATOM 1420 C CA . ASN A 1 176 ? -5.527 -4.676 -18.405 1.00 98.31 176 ASN A CA 1
ATOM 1421 C C . ASN A 1 176 ? -4.033 -5.046 -18.437 1.00 98.31 176 ASN A C 1
ATOM 1423 O O . ASN A 1 176 ? -3.204 -4.235 -18.849 1.00 98.31 176 ASN A O 1
ATOM 1427 N N . VAL A 1 177 ? -3.667 -6.283 -18.073 1.00 97.62 177 VAL A N 1
ATOM 1428 C CA . VAL A 1 177 ? -2.269 -6.758 -18.014 1.00 97.62 177 VAL A CA 1
ATOM 1429 C C . VAL A 1 177 ? -1.520 -6.592 -19.343 1.00 97.62 177 VAL A C 1
ATOM 1431 O O . VAL A 1 177 ? -0.310 -6.362 -19.347 1.00 97.62 177 VAL A O 1
ATOM 1434 N N . GLY A 1 178 ? -2.230 -6.667 -20.475 1.00 97.25 178 GLY A N 1
ATOM 1435 C CA . GLY A 1 178 ? -1.661 -6.440 -21.805 1.00 97.25 178 GLY A CA 1
ATOM 1436 C C . GLY A 1 178 ? -1.052 -5.043 -21.959 1.00 97.25 178 GLY A C 1
ATOM 1437 O O . GLY A 1 178 ? 0.056 -4.920 -22.480 1.00 97.25 178 GLY A O 1
ATOM 1438 N N . HIS A 1 179 ? -1.714 -4.008 -21.433 1.00 98.38 179 HIS A N 1
ATOM 1439 C CA . HIS A 1 179 ? -1.215 -2.631 -21.471 1.00 98.38 179 HIS A CA 1
ATOM 1440 C C . HIS A 1 179 ? 0.053 -2.465 -20.628 1.00 98.38 179 HIS A C 1
ATOM 1442 O O . HIS A 1 179 ? 1.037 -1.912 -21.114 1.00 98.38 179 HIS A O 1
ATOM 1448 N N . PHE A 1 180 ? 0.075 -3.031 -19.417 1.00 97.12 180 PHE A N 1
ATOM 1449 C CA . PHE A 1 180 ? 1.250 -3.000 -18.538 1.00 97.12 180 PHE A CA 1
ATOM 1450 C C . PHE A 1 180 ? 2.459 -3.714 -19.153 1.00 97.12 180 PHE A C 1
ATOM 1452 O O . PHE A 1 180 ? 3.569 -3.188 -19.130 1.00 97.12 180 PHE A O 1
ATOM 1459 N N . ARG A 1 181 ? 2.250 -4.884 -19.772 1.00 96.31 181 ARG A N 1
ATOM 1460 C CA . ARG A 1 181 ? 3.314 -5.614 -20.487 1.00 96.31 181 ARG A CA 1
ATOM 1461 C C . ARG A 1 181 ? 3.855 -4.841 -21.689 1.00 96.31 181 ARG A C 1
ATOM 1463 O O . ARG A 1 181 ? 5.035 -4.967 -21.995 1.00 96.31 181 ARG A O 1
ATOM 1470 N N . GLY A 1 182 ? 3.005 -4.053 -22.345 1.00 96.94 182 GLY A N 1
ATOM 1471 C CA . GLY A 1 182 ? 3.381 -3.179 -23.455 1.00 96.94 182 GLY A CA 1
ATOM 1472 C C . GLY A 1 182 ? 4.016 -1.849 -23.039 1.00 96.94 182 GLY A C 1
ATOM 1473 O O . GLY A 1 182 ? 4.325 -1.054 -23.917 1.00 96.94 182 GLY A O 1
ATOM 1474 N N . GLY A 1 183 ? 4.184 -1.578 -21.738 1.00 96.19 183 GLY A N 1
ATOM 1475 C CA . GLY A 1 183 ? 4.679 -0.289 -21.237 1.00 96.19 183 GLY A CA 1
ATOM 1476 C C . GLY A 1 183 ? 3.658 0.854 -21.303 1.00 96.19 183 GLY A C 1
ATOM 1477 O O . GLY A 1 183 ? 3.981 1.981 -20.945 1.00 96.19 183 GLY A O 1
ATOM 1478 N N . ASN A 1 184 ? 2.415 0.572 -21.702 1.00 98.19 184 ASN A N 1
ATOM 1479 C CA . ASN A 1 184 ? 1.327 1.545 -21.792 1.00 98.19 184 ASN A CA 1
ATOM 1480 C C . ASN A 1 184 ? 0.635 1.696 -20.426 1.00 98.19 184 ASN A C 1
ATOM 1482 O O . ASN A 1 184 ? -0.527 1.318 -20.256 1.00 98.19 184 ASN A O 1
ATOM 1486 N N . TYR A 1 185 ? 1.366 2.200 -19.427 1.00 98.38 185 TYR A N 1
ATOM 1487 C CA . TYR A 1 185 ? 0.902 2.262 -18.034 1.00 98.38 185 TYR A CA 1
ATOM 1488 C C . TYR A 1 185 ? -0.374 3.092 -17.867 1.00 98.38 185 TYR A C 1
ATOM 1490 O O . TYR A 1 185 ? -1.273 2.668 -17.145 1.00 98.38 185 TYR A O 1
ATOM 1498 N N . ALA A 1 186 ? -0.483 4.230 -18.560 1.00 98.31 186 ALA A N 1
ATOM 1499 C CA . ALA A 1 186 ? -1.656 5.100 -18.485 1.00 98.31 186 ALA A CA 1
ATOM 1500 C C . ALA A 1 186 ? -2.943 4.380 -18.911 1.00 98.31 186 ALA A C 1
ATOM 1502 O O . ALA A 1 186 ? -3.917 4.386 -18.164 1.00 98.31 186 ALA A O 1
ATOM 1503 N N . LEU A 1 187 ? -2.914 3.687 -20.057 1.00 98.25 187 LEU A N 1
ATOM 1504 C CA . LEU A 1 187 ? -4.053 2.909 -20.559 1.00 98.25 187 LEU A CA 1
ATOM 1505 C C . LEU A 1 187 ? -4.404 1.741 -19.632 1.00 98.25 187 LEU A C 1
ATOM 1507 O O . LEU A 1 187 ? -5.577 1.474 -19.387 1.00 98.25 187 LEU A O 1
ATOM 1511 N N . GLY A 1 188 ? -3.392 1.057 -19.086 1.00 98.50 188 GLY A N 1
ATOM 1512 C CA . GLY A 1 188 ? -3.615 -0.026 -18.129 1.00 98.50 188 GLY A CA 1
ATOM 1513 C C . GLY A 1 188 ? -4.312 0.457 -16.855 1.00 98.50 188 GLY A C 1
ATOM 1514 O O . GLY A 1 188 ? -5.252 -0.184 -16.385 1.00 98.50 188 GLY A O 1
ATOM 1515 N N . LEU A 1 189 ? -3.884 1.603 -16.320 1.00 98.62 189 LEU A N 1
ATOM 1516 C CA . LEU A 1 189 ? -4.496 2.232 -15.148 1.00 98.62 189 LEU A CA 1
ATOM 1517 C C . LEU A 1 189 ? -5.906 2.744 -15.457 1.00 98.62 189 LEU A C 1
ATOM 1519 O O . LEU A 1 189 ? -6.818 2.486 -14.678 1.00 98.62 189 LEU A O 1
ATOM 1523 N N . GLU A 1 190 ? -6.107 3.408 -16.597 1.00 98.38 190 GLU A N 1
ATOM 1524 C CA . GLU A 1 190 ? -7.423 3.880 -17.039 1.00 98.38 190 GLU A CA 1
ATOM 1525 C C . GLU A 1 190 ? -8.433 2.729 -17.106 1.00 98.38 190 GLU A C 1
ATOM 1527 O O . GLU A 1 190 ? -9.486 2.796 -16.467 1.00 98.38 190 GLU A O 1
ATOM 1532 N N . GLY A 1 191 ? -8.088 1.635 -17.789 1.00 98.38 191 GLY A N 1
ATOM 1533 C CA . GLY A 1 191 ? -8.977 0.481 -17.907 1.00 98.38 191 GLY A CA 1
ATOM 1534 C C . GLY A 1 191 ? -9.240 -0.223 -16.570 1.00 98.38 191 GLY A C 1
ATOM 1535 O O . GLY A 1 191 ? -10.328 -0.770 -16.362 1.00 98.38 191 GLY A O 1
ATOM 1536 N N . MET A 1 192 ? -8.290 -0.196 -15.624 1.00 98.56 192 MET A N 1
ATOM 1537 C CA . MET A 1 192 ? -8.533 -0.683 -14.259 1.00 98.56 192 MET A CA 1
ATOM 1538 C C . MET A 1 192 ? -9.563 0.187 -13.532 1.00 98.56 192 MET A C 1
ATOM 1540 O O . MET A 1 192 ? -10.488 -0.348 -12.920 1.00 98.56 192 MET A O 1
ATOM 1544 N N . ILE A 1 193 ? -9.429 1.512 -13.615 1.00 98.31 193 ILE A N 1
ATOM 1545 C CA . ILE A 1 193 ? -10.327 2.474 -12.959 1.00 98.31 193 ILE A CA 1
ATOM 1546 C C . ILE A 1 193 ? -11.743 2.352 -13.523 1.00 98.31 193 ILE A C 1
ATOM 1548 O O . ILE A 1 193 ? -12.701 2.283 -12.753 1.00 98.31 193 ILE A O 1
ATOM 1552 N N . GLU A 1 194 ? -11.887 2.264 -14.847 1.00 98.12 194 GLU A N 1
ATOM 1553 C CA . GLU A 1 194 ? -13.185 2.066 -15.502 1.00 98.12 194 GLU A CA 1
ATOM 1554 C C . GLU A 1 194 ? -13.885 0.796 -15.009 1.00 98.12 194 GLU A C 1
ATOM 1556 O O . GLU A 1 194 ? -15.064 0.828 -14.641 1.00 98.12 194 GLU A O 1
ATOM 1561 N N . TYR A 1 195 ? -13.149 -0.316 -14.937 1.00 98.31 195 TYR A N 1
ATOM 1562 C CA . TYR A 1 195 ? -13.692 -1.582 -14.458 1.00 98.31 195 TYR A CA 1
ATOM 1563 C C . TYR A 1 195 ? -14.100 -1.523 -12.979 1.00 98.31 195 TYR A C 1
ATOM 1565 O O . TYR A 1 195 ? -15.172 -2.009 -12.607 1.00 98.31 195 TYR A O 1
ATOM 1573 N N . ILE A 1 196 ? -13.270 -0.907 -12.134 1.00 97.69 196 ILE A N 1
ATOM 1574 C CA . ILE A 1 196 ? -13.532 -0.739 -10.699 1.00 97.69 196 ILE A CA 1
ATOM 1575 C C . ILE A 1 196 ? -14.789 0.108 -10.475 1.00 97.69 196 ILE A C 1
ATOM 1577 O O . ILE A 1 196 ? -15.661 -0.282 -9.702 1.00 97.69 196 ILE A O 1
ATOM 1581 N N . VAL A 1 197 ? -14.923 1.228 -11.185 1.00 96.44 197 VAL A N 1
ATOM 1582 C CA . VAL A 1 197 ? -16.079 2.132 -11.079 1.00 96.44 197 VAL A CA 1
ATOM 1583 C C . VAL A 1 197 ? -17.361 1.452 -11.560 1.00 96.44 197 VAL A C 1
ATOM 1585 O O . VAL A 1 197 ? -18.393 1.536 -10.892 1.00 96.44 197 VAL A O 1
ATOM 1588 N N . SER A 1 198 ? -17.297 0.710 -12.669 1.00 96.00 198 SER A N 1
ATOM 1589 C CA . SER A 1 198 ? -18.422 -0.093 -13.165 1.00 96.00 198 SER A CA 1
ATOM 1590 C C . SER A 1 198 ? -18.856 -1.170 -12.159 1.00 96.00 198 SER A C 1
ATOM 1592 O O . SER A 1 198 ? -20.051 -1.351 -11.895 1.00 96.00 198 SER A O 1
ATOM 1594 N N . SER A 1 199 ? -17.885 -1.842 -11.536 1.00 96.00 199 SER A N 1
ATOM 1595 C CA . SER A 1 199 ? -18.137 -2.868 -10.519 1.00 96.00 199 SER A CA 1
ATOM 1596 C C . SER A 1 199 ? -18.719 -2.269 -9.237 1.00 96.00 199 SER A C 1
ATOM 1598 O O . SER A 1 199 ? -19.668 -2.821 -8.684 1.00 96.00 199 SER A O 1
ATOM 1600 N N . TYR A 1 200 ? -18.215 -1.110 -8.801 1.00 95.12 200 TYR A N 1
ATOM 1601 C CA . TYR A 1 200 ? -18.743 -0.375 -7.649 1.00 95.12 200 TYR A CA 1
ATOM 1602 C C . TYR A 1 200 ? -20.209 0.012 -7.856 1.00 95.12 200 TYR A C 1
ATOM 1604 O O . TYR A 1 200 ? -21.033 -0.195 -6.966 1.00 95.12 200 TYR A O 1
ATOM 1612 N N . ASN A 1 201 ? -20.550 0.507 -9.050 1.00 92.88 201 ASN A N 1
ATOM 1613 C CA . ASN A 1 201 ? -21.927 0.827 -9.416 1.00 92.88 201 ASN A CA 1
ATOM 1614 C C . ASN A 1 201 ? -22.835 -0.407 -9.347 1.00 92.88 201 ASN A C 1
ATOM 1616 O O . ASN A 1 201 ? -23.877 -0.389 -8.695 1.00 92.88 201 ASN A O 1
ATOM 1620 N N . SER A 1 202 ? -22.393 -1.517 -9.936 1.00 92.62 202 SER A N 1
ATOM 1621 C CA . SER A 1 202 ? -23.149 -2.774 -9.934 1.00 92.62 202 SER A CA 1
ATOM 1622 C C . SER A 1 202 ? -23.365 -3.326 -8.519 1.00 92.62 202 SER A C 1
ATOM 1624 O O . SER A 1 202 ? -24.455 -3.799 -8.208 1.00 92.62 202 SER A O 1
ATOM 1626 N N . ALA A 1 203 ? -22.369 -3.210 -7.635 1.00 89.81 203 ALA A N 1
ATOM 1627 C CA . ALA A 1 203 ? -22.457 -3.679 -6.251 1.00 89.81 203 ALA A CA 1
ATOM 1628 C C . ALA A 1 203 ? -23.494 -2.914 -5.405 1.00 89.81 203 ALA A C 1
ATOM 1630 O O . ALA A 1 203 ? -24.029 -3.465 -4.443 1.00 89.81 203 ALA A O 1
ATOM 1631 N N . HIS A 1 204 ? -23.802 -1.665 -5.764 1.00 85.81 204 HIS A N 1
ATOM 1632 C CA . HIS A 1 204 ? -24.707 -0.800 -5.001 1.00 85.81 204 HIS A CA 1
ATOM 1633 C C . HIS A 1 204 ? -26.117 -0.684 -5.602 1.00 85.81 204 HIS A C 1
ATOM 1635 O O . HIS A 1 204 ? -27.047 -0.306 -4.894 1.00 85.81 204 HIS A O 1
ATOM 1641 N N . ILE A 1 205 ? -26.315 -1.063 -6.870 1.00 81.00 205 ILE A N 1
ATOM 1642 C CA . ILE A 1 205 ? -27.637 -1.063 -7.526 1.00 81.00 205 ILE A CA 1
ATOM 1643 C C . ILE A 1 205 ? -28.539 -2.216 -7.032 1.00 81.00 205 ILE A C 1
ATOM 1645 O O . ILE A 1 205 ? -29.761 -2.084 -7.012 1.00 81.00 205 ILE A O 1
ATOM 1649 N N . VAL A 1 206 ? -27.970 -3.340 -6.585 1.00 61.03 206 VAL A N 1
ATOM 1650 C CA . VAL A 1 206 ? -28.709 -4.604 -6.351 1.00 61.03 206 VAL A CA 1
ATOM 1651 C C . VAL A 1 206 ? -29.586 -4.613 -5.076 1.00 61.03 206 VAL A C 1
ATOM 1653 O O . VAL A 1 206 ? -30.282 -5.588 -4.813 1.00 61.03 206 VAL A O 1
ATOM 1656 N N . GLN A 1 207 ? -29.646 -3.531 -4.290 1.00 54.47 207 GLN A N 1
ATOM 1657 C CA . GLN A 1 207 ? -30.416 -3.490 -3.029 1.00 54.47 207 GLN A CA 1
ATOM 1658 C C . GLN A 1 207 ? -31.749 -2.723 -3.070 1.00 54.47 207 GLN A C 1
ATOM 1660 O O . GLN A 1 207 ? -32.292 -2.396 -2.015 1.00 54.47 207 GLN A O 1
ATOM 1665 N N . VAL A 1 208 ? -32.345 -2.483 -4.241 1.00 50.06 208 VAL A N 1
ATOM 1666 C CA . VAL A 1 208 ? -33.757 -2.065 -4.283 1.00 50.06 208 VAL A CA 1
ATOM 1667 C C . VAL A 1 208 ? -34.633 -3.312 -4.151 1.00 50.06 208 VAL A C 1
ATOM 1669 O O . VAL A 1 208 ? -35.051 -3.905 -5.145 1.00 50.06 208 VAL A O 1
ATOM 1672 N N . GLN A 1 209 ? -34.900 -3.738 -2.911 1.00 47.81 209 GLN A N 1
ATOM 1673 C CA . GLN A 1 209 ? -36.023 -4.636 -2.645 1.00 47.81 209 GLN A CA 1
ATOM 1674 C C . GLN A 1 209 ? -37.285 -3.947 -3.167 1.00 47.81 209 GLN A C 1
ATOM 1676 O O . GLN A 1 209 ? -37.748 -2.956 -2.604 1.00 47.81 209 GLN A O 1
ATOM 1681 N N . SER A 1 210 ? -37.820 -4.450 -4.279 1.00 47.91 210 SER A N 1
ATOM 1682 C CA . SER A 1 210 ? -39.172 -4.097 -4.695 1.00 47.91 210 SER A CA 1
ATOM 1683 C C . SER A 1 210 ? -40.121 -4.495 -3.561 1.00 47.91 210 SER A C 1
ATOM 1685 O O . SER A 1 210 ? -39.996 -5.616 -3.058 1.00 47.91 210 SER A O 1
ATOM 1687 N N . PRO A 1 211 ? -41.048 -3.623 -3.130 1.00 47.56 211 PRO A N 1
ATOM 1688 C CA . PRO A 1 211 ? -42.065 -4.005 -2.169 1.00 47.56 211 PRO A CA 1
ATOM 1689 C C . PRO A 1 211 ? -42.999 -5.005 -2.855 1.00 47.56 211 PRO A C 1
ATOM 1691 O O . PRO A 1 211 ? -43.951 -4.628 -3.534 1.00 47.56 211 PRO A O 1
ATOM 1694 N N . VAL A 1 212 ? -42.700 -6.297 -2.719 1.00 47.34 212 VAL A N 1
ATOM 1695 C CA . VAL A 1 212 ? -43.619 -7.365 -3.103 1.00 47.34 212 VAL A CA 1
ATOM 1696 C C . VAL A 1 212 ? -44.684 -7.416 -2.017 1.00 47.34 212 VAL A C 1
ATOM 1698 O O . VAL A 1 212 ? -44.522 -8.053 -0.978 1.00 47.34 212 VAL A O 1
ATOM 1701 N N . GLN A 1 213 ? -45.770 -6.679 -2.253 1.00 49.84 213 GLN A N 1
ATOM 1702 C CA . GLN A 1 213 ? -47.064 -7.034 -1.690 1.00 49.84 213 GLN A CA 1
ATOM 1703 C C . GLN A 1 213 ? -47.359 -8.474 -2.111 1.00 49.84 213 GLN A C 1
ATOM 1705 O O . GLN A 1 213 ? -47.234 -8.824 -3.285 1.00 49.84 213 GLN A O 1
ATOM 1710 N N . GLY A 1 214 ? -47.648 -9.309 -1.117 1.00 55.28 214 GLY A N 1
ATOM 1711 C CA . GLY A 1 214 ? -47.819 -10.738 -1.299 1.00 55.28 214 GLY A CA 1
ATOM 1712 C C . GLY A 1 214 ? -48.935 -11.089 -2.270 1.00 55.28 214 GLY A C 1
ATOM 1713 O O . GLY A 1 214 ? -49.887 -10.336 -2.429 1.00 55.28 214 GLY A O 1
ATOM 1714 N N . ILE A 1 215 ? -48.798 -12.268 -2.863 1.00 48.59 215 ILE A N 1
ATOM 1715 C CA . ILE A 1 215 ? -49.866 -13.227 -3.127 1.00 48.59 215 ILE A CA 1
ATOM 1716 C C . ILE A 1 215 ? -49.171 -14.587 -3.233 1.00 48.59 215 ILE A C 1
ATOM 1718 O O . ILE A 1 215 ? -48.167 -14.743 -3.930 1.00 48.59 215 ILE A O 1
ATOM 1722 N N . ASP A 1 216 ? -49.708 -15.544 -2.486 1.00 51.97 216 ASP A N 1
ATOM 1723 C CA . ASP A 1 216 ? -49.392 -16.961 -2.547 1.00 51.97 216 ASP A CA 1
ATOM 1724 C C . ASP A 1 216 ? -49.391 -17.476 -3.987 1.00 51.97 216 ASP A C 1
ATOM 1726 O O . ASP A 1 216 ? -50.358 -17.265 -4.717 1.00 51.97 216 ASP A O 1
ATOM 1730 N N . SER A 1 217 ? -48.360 -18.224 -4.383 1.00 42.72 217 SER A N 1
ATOM 1731 C CA . SER A 1 217 ? -48.506 -19.274 -5.396 1.00 42.72 217 SER A CA 1
ATOM 1732 C C . SER A 1 217 ? -47.329 -20.239 -5.371 1.00 42.72 217 SER A C 1
ATOM 1734 O O . SER A 1 217 ? -46.210 -19.950 -5.788 1.00 42.72 217 SER A O 1
ATOM 1736 N N . VAL A 1 218 ? -47.656 -21.426 -4.875 1.00 49.19 218 VAL A N 1
ATOM 1737 C CA . VAL A 1 218 ? -46.985 -22.701 -5.101 1.00 49.19 218 VAL A CA 1
ATOM 1738 C C . VAL A 1 218 ? -46.768 -22.900 -6.603 1.00 49.19 218 VAL A C 1
ATOM 1740 O O . VAL A 1 218 ? -47.735 -22.871 -7.355 1.00 49.19 218 VAL A O 1
ATOM 1743 N N . ASN A 1 219 ? -45.524 -23.127 -7.034 1.00 42.12 219 ASN A N 1
ATOM 1744 C CA . ASN A 1 219 ? -45.199 -24.189 -7.990 1.00 42.12 219 ASN A CA 1
ATOM 1745 C C . ASN A 1 219 ? -43.685 -24.362 -8.161 1.00 42.12 219 ASN A C 1
ATOM 1747 O O . ASN A 1 219 ? -42.950 -23.467 -8.569 1.00 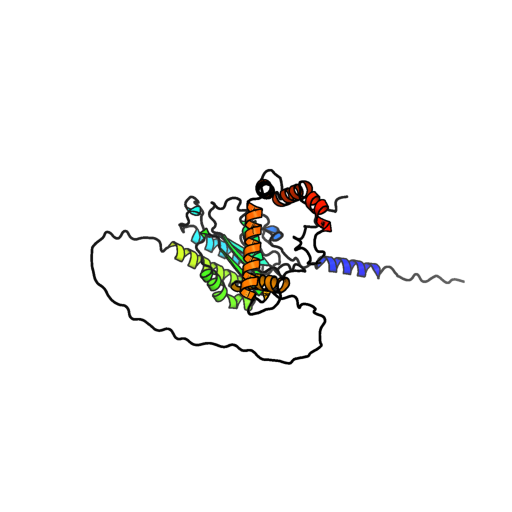42.12 219 ASN A O 1
ATOM 1751 N N . SER A 1 220 ? -43.251 -25.576 -7.846 1.00 48.66 220 SER A N 1
ATOM 1752 C CA . SER A 1 220 ? -41.941 -26.153 -8.101 1.00 48.66 220 SER A CA 1
ATOM 1753 C C . SER A 1 220 ? -41.680 -26.318 -9.598 1.00 48.66 220 SER A C 1
ATOM 1755 O O . SER A 1 220 ? -42.442 -27.008 -10.275 1.00 48.66 220 SER A O 1
ATOM 1757 N N . VAL A 1 221 ? -40.556 -25.794 -10.089 1.00 41.25 221 VAL A N 1
ATOM 1758 C CA . VAL A 1 221 ? -39.959 -26.219 -11.363 1.00 41.25 221 VAL A CA 1
ATOM 1759 C C . VAL A 1 221 ? -38.469 -26.465 -11.139 1.00 41.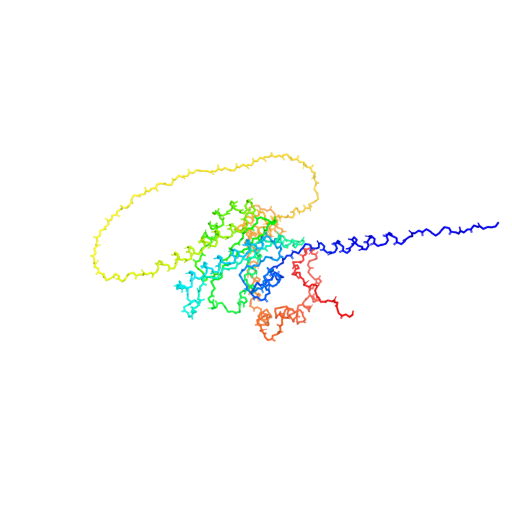25 221 VAL A C 1
ATOM 1761 O O . VAL A 1 221 ? -37.721 -25.571 -10.749 1.00 41.25 221 VAL A O 1
ATOM 1764 N N . GLN A 1 222 ? -38.072 -27.721 -11.340 1.00 43.28 222 GLN A N 1
ATOM 1765 C CA . GLN A 1 222 ? -36.693 -28.201 -11.325 1.00 43.28 222 GLN A CA 1
ATOM 1766 C C . GLN A 1 222 ? -35.903 -27.596 -12.491 1.00 43.28 222 GLN A C 1
ATOM 1768 O O . GLN A 1 222 ? -36.386 -27.577 -13.623 1.00 43.28 222 GLN A O 1
ATOM 1773 N N . LEU A 1 223 ? -34.668 -27.166 -12.223 1.00 34.62 223 LEU A N 1
ATOM 1774 C CA . LEU A 1 223 ? -33.703 -26.773 -13.250 1.00 34.62 223 LEU A CA 1
ATOM 1775 C C . LEU A 1 223 ? -32.658 -27.891 -13.446 1.00 34.62 223 LEU A C 1
ATOM 1777 O O . LEU A 1 223 ? -32.215 -28.464 -12.445 1.00 34.62 223 LEU A O 1
ATOM 1781 N N . PRO A 1 224 ? -32.236 -28.210 -14.687 1.00 44.09 224 PRO A N 1
ATOM 1782 C CA . PRO A 1 224 ? -31.292 -29.290 -14.938 1.00 44.09 224 PRO A CA 1
ATOM 1783 C C . PRO A 1 224 ? -29.857 -28.910 -14.575 1.00 44.09 224 PRO A C 1
ATOM 1785 O O . PRO A 1 224 ? -29.377 -27.807 -14.831 1.00 44.09 224 PRO A O 1
ATOM 1788 N N . THR A 1 225 ? -29.174 -29.900 -14.019 1.00 39.72 225 THR A N 1
ATOM 1789 C CA . THR A 1 225 ? -27.751 -29.954 -13.702 1.00 39.72 225 THR A CA 1
ATOM 1790 C C . THR A 1 225 ? -26.925 -29.938 -14.993 1.00 39.72 225 THR A C 1
ATOM 1792 O O . THR A 1 225 ? -27.059 -30.843 -15.813 1.00 39.72 225 THR A O 1
ATOM 1795 N N . SER A 1 226 ? -26.045 -28.947 -15.161 1.00 37.72 226 SER A N 1
ATOM 1796 C CA . SER A 1 226 ? -25.029 -28.942 -16.223 1.00 37.72 226 SER A CA 1
ATOM 1797 C C . SER A 1 226 ? -23.645 -29.173 -15.631 1.00 37.72 226 SER A C 1
ATOM 1799 O O . SER A 1 226 ? -23.247 -28.543 -14.652 1.00 37.72 226 SER A O 1
ATOM 1801 N N . ALA A 1 227 ? -22.964 -30.144 -16.228 1.00 34.22 227 ALA A N 1
ATOM 1802 C CA . ALA A 1 227 ? -21.762 -30.796 -15.751 1.00 34.22 227 ALA A CA 1
ATOM 1803 C C . ALA A 1 227 ? -20.488 -29.947 -15.888 1.00 34.22 227 ALA A C 1
ATOM 1805 O O . ALA A 1 227 ? -20.302 -29.188 -16.839 1.00 34.22 227 ALA A O 1
ATOM 1806 N N . LEU A 1 228 ? -19.591 -30.165 -14.929 1.00 37.12 228 LEU A N 1
ATOM 1807 C CA . LEU A 1 228 ? -18.198 -29.734 -14.895 1.00 37.12 228 LEU A CA 1
ATOM 1808 C C . LEU A 1 228 ? -17.347 -30.596 -15.852 1.00 37.12 228 LEU A C 1
ATOM 1810 O O . LEU A 1 228 ? -17.485 -31.820 -15.812 1.00 37.12 228 LEU A O 1
ATOM 1814 N N . PRO A 1 229 ? -16.390 -30.026 -16.604 1.00 41.16 229 PRO A N 1
ATOM 1815 C CA . PRO A 1 229 ? -15.241 -30.778 -17.083 1.00 41.16 229 PRO A CA 1
ATOM 1816 C C . PRO A 1 229 ? -14.024 -30.567 -16.173 1.00 41.16 229 PRO A C 1
ATOM 1818 O O . PRO A 1 229 ? -13.434 -29.492 -16.086 1.00 41.16 229 PRO A O 1
ATOM 1821 N N . THR A 1 230 ? -13.648 -31.660 -15.520 1.00 32.38 230 THR A N 1
ATOM 1822 C CA . THR A 1 230 ? -12.357 -31.945 -14.894 1.00 32.38 230 THR A CA 1
ATOM 1823 C C . THR A 1 230 ? -11.312 -32.213 -15.980 1.00 32.38 230 THR A C 1
ATOM 1825 O O . THR A 1 230 ? -11.540 -33.097 -16.802 1.00 32.38 230 THR A O 1
ATOM 1828 N N . SER A 1 231 ? -10.164 -31.525 -15.975 1.00 31.23 231 SER A N 1
ATOM 1829 C CA . SER A 1 231 ? -8.837 -32.061 -16.363 1.00 31.23 231 SER A CA 1
ATOM 1830 C C . SER A 1 231 ? -7.826 -30.948 -16.602 1.00 31.23 231 SER A C 1
ATOM 1832 O O . SER A 1 231 ? -8.082 -30.019 -17.360 1.00 31.23 231 SER A O 1
ATOM 1834 N N . GLY A 1 232 ? -6.645 -31.085 -16.001 1.00 27.33 232 GLY A N 1
ATOM 1835 C CA . GLY A 1 232 ? -5.524 -30.199 -16.296 1.00 27.33 232 GLY A CA 1
ATOM 1836 C C . GLY A 1 232 ? -4.370 -30.242 -15.303 1.00 27.33 232 GLY A C 1
ATOM 1837 O O . GLY A 1 232 ? -3.787 -29.204 -15.017 1.00 27.33 232 GLY A O 1
ATOM 1838 N N . SER A 1 233 ? -4.043 -31.414 -14.756 1.00 34.41 233 SER A N 1
ATOM 1839 C CA . SER A 1 233 ? -2.770 -31.658 -14.077 1.00 34.41 233 SER A CA 1
ATOM 1840 C C . SER A 1 233 ? -1.620 -31.502 -15.076 1.00 34.41 233 SER A C 1
ATOM 1842 O O . SER A 1 233 ? -1.511 -32.286 -16.018 1.00 34.41 233 SER A O 1
ATOM 1844 N N . GLY A 1 234 ? -0.761 -30.509 -14.864 1.00 27.14 234 GLY A N 1
ATOM 1845 C CA . GLY A 1 234 ? 0.407 -30.252 -15.702 1.00 27.14 234 GLY A CA 1
ATOM 1846 C C . GLY A 1 234 ? 1.571 -29.714 -14.884 1.00 27.14 234 GLY A C 1
ATOM 1847 O O . GLY A 1 234 ? 1.976 -28.571 -15.059 1.00 27.14 234 GLY A O 1
ATOM 1848 N N . GLN A 1 235 ? 2.094 -30.535 -13.969 1.00 28.58 235 GLN A N 1
ATOM 1849 C CA . GLN A 1 235 ? 3.435 -30.347 -13.423 1.00 28.58 235 GLN A CA 1
ATOM 1850 C C . GLN A 1 235 ? 4.452 -30.577 -14.548 1.00 28.58 235 GLN A C 1
ATOM 1852 O O . GLN A 1 235 ? 4.529 -31.674 -15.094 1.00 28.58 235 GLN A O 1
ATOM 1857 N N . PHE A 1 236 ? 5.258 -29.565 -14.860 1.00 26.16 236 PHE A N 1
ATOM 1858 C CA . PHE A 1 236 ? 6.507 -29.743 -15.595 1.00 26.16 236 PHE A CA 1
ATOM 1859 C C . PHE A 1 236 ? 7.667 -29.493 -14.631 1.00 26.16 236 PHE A C 1
ATOM 1861 O O . PHE A 1 236 ? 8.005 -28.356 -14.315 1.00 26.16 236 PHE A O 1
ATOM 1868 N N . ILE A 1 237 ? 8.249 -30.591 -14.147 1.00 26.17 237 ILE A N 1
ATOM 1869 C CA . ILE A 1 237 ? 9.553 -30.636 -13.487 1.00 26.17 237 ILE A CA 1
ATOM 1870 C C . ILE A 1 237 ? 10.533 -31.190 -14.519 1.00 26.17 237 ILE A C 1
ATOM 1872 O O . ILE A 1 237 ? 10.371 -32.316 -14.986 1.00 26.17 237 ILE A O 1
ATOM 1876 N N . THR A 1 238 ? 11.572 -30.429 -14.853 1.00 27.95 238 THR A N 1
ATOM 1877 C CA . THR A 1 238 ? 12.745 -30.945 -15.569 1.00 27.95 238 THR A CA 1
ATOM 1878 C C . THR A 1 238 ? 13.945 -30.948 -14.633 1.00 27.95 238 THR A C 1
ATOM 1880 O O . THR A 1 238 ? 14.397 -29.901 -14.175 1.00 27.95 238 THR A O 1
ATOM 1883 N N . HIS A 1 239 ? 14.437 -32.154 -14.349 1.00 28.42 239 HIS A N 1
ATOM 1884 C CA . HIS A 1 239 ? 15.669 -32.436 -13.618 1.00 28.42 239 HIS A CA 1
ATOM 1885 C C . HIS A 1 239 ? 16.918 -31.981 -14.387 1.00 28.42 239 HIS A C 1
ATOM 1887 O O . HIS A 1 239 ? 17.013 -32.176 -15.596 1.00 28.42 239 HIS A O 1
ATOM 1893 N N . GLY A 1 240 ? 17.922 -31.493 -13.652 1.00 23.75 240 GLY A N 1
ATOM 1894 C CA . GLY A 1 240 ? 19.261 -31.221 -14.173 1.00 23.75 240 GLY A CA 1
ATOM 1895 C C . GLY A 1 240 ? 20.340 -31.201 -13.085 1.00 23.75 240 GLY A C 1
ATOM 1896 O O . GLY A 1 240 ? 20.627 -30.156 -12.528 1.00 23.75 240 GLY A O 1
ATOM 1897 N N . VAL A 1 241 ? 20.935 -32.376 -12.854 1.00 23.94 241 VAL A N 1
ATOM 1898 C CA . VAL A 1 241 ? 22.334 -32.653 -12.449 1.00 23.94 241 VAL A CA 1
ATOM 1899 C C . VAL A 1 241 ? 22.852 -32.196 -11.068 1.00 23.94 241 VAL A C 1
ATOM 1901 O O . VAL A 1 241 ? 22.919 -31.031 -10.702 1.00 23.94 241 VAL A O 1
ATOM 1904 N N . ARG A 1 242 ? 23.325 -33.211 -10.336 1.00 26.30 242 ARG A N 1
ATOM 1905 C CA . ARG A 1 242 ? 23.912 -33.224 -8.993 1.00 26.30 242 ARG A CA 1
ATOM 1906 C C . ARG A 1 242 ? 25.422 -32.947 -9.067 1.00 26.30 242 ARG A C 1
ATOM 1908 O O . ARG A 1 242 ? 26.123 -33.660 -9.780 1.00 26.30 242 ARG A O 1
ATOM 1915 N N . GLN A 1 243 ? 25.938 -32.030 -8.250 1.00 29.80 243 GLN A N 1
ATOM 1916 C CA . GLN A 1 243 ? 27.325 -32.085 -7.773 1.00 29.80 243 GLN A CA 1
ATOM 1917 C C . GLN A 1 243 ? 27.327 -32.111 -6.245 1.00 29.80 243 GLN A C 1
ATOM 1919 O O . GLN A 1 243 ? 26.706 -31.279 -5.592 1.00 29.80 243 GLN A O 1
ATOM 1924 N N . LYS A 1 244 ? 27.992 -33.128 -5.691 1.00 34.94 244 LYS A N 1
ATOM 1925 C CA . LYS A 1 244 ? 28.240 -33.307 -4.258 1.00 34.94 244 LYS A CA 1
ATOM 1926 C C . LYS A 1 244 ? 29.587 -32.654 -3.927 1.00 34.94 244 LYS A C 1
ATOM 1928 O O . LYS A 1 244 ? 30.584 -33.027 -4.544 1.00 34.94 244 LYS A O 1
ATOM 1933 N N . PRO A 1 245 ? 29.627 -31.762 -2.932 1.00 34.62 245 PRO A N 1
ATOM 1934 C CA . PRO A 1 245 ? 30.660 -31.856 -1.903 1.00 34.62 245 PRO A CA 1
ATOM 1935 C C . PRO A 1 245 ? 30.038 -31.918 -0.497 1.00 34.62 245 PRO A C 1
ATOM 1937 O O . PRO A 1 245 ? 29.057 -31.248 -0.195 1.00 34.62 245 PRO A O 1
ATOM 1940 N N . ASP A 1 246 ? 30.614 -32.780 0.336 1.00 34.72 246 ASP A N 1
ATOM 1941 C CA . ASP A 1 246 ? 30.209 -33.117 1.709 1.00 34.72 246 ASP A CA 1
ATOM 1942 C C . ASP A 1 246 ? 30.642 -32.027 2.740 1.00 34.72 246 ASP A C 1
ATOM 1944 O O . ASP A 1 246 ? 31.330 -31.072 2.372 1.00 34.72 246 ASP A O 1
ATOM 1948 N N . PRO A 1 247 ? 30.238 -32.084 4.027 1.00 49.12 247 PRO A N 1
ATOM 1949 C CA . PRO A 1 247 ? 29.361 -31.085 4.619 1.00 49.12 247 PRO A CA 1
ATOM 1950 C C . PRO A 1 247 ? 30.006 -30.331 5.794 1.00 49.12 247 PRO A C 1
ATOM 1952 O O . PRO A 1 247 ? 30.459 -30.907 6.783 1.00 49.12 247 PRO A O 1
ATOM 1955 N N . LYS A 1 248 ? 29.921 -29.003 5.754 1.00 39.47 248 LYS A N 1
ATOM 1956 C CA . LYS A 1 248 ? 29.778 -28.180 6.960 1.00 39.47 248 LYS A CA 1
ATOM 1957 C C . LYS A 1 248 ? 28.581 -27.288 6.702 1.00 39.47 248 LYS A C 1
ATOM 1959 O O . LYS A 1 24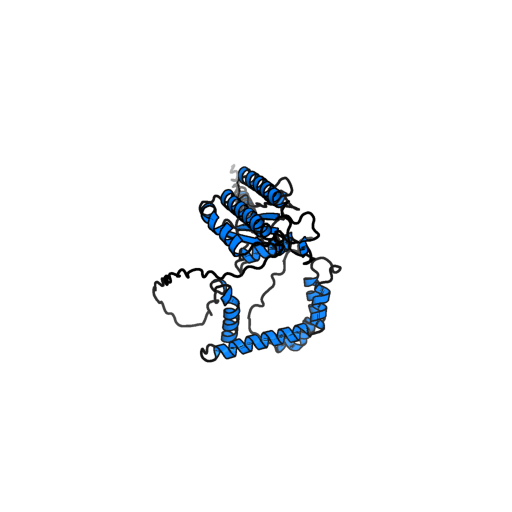8 ? 28.650 -26.425 5.837 1.00 39.47 248 LYS A O 1
ATOM 1964 N N . ALA A 1 249 ? 27.480 -27.591 7.384 1.00 44.44 249 ALA A N 1
ATOM 1965 C CA . ALA A 1 249 ? 26.163 -27.005 7.187 1.00 44.44 249 ALA A CA 1
ATOM 1966 C C . ALA A 1 249 ? 26.194 -25.470 7.294 1.00 44.44 249 ALA A C 1
ATOM 1968 O O . ALA A 1 249 ? 25.952 -24.894 8.352 1.00 44.44 249 ALA A O 1
ATOM 1969 N N . GLN A 1 250 ? 26.454 -24.802 6.171 1.00 44.09 250 GLN A N 1
ATOM 1970 C CA . GLN A 1 250 ? 25.699 -23.611 5.833 1.00 44.09 250 GLN A CA 1
ATOM 1971 C C . GLN A 1 250 ? 24.268 -24.102 5.677 1.00 44.09 250 GLN A C 1
ATOM 1973 O O . GLN A 1 250 ? 23.927 -24.762 4.702 1.00 44.09 250 GLN A O 1
ATOM 1978 N N . LEU A 1 251 ? 23.475 -23.906 6.729 1.00 47.84 251 LEU A N 1
ATOM 1979 C CA . LEU A 1 251 ? 22.035 -24.049 6.655 1.00 47.84 251 LEU A CA 1
ATOM 1980 C C . LEU A 1 251 ? 21.601 -23.046 5.583 1.00 47.84 251 LEU A C 1
ATOM 1982 O O . LEU A 1 251 ? 21.602 -21.841 5.847 1.00 47.84 251 LEU A O 1
ATOM 1986 N N . ASP A 1 252 ? 21.368 -23.526 4.360 1.00 54.88 252 ASP A N 1
ATOM 1987 C CA . ASP A 1 252 ? 20.831 -22.706 3.283 1.00 54.88 252 ASP A CA 1
ATOM 1988 C C . ASP A 1 252 ? 19.636 -21.961 3.860 1.00 54.88 252 ASP A C 1
ATOM 1990 O O . ASP A 1 252 ? 18.709 -22.568 4.405 1.00 54.88 252 ASP A O 1
ATOM 1994 N N . LYS A 1 253 ? 19.727 -20.629 3.858 1.00 74.25 253 LYS A N 1
ATOM 1995 C CA . LYS A 1 253 ? 18.719 -19.761 4.455 1.00 74.25 253 LYS A CA 1
ATOM 1996 C C . LYS A 1 253 ? 17.407 -20.083 3.748 1.00 74.25 253 LYS A C 1
ATOM 1998 O O . LYS A 1 253 ? 17.242 -19.735 2.581 1.00 74.25 253 LYS A O 1
ATOM 2003 N N . PHE A 1 254 ? 16.520 -20.801 4.435 1.00 81.19 254 PHE A N 1
ATOM 2004 C CA . PHE A 1 254 ? 15.259 -21.246 3.864 1.00 81.19 254 PHE A CA 1
ATOM 2005 C C . PHE A 1 254 ? 14.508 -20.022 3.329 1.00 81.19 254 PHE A C 1
ATOM 2007 O O . PHE A 1 254 ? 14.258 -19.066 4.068 1.00 81.19 254 PHE A O 1
ATOM 2014 N N . ASN A 1 255 ? 14.218 -20.017 2.027 1.00 87.94 255 ASN A N 1
ATOM 2015 C CA . ASN A 1 255 ? 13.577 -18.885 1.377 1.00 87.94 255 ASN A CA 1
ATOM 2016 C C . ASN A 1 255 ? 12.063 -18.937 1.619 1.00 87.94 255 ASN A C 1
ATOM 2018 O O . ASN A 1 255 ? 11.320 -19.525 0.834 1.00 87.94 255 ASN A O 1
ATOM 2022 N N . PHE A 1 256 ? 11.610 -18.310 2.706 1.00 83.62 256 PHE A N 1
ATOM 2023 C CA . PHE A 1 256 ? 10.186 -18.217 3.043 1.00 83.62 256 PHE A CA 1
ATOM 2024 C C . PHE A 1 256 ? 9.355 -17.475 1.985 1.00 83.62 256 PHE A C 1
ATOM 2026 O O . PHE A 1 256 ? 8.147 -17.693 1.919 1.00 83.62 256 PHE A O 1
ATOM 2033 N N . ASP A 1 257 ? 9.974 -16.647 1.136 1.00 82.69 257 ASP A N 1
ATOM 2034 C CA . ASP A 1 257 ? 9.265 -15.890 0.097 1.00 82.69 257 ASP A CA 1
ATOM 2035 C C . ASP A 1 257 ? 8.832 -16.770 -1.081 1.00 82.69 257 ASP A C 1
ATOM 2037 O O . ASP A 1 257 ? 7.898 -16.423 -1.799 1.00 82.69 257 ASP A O 1
ATOM 2041 N N . ALA A 1 258 ? 9.476 -17.928 -1.262 1.00 90.62 258 ALA A N 1
ATOM 2042 C CA . ALA A 1 258 ? 9.090 -18.915 -2.269 1.00 90.62 258 ALA A CA 1
ATOM 2043 C C . ALA A 1 258 ? 7.896 -19.786 -1.833 1.00 90.62 258 ALA A C 1
ATOM 2045 O O . ALA A 1 258 ? 7.363 -20.544 -2.643 1.00 90.62 258 ALA A O 1
ATOM 2046 N N . VAL A 1 259 ? 7.489 -19.703 -0.562 1.00 87.00 259 VAL A N 1
ATOM 2047 C CA . VAL A 1 259 ? 6.347 -20.444 -0.020 1.00 87.00 259 VAL A CA 1
ATOM 2048 C C . VAL A 1 259 ? 5.059 -19.663 -0.315 1.00 87.00 259 VAL A C 1
ATOM 2050 O O . VAL A 1 259 ? 5.037 -18.448 -0.059 1.00 87.00 259 VAL A O 1
ATOM 2053 N N . PRO A 1 260 ? 3.993 -20.329 -0.811 1.00 91.50 260 PRO A N 1
ATOM 2054 C CA . PRO A 1 260 ? 2.668 -19.731 -0.945 1.00 91.50 260 PRO A CA 1
ATOM 2055 C C . PRO A 1 260 ? 2.235 -19.020 0.339 1.00 91.50 260 PRO A C 1
ATOM 2057 O O . PRO A 1 260 ? 2.581 -19.434 1.448 1.00 91.50 260 PRO A O 1
ATOM 2060 N N . GLU A 1 261 ? 1.517 -17.911 0.196 1.00 77.44 261 GLU A N 1
ATOM 2061 C CA . GLU A 1 261 ? 1.166 -17.050 1.327 1.00 77.44 261 GLU A CA 1
ATOM 2062 C C . GLU A 1 261 ? 0.327 -17.804 2.370 1.00 77.44 261 GLU A C 1
ATOM 2064 O O . GLU A 1 261 ? 0.581 -17.694 3.571 1.00 77.44 261 GLU A O 1
ATOM 2069 N N . GLU A 1 262 ? -0.597 -18.641 1.899 1.00 83.50 262 GLU A N 1
ATOM 2070 C CA . GLU A 1 262 ? -1.463 -19.513 2.690 1.00 83.50 262 GLU A CA 1
ATOM 2071 C C . GLU A 1 262 ? -0.695 -20.527 3.557 1.00 83.50 262 GLU A C 1
ATOM 2073 O O . GLU A 1 262 ? -1.137 -20.867 4.657 1.00 83.50 262 GLU A O 1
ATOM 2078 N N . ASP A 1 263 ? 0.487 -20.952 3.108 1.00 89.88 263 ASP A N 1
ATOM 2079 C CA . ASP A 1 263 ? 1.298 -21.976 3.769 1.00 89.88 263 ASP A CA 1
ATOM 2080 C C . ASP A 1 263 ? 2.406 -21.372 4.642 1.00 89.88 263 ASP A C 1
ATOM 2082 O O . ASP A 1 263 ? 2.961 -22.040 5.520 1.00 89.88 263 ASP A O 1
ATOM 2086 N N . ARG A 1 264 ? 2.744 -20.096 4.428 1.00 86.06 264 ARG A N 1
ATOM 2087 C CA . ARG A 1 264 ? 3.930 -19.446 5.001 1.00 86.06 264 ARG A CA 1
ATOM 2088 C C . ARG A 1 264 ? 3.979 -19.520 6.524 1.00 86.06 264 ARG A C 1
ATOM 2090 O O . ARG A 1 264 ? 5.037 -19.812 7.082 1.00 86.06 264 ARG A O 1
ATOM 2097 N N . LEU A 1 265 ? 2.848 -19.294 7.194 1.00 83.44 265 LEU A N 1
ATOM 2098 C CA . LEU A 1 265 ? 2.761 -19.373 8.655 1.00 83.44 265 LEU A CA 1
ATOM 2099 C C . LEU A 1 265 ? 3.087 -20.786 9.158 1.00 83.44 265 LEU A C 1
ATOM 2101 O O . LEU A 1 265 ? 3.918 -20.958 10.050 1.00 83.44 265 LEU A O 1
ATOM 2105 N N . TRP A 1 266 ? 2.464 -21.805 8.566 1.00 93.44 266 TRP A N 1
ATOM 2106 C CA . TRP A 1 266 ? 2.679 -23.195 8.962 1.00 93.44 266 TRP A CA 1
ATOM 2107 C C . TRP A 1 266 ? 4.094 -23.664 8.646 1.00 93.44 266 TRP A C 1
ATOM 2109 O O . TRP A 1 266 ? 4.702 -24.354 9.461 1.00 93.44 266 TRP A O 1
ATOM 2119 N N . VAL A 1 267 ? 4.670 -23.222 7.528 1.00 92.31 267 VAL A N 1
ATOM 2120 C CA . VAL A 1 267 ? 6.067 -23.508 7.193 1.00 92.31 267 VAL A CA 1
ATOM 2121 C C . VAL A 1 267 ? 7.034 -22.843 8.176 1.00 92.31 267 VAL A C 1
ATOM 2123 O O . VAL A 1 267 ? 8.012 -23.473 8.570 1.00 92.31 267 VAL A O 1
ATOM 2126 N N . GLN A 1 268 ? 6.761 -21.626 8.654 1.00 86.94 268 GLN A N 1
ATOM 2127 C CA . GLN A 1 268 ? 7.556 -20.999 9.720 1.00 86.94 268 GLN A CA 1
ATOM 2128 C C . GLN A 1 268 ? 7.459 -21.762 11.047 1.00 86.94 268 GLN A C 1
ATOM 2130 O O . GLN A 1 268 ? 8.479 -21.971 11.710 1.00 86.94 268 GLN A O 1
ATOM 2135 N N . ILE A 1 269 ? 6.258 -22.219 11.417 1.00 88.19 269 ILE A N 1
ATOM 2136 C CA . ILE A 1 269 ? 6.043 -23.052 12.611 1.00 88.19 269 ILE A CA 1
ATOM 2137 C C . ILE A 1 269 ? 6.832 -24.358 12.492 1.00 88.19 269 ILE A C 1
ATOM 2139 O O . ILE A 1 269 ? 7.558 -24.719 13.417 1.00 88.19 269 ILE A O 1
ATOM 2143 N N . LEU A 1 270 ? 6.734 -25.043 11.350 1.00 91.88 270 LEU A N 1
ATOM 2144 C CA . LEU A 1 270 ? 7.449 -26.291 11.087 1.00 91.88 270 LEU A CA 1
ATOM 2145 C C . LEU A 1 270 ? 8.964 -26.080 11.086 1.00 91.88 270 LEU A C 1
ATOM 2147 O O . LEU A 1 270 ? 9.678 -26.844 11.724 1.00 91.88 270 LEU A O 1
ATOM 2151 N N . TYR A 1 271 ? 9.453 -25.012 10.455 1.00 89.50 271 TYR A N 1
ATOM 2152 C CA . TYR A 1 271 ? 10.872 -24.663 10.453 1.00 89.50 271 TYR A CA 1
ATOM 2153 C C . TYR A 1 271 ? 11.405 -24.440 11.876 1.00 89.50 271 TYR A C 1
ATOM 2155 O O . TYR A 1 271 ? 12.445 -24.988 12.242 1.00 89.50 271 TYR A O 1
ATOM 2163 N N . LYS A 1 272 ? 10.669 -23.690 12.709 1.00 86.50 272 LYS A N 1
ATOM 2164 C CA . L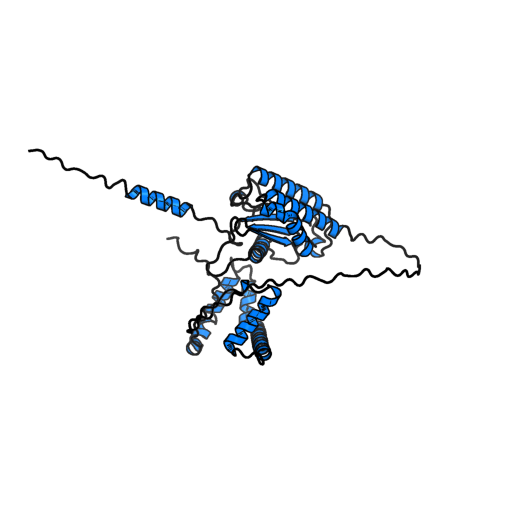YS A 1 272 ? 11.022 -23.461 14.118 1.00 86.50 272 LYS A CA 1
ATOM 2165 C C . LYS A 1 272 ? 10.957 -24.750 14.945 1.00 86.50 272 LYS A C 1
ATOM 2167 O O . LYS A 1 272 ? 11.841 -25.005 15.758 1.00 86.50 272 LYS A O 1
ATOM 2172 N N . ALA A 1 273 ? 9.944 -25.584 14.719 1.00 84.69 273 ALA A N 1
ATOM 2173 C CA . ALA A 1 273 ? 9.819 -26.885 15.367 1.00 84.69 273 ALA A CA 1
ATOM 2174 C C . ALA A 1 273 ? 11.000 -27.802 15.012 1.00 84.69 273 ALA A C 1
ATOM 2176 O O . ALA A 1 273 ? 11.601 -28.411 15.896 1.00 84.69 273 ALA A O 1
ATOM 2177 N N . SER A 1 274 ? 11.390 -27.850 13.737 1.00 86.06 274 SER A N 1
ATOM 2178 C CA . SER A 1 274 ? 12.531 -28.639 13.274 1.00 86.06 274 SER A CA 1
ATOM 2179 C C . SER A 1 274 ? 13.871 -28.114 13.790 1.00 86.06 274 SER A C 1
ATOM 2181 O O . SER A 1 274 ? 14.743 -28.915 14.123 1.00 86.06 274 SER A O 1
ATOM 2183 N N . SER A 1 275 ? 14.049 -26.793 13.911 1.00 82.00 275 SER A N 1
ATOM 2184 C CA . SER A 1 275 ? 15.297 -26.213 14.428 1.00 82.00 275 SER A CA 1
ATOM 2185 C C . SER A 1 275 ? 15.483 -26.421 15.936 1.00 82.00 275 SER A C 1
ATOM 2187 O O . SER A 1 275 ? 16.622 -26.521 16.400 1.00 82.00 275 SER A O 1
ATOM 2189 N N . GLN A 1 276 ? 14.390 -26.522 16.701 1.00 82.31 276 GLN A N 1
ATOM 2190 C CA . GLN A 1 276 ? 14.433 -26.736 18.151 1.00 82.31 276 GLN A CA 1
ATOM 2191 C C . GLN A 1 276 ? 14.386 -28.214 18.560 1.00 82.31 276 GLN A C 1
ATOM 2193 O O . GLN A 1 276 ? 15.104 -28.612 19.476 1.00 82.31 276 GLN A O 1
ATOM 2198 N N . CYS A 1 277 ? 13.559 -29.026 17.896 1.00 81.81 277 CYS A N 1
ATOM 2199 C CA . CYS A 1 277 ? 13.274 -30.411 18.292 1.00 81.81 277 CYS A CA 1
ATOM 2200 C C . CYS A 1 277 ? 13.874 -31.470 17.349 1.00 81.81 277 CYS A C 1
ATOM 2202 O O . CYS A 1 277 ? 13.825 -32.660 17.663 1.00 81.81 277 CYS A O 1
ATOM 2204 N N . GLY A 1 278 ? 14.460 -31.057 16.220 1.00 83.12 278 GLY A N 1
ATOM 2205 C CA . GLY A 1 278 ? 15.063 -31.939 15.218 1.00 83.12 278 GLY A CA 1
ATOM 2206 C C . GLY A 1 278 ? 14.122 -32.337 14.073 1.00 83.12 278 GLY A C 1
ATOM 2207 O O . GLY A 1 278 ? 12.927 -32.037 14.069 1.00 83.12 278 GLY A O 1
ATOM 2208 N N . TYR A 1 279 ? 14.685 -33.028 13.079 1.00 86.75 279 TYR A N 1
ATOM 2209 C CA . TYR A 1 279 ? 13.988 -33.476 11.871 1.00 86.75 279 TYR A CA 1
ATOM 2210 C C . TYR A 1 279 ? 13.537 -34.936 12.021 1.00 86.75 279 TYR A C 1
ATOM 2212 O O . TYR A 1 279 ? 14.219 -35.854 11.575 1.00 86.75 279 TYR A O 1
ATOM 2220 N N . ASP A 1 280 ? 12.394 -35.148 12.674 1.00 88.06 280 ASP A N 1
ATOM 2221 C CA . ASP A 1 280 ? 11.725 -36.451 12.760 1.00 88.06 280 ASP A CA 1
ATOM 2222 C C . ASP A 1 280 ? 10.311 -36.323 12.177 1.00 88.06 280 ASP A C 1
ATOM 2224 O O . ASP A 1 280 ? 9.446 -35.661 12.756 1.00 88.06 280 ASP A O 1
ATOM 2228 N N . ALA A 1 281 ? 10.092 -36.935 11.011 1.00 90.12 281 ALA A N 1
ATOM 2229 C CA . ALA A 1 281 ? 8.837 -36.841 10.270 1.00 90.12 281 ALA A CA 1
ATOM 2230 C C . ALA A 1 281 ? 7.648 -37.448 11.032 1.00 90.12 281 ALA A C 1
ATOM 2232 O O . ALA A 1 281 ? 6.527 -36.968 10.884 1.00 90.12 281 ALA A O 1
ATOM 2233 N N . GLU A 1 282 ? 7.873 -38.451 11.885 1.00 91.38 282 GLU A N 1
ATOM 2234 C CA . GLU A 1 282 ? 6.798 -39.078 12.663 1.00 91.38 282 GLU A CA 1
ATOM 2235 C C . GLU A 1 282 ? 6.366 -38.203 13.846 1.00 91.38 282 GLU A C 1
ATOM 2237 O O . GLU A 1 282 ? 5.227 -38.276 14.313 1.00 91.38 282 GLU A O 1
ATOM 2242 N N . ARG A 1 283 ? 7.268 -37.343 14.336 1.00 87.06 283 ARG A N 1
ATOM 2243 C CA . ARG A 1 283 ? 7.045 -36.495 15.518 1.00 87.06 283 ARG A CA 1
ATOM 2244 C C . ARG A 1 283 ? 6.812 -35.025 15.194 1.00 87.06 283 ARG A C 1
ATOM 2246 O O . ARG A 1 283 ? 6.471 -34.262 16.099 1.00 87.06 283 ARG A O 1
ATOM 2253 N N . ILE A 1 284 ? 6.941 -34.622 13.931 1.00 90.62 284 ILE A N 1
ATOM 2254 C CA . ILE A 1 284 ? 6.878 -33.213 13.525 1.00 90.62 284 ILE A CA 1
ATOM 2255 C C . ILE A 1 284 ? 5.560 -32.535 13.912 1.00 90.62 284 ILE A C 1
ATOM 2257 O O . ILE A 1 284 ? 5.567 -31.388 14.350 1.00 90.62 284 ILE A O 1
ATOM 2261 N N . SER A 1 285 ? 4.435 -33.252 13.848 1.00 88.44 285 SER A N 1
ATOM 2262 C CA . SER A 1 285 ? 3.126 -32.736 14.269 1.00 88.44 285 SER A CA 1
ATOM 2263 C C . SER A 1 285 ? 3.081 -32.429 15.770 1.00 88.44 285 SER A C 1
ATOM 2265 O O . SER A 1 285 ? 2.526 -31.410 16.182 1.00 88.44 285 SER A O 1
ATOM 2267 N N . ARG A 1 286 ? 3.721 -33.266 16.599 1.00 88.94 286 ARG A N 1
ATOM 2268 C CA . ARG A 1 286 ? 3.854 -33.047 18.046 1.00 88.94 286 ARG A CA 1
ATOM 2269 C C . ARG A 1 286 ? 4.762 -31.854 18.345 1.00 88.94 286 ARG A C 1
ATOM 2271 O O . ARG A 1 286 ? 4.443 -31.077 19.239 1.00 88.94 286 ARG A O 1
ATOM 2278 N N . TYR A 1 287 ? 5.852 -31.690 17.598 1.00 92.00 287 TYR A N 1
ATOM 2279 C CA . TYR A 1 287 ? 6.754 -30.545 17.753 1.00 92.00 287 TYR A CA 1
ATOM 2280 C C . TYR A 1 287 ? 6.084 -29.234 17.331 1.00 92.00 287 TYR A C 1
ATOM 2282 O O . TYR A 1 287 ? 6.111 -28.270 18.087 1.00 92.00 287 TYR A O 1
ATOM 2290 N N . ALA A 1 288 ? 5.407 -29.211 16.180 1.00 88.56 288 ALA A N 1
ATOM 2291 C CA . ALA A 1 288 ? 4.648 -28.048 15.722 1.00 88.56 288 ALA A CA 1
ATOM 2292 C C . ALA A 1 288 ? 3.572 -27.642 16.738 1.00 88.56 288 ALA A C 1
ATOM 2294 O O . ALA A 1 288 ? 3.470 -26.469 17.092 1.00 88.56 288 ALA A O 1
ATOM 2295 N N . ARG A 1 289 ? 2.824 -28.619 17.272 1.00 89.31 289 ARG A N 1
ATOM 2296 C CA . ARG A 1 289 ? 1.851 -28.385 18.345 1.00 89.31 289 ARG A CA 1
ATOM 2297 C C . ARG A 1 289 ? 2.499 -27.750 19.576 1.00 89.31 289 ARG A C 1
ATOM 2299 O O . ARG A 1 289 ? 1.967 -26.766 20.075 1.00 89.31 289 ARG A O 1
ATOM 2306 N N . ALA A 1 290 ? 3.635 -28.275 20.035 1.00 85.69 290 ALA A N 1
ATOM 2307 C CA . ALA A 1 290 ? 4.339 -27.732 21.195 1.00 85.69 290 ALA A CA 1
ATOM 2308 C C . ALA A 1 290 ? 4.775 -26.271 20.977 1.00 85.69 290 ALA A C 1
ATOM 2310 O O . ALA A 1 290 ? 4.565 -25.444 21.858 1.00 85.69 290 ALA A O 1
ATOM 2311 N N . ILE A 1 291 ? 5.294 -25.930 19.789 1.00 88.19 291 ILE A N 1
ATOM 2312 C CA . ILE A 1 291 ? 5.670 -24.550 19.434 1.00 88.19 291 ILE A CA 1
ATOM 2313 C C . ILE A 1 291 ? 4.458 -23.608 19.441 1.00 88.19 291 ILE A C 1
ATOM 2315 O O . ILE A 1 291 ? 4.555 -22.483 19.931 1.00 88.19 291 ILE A O 1
ATOM 2319 N N . VAL A 1 292 ? 3.318 -24.048 18.899 1.00 89.31 292 VAL A N 1
ATOM 2320 C CA . VAL A 1 292 ? 2.082 -23.247 18.881 1.00 89.31 292 VAL A CA 1
ATOM 2321 C C . VAL A 1 292 ? 1.535 -23.051 20.294 1.00 89.31 292 VAL A C 1
ATOM 2323 O O . VAL A 1 292 ? 1.193 -21.928 20.663 1.00 89.31 292 VAL A O 1
ATOM 2326 N N . GLU A 1 293 ? 1.478 -24.115 21.099 1.00 84.44 293 GLU A N 1
ATOM 2327 C CA . GLU A 1 293 ? 1.015 -24.048 22.489 1.00 84.44 293 GLU A CA 1
ATOM 2328 C C . GLU A 1 293 ? 1.929 -23.156 23.345 1.00 84.44 293 GLU A C 1
ATOM 2330 O O . GLU A 1 293 ? 1.426 -22.352 24.129 1.00 84.44 293 GLU A O 1
ATOM 2335 N N . GLU A 1 294 ? 3.250 -23.223 23.156 1.00 86.62 294 GLU A N 1
ATOM 2336 C CA . GLU A 1 294 ? 4.215 -22.346 23.827 1.00 86.62 294 GLU A CA 1
ATOM 2337 C C . GLU A 1 294 ? 4.016 -20.877 23.433 1.00 86.62 294 GLU A C 1
ATOM 2339 O O . GLU A 1 294 ? 3.927 -20.009 24.306 1.00 86.62 294 GLU A O 1
ATOM 2344 N N . ALA A 1 295 ? 3.902 -20.589 22.131 1.00 86.19 295 ALA A N 1
ATOM 2345 C CA . ALA A 1 295 ? 3.673 -19.234 21.636 1.00 86.19 295 ALA A CA 1
ATOM 2346 C C . ALA A 1 295 ? 2.363 -18.655 22.190 1.00 86.19 295 ALA A C 1
ATOM 2348 O O . ALA A 1 295 ? 2.354 -17.543 22.714 1.00 86.19 295 ALA A O 1
ATOM 2349 N N . MET A 1 296 ? 1.280 -19.437 22.159 1.00 86.00 296 MET A N 1
ATOM 2350 C CA . MET A 1 296 ? -0.014 -19.046 22.717 1.00 86.00 296 MET A CA 1
ATOM 2351 C C . MET A 1 296 ? 0.064 -18.815 24.229 1.00 86.00 296 MET A C 1
ATOM 2353 O O . MET A 1 296 ? -0.450 -17.815 24.730 1.00 86.00 296 MET A O 1
ATOM 2357 N N . GLN A 1 297 ? 0.727 -19.706 24.972 1.00 89.50 297 GLN A N 1
ATOM 2358 C CA . GLN A 1 297 ? 0.893 -19.556 26.415 1.00 89.50 297 GLN A CA 1
ATOM 2359 C C . GLN A 1 297 ? 1.686 -18.289 26.759 1.00 89.50 297 GLN A C 1
ATOM 2361 O O . GLN A 1 297 ? 1.346 -17.600 27.724 1.00 89.50 297 GLN A O 1
ATOM 2366 N N . LEU A 1 298 ? 2.726 -17.970 25.984 1.00 84.62 298 LEU A N 1
ATOM 2367 C CA . LEU A 1 298 ? 3.498 -16.743 26.154 1.00 84.62 298 LEU A CA 1
ATOM 2368 C C . LEU A 1 298 ? 2.647 -15.506 25.850 1.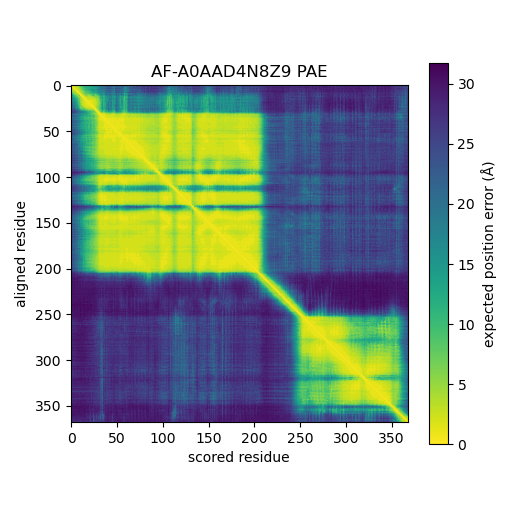00 84.62 298 LEU A C 1
ATOM 2370 O O . LEU A 1 298 ? 2.659 -14.573 26.648 1.00 84.62 298 LEU A O 1
ATOM 2374 N N . SER A 1 299 ? 1.865 -15.515 24.765 1.00 84.00 299 SER A N 1
ATOM 2375 C CA . SER A 1 299 ? 0.942 -14.426 24.423 1.00 84.00 299 SER A CA 1
ATOM 2376 C C . SER A 1 299 ? -0.098 -14.182 25.517 1.00 84.00 299 SER A C 1
ATOM 2378 O O . SER A 1 299 ? -0.303 -13.038 25.913 1.00 84.00 299 SER A O 1
ATOM 2380 N N . LEU A 1 300 ? -0.712 -15.237 26.063 1.00 85.00 300 LEU A N 1
ATOM 2381 C CA . LEU A 1 300 ? -1.682 -15.107 27.156 1.00 85.00 300 LEU A CA 1
ATOM 2382 C C . LEU A 1 300 ? -1.038 -14.529 28.420 1.00 85.00 300 LEU A C 1
ATOM 2384 O O . LEU A 1 300 ? -1.605 -13.635 29.044 1.00 85.00 300 LEU A O 1
ATOM 2388 N N . LYS A 1 301 ? 0.164 -15.000 28.776 1.00 91.50 301 LYS A N 1
ATOM 2389 C CA . LYS A 1 301 ? 0.919 -14.454 29.912 1.00 91.50 301 LYS A CA 1
ATOM 2390 C C . LYS A 1 301 ? 1.273 -12.987 29.695 1.00 91.50 301 LYS A C 1
ATOM 2392 O O . LYS A 1 301 ? 1.124 -12.205 30.626 1.00 91.50 301 LYS A O 1
ATOM 2397 N N . LEU A 1 302 ? 1.697 -12.622 28.484 1.00 90.00 302 LEU A N 1
ATOM 2398 C CA . LEU A 1 302 ? 2.050 -11.252 28.124 1.00 90.00 302 LEU A CA 1
ATOM 2399 C C . LEU A 1 302 ? 0.846 -10.314 28.262 1.00 90.00 302 LEU A C 1
ATOM 2401 O O . LEU A 1 302 ? 0.956 -9.307 28.945 1.00 90.00 302 LEU A O 1
ATOM 2405 N N . ILE A 1 303 ? -0.313 -10.684 27.709 1.00 85.69 303 ILE A N 1
ATOM 2406 C CA . ILE A 1 303 ? -1.554 -9.890 27.805 1.00 85.69 303 ILE A CA 1
ATOM 2407 C C . ILE A 1 303 ? -2.045 -9.777 29.261 1.00 85.69 303 ILE A C 1
ATOM 2409 O O . ILE A 1 303 ? -2.653 -8.784 29.648 1.00 85.69 303 ILE A O 1
ATOM 2413 N N . SER A 1 304 ? -1.778 -10.782 30.099 1.00 92.06 304 SER A N 1
ATOM 2414 C CA . SER A 1 304 ? -2.106 -10.721 31.530 1.00 92.06 304 SER A CA 1
ATOM 2415 C C . SER A 1 304 ? -1.085 -9.953 32.381 1.00 92.06 304 SER A C 1
ATOM 2417 O O . SER A 1 304 ? -1.354 -9.691 33.554 1.00 92.06 304 SER A O 1
ATOM 2419 N N . ASP A 1 305 ? 0.094 -9.622 31.840 1.00 94.44 305 ASP A N 1
ATOM 2420 C CA . ASP A 1 305 ? 1.149 -8.957 32.602 1.00 94.44 305 ASP A CA 1
ATOM 2421 C C . ASP A 1 305 ? 0.816 -7.462 32.754 1.00 94.44 305 ASP A C 1
ATOM 2423 O O . ASP A 1 305 ? 0.707 -6.744 31.755 1.00 94.44 305 ASP A O 1
ATOM 2427 N N . PRO A 1 306 ? 0.697 -6.941 33.990 1.00 96.31 306 PRO A N 1
ATOM 2428 C CA . PRO A 1 306 ? 0.333 -5.544 34.211 1.00 96.31 306 PRO A CA 1
ATOM 2429 C C . PRO A 1 306 ? 1.361 -4.565 33.628 1.00 96.31 306 PRO A C 1
ATOM 2431 O O . PRO A 1 306 ? 1.011 -3.439 33.282 1.00 96.31 306 PRO A O 1
ATOM 2434 N N . ARG A 1 307 ? 2.628 -4.976 33.484 1.00 96.25 307 ARG A N 1
ATOM 2435 C CA . ARG A 1 307 ? 3.668 -4.138 32.873 1.00 96.25 307 ARG A CA 1
ATOM 2436 C C . ARG A 1 307 ? 3.471 -4.021 31.370 1.00 96.25 307 ARG A C 1
ATOM 2438 O O . ARG A 1 307 ? 3.752 -2.963 30.827 1.00 96.25 307 ARG A O 1
ATOM 2445 N N . TYR A 1 308 ? 2.993 -5.077 30.712 1.00 94.75 308 TYR A N 1
ATOM 2446 C CA . TYR A 1 308 ? 2.681 -5.024 29.286 1.00 94.75 308 TYR A CA 1
ATOM 2447 C C . TYR A 1 308 ? 1.443 -4.162 29.022 1.00 94.75 308 TYR A C 1
ATOM 2449 O O . TYR A 1 308 ? 1.482 -3.309 28.143 1.00 94.75 308 TYR A O 1
ATOM 2457 N N . ASN A 1 309 ? 0.400 -4.289 29.848 1.00 91.88 309 ASN A N 1
ATOM 2458 C CA . ASN A 1 309 ? -0.789 -3.434 29.744 1.00 91.88 309 ASN A CA 1
ATOM 2459 C C . ASN A 1 309 ? -0.436 -1.948 29.856 1.00 91.88 309 ASN A C 1
ATOM 2461 O O . ASN A 1 309 ? -0.900 -1.146 29.054 1.00 91.88 309 ASN A O 1
ATOM 2465 N N . LYS A 1 310 ? 0.477 -1.599 30.768 1.00 95.69 310 LYS A N 1
ATOM 2466 C CA . LYS A 1 310 ? 0.995 -0.233 30.881 1.00 95.69 310 LYS A CA 1
ATOM 2467 C C . LYS A 1 310 ? 1.701 0.251 29.603 1.00 95.69 310 LYS A C 1
ATOM 2469 O O . LYS A 1 310 ? 1.552 1.410 29.235 1.00 95.69 310 LYS A O 1
ATOM 2474 N N . ILE A 1 311 ? 2.455 -0.614 28.917 1.00 94.94 311 ILE A N 1
ATOM 2475 C CA . ILE A 1 311 ? 3.093 -0.269 27.632 1.00 94.94 311 ILE A CA 1
ATOM 2476 C C . ILE A 1 311 ? 2.031 0.014 26.570 1.00 94.94 311 ILE A C 1
ATOM 2478 O O . ILE A 1 311 ? 2.149 0.997 25.843 1.00 94.94 311 ILE A O 1
ATOM 2482 N N . GLU A 1 312 ? 1.002 -0.828 26.479 1.00 93.56 312 GLU A N 1
ATOM 2483 C CA . GLU A 1 312 ? -0.086 -0.643 25.515 1.00 93.56 312 GLU A CA 1
ATOM 2484 C C . GLU A 1 312 ? -0.868 0.650 25.794 1.00 93.56 312 GLU A C 1
ATOM 2486 O O . GLU A 1 312 ? -1.080 1.432 24.869 1.00 93.56 312 GLU A O 1
ATOM 2491 N N . GLU A 1 313 ? -1.199 0.935 27.058 1.00 93.38 313 GLU A N 1
ATOM 2492 C CA . GLU A 1 313 ? -1.838 2.189 27.484 1.00 93.38 313 GLU A CA 1
ATOM 2493 C C . GLU A 1 313 ? -0.997 3.421 27.106 1.00 93.38 313 GLU A C 1
ATOM 2495 O O . GLU A 1 313 ? -1.502 4.347 26.471 1.00 93.38 313 GLU A O 1
ATOM 2500 N N . GLU A 1 314 ? 0.303 3.422 27.425 1.00 93.69 314 GLU A N 1
ATOM 2501 C CA . GLU A 1 314 ? 1.214 4.522 27.071 1.00 93.69 314 GLU A CA 1
ATOM 2502 C C . GLU A 1 314 ? 1.397 4.662 25.551 1.00 93.69 314 GLU A C 1
ATOM 2504 O O . GLU A 1 314 ? 1.549 5.772 25.041 1.00 93.69 314 GLU A O 1
ATOM 2509 N N . SER A 1 315 ? 1.357 3.555 24.805 1.00 92.19 315 SER A N 1
ATOM 2510 C CA . SER A 1 315 ? 1.503 3.578 23.345 1.00 92.19 315 SER A CA 1
ATOM 2511 C C . SER A 1 315 ? 0.305 4.205 22.625 1.00 92.19 315 SER A C 1
ATOM 2513 O O . SER A 1 315 ? 0.453 4.676 21.495 1.00 92.19 315 SER A O 1
ATOM 2515 N N . GLN A 1 316 ? -0.860 4.223 23.279 1.00 90.00 316 GLN A N 1
ATOM 2516 C CA . GLN A 1 316 ? -2.105 4.801 22.773 1.00 90.00 316 GLN A CA 1
ATOM 2517 C C . GLN A 1 316 ? -2.327 6.246 23.247 1.00 90.00 316 GLN A C 1
ATOM 2519 O O . GLN A 1 316 ? -3.241 6.911 22.757 1.00 90.00 316 GLN A O 1
ATOM 2524 N N . ASP A 1 317 ? -1.501 6.766 24.163 1.00 90.19 317 ASP A N 1
ATOM 2525 C CA . ASP A 1 317 ? -1.621 8.139 24.652 1.00 90.19 317 ASP A CA 1
ATOM 2526 C C . ASP A 1 317 ? -1.199 9.155 23.578 1.00 90.19 317 ASP A C 1
ATOM 2528 O O . ASP A 1 317 ? -0.020 9.439 23.354 1.00 90.19 317 ASP A O 1
ATOM 2532 N N . VAL A 1 318 ? -2.196 9.755 22.926 1.00 75.81 318 VAL A N 1
ATOM 2533 C CA . VAL A 1 318 ? -2.015 10.753 21.860 1.00 75.81 318 VAL A CA 1
ATOM 2534 C C . VAL A 1 318 ? -1.323 12.028 22.371 1.00 75.81 318 VAL A C 1
ATOM 2536 O O . VAL A 1 318 ? -0.703 12.751 21.590 1.00 75.81 318 VAL A O 1
ATOM 2539 N N . ASN A 1 319 ? -1.354 12.293 23.682 1.00 87.50 319 ASN A N 1
ATOM 2540 C CA . ASN A 1 319 ? -0.720 13.474 24.276 1.00 87.50 319 ASN A CA 1
ATOM 2541 C C . ASN A 1 319 ? 0.792 13.305 24.468 1.00 87.50 319 ASN A C 1
ATOM 2543 O O . ASN A 1 319 ? 1.495 14.275 24.758 1.00 87.50 319 ASN A O 1
ATOM 2547 N N . SER A 1 320 ? 1.317 12.090 24.293 1.00 80.38 320 SER A N 1
ATOM 2548 C CA . SER A 1 320 ? 2.714 11.776 24.584 1.00 80.38 320 SER A CA 1
ATOM 2549 C C . SER A 1 320 ? 3.724 12.279 23.545 1.00 80.38 320 SER A C 1
ATOM 2551 O O . SER A 1 320 ? 4.931 12.136 23.776 1.00 80.38 320 SER A O 1
ATOM 2553 N N . GLY A 1 321 ? 3.258 12.937 22.477 1.00 81.00 321 GLY A N 1
ATOM 2554 C CA . GLY A 1 321 ? 4.075 13.538 21.424 1.00 81.00 321 GLY A CA 1
ATOM 2555 C C . GLY A 1 321 ? 4.194 12.655 20.175 1.00 81.00 321 GLY A C 1
ATOM 2556 O O . GLY A 1 321 ? 3.496 11.647 20.056 1.00 81.00 321 GLY A O 1
ATOM 2557 N N . PRO A 1 322 ? 5.054 13.022 19.207 1.00 73.69 322 PRO A N 1
ATOM 2558 C CA . PRO A 1 322 ? 5.275 12.199 18.025 1.00 73.69 322 PRO A CA 1
ATOM 2559 C C . PRO A 1 322 ? 5.848 10.836 18.435 1.00 73.69 322 PRO A C 1
ATOM 2561 O O . PRO A 1 322 ? 6.827 10.766 19.173 1.00 73.69 322 PRO A O 1
ATOM 2564 N N . ASN A 1 323 ? 5.250 9.766 17.908 1.00 87.44 323 ASN A N 1
ATOM 2565 C CA . ASN A 1 323 ? 5.664 8.375 18.115 1.00 87.44 323 ASN A CA 1
ATOM 2566 C C . ASN A 1 323 ? 5.503 7.845 19.567 1.00 87.44 323 ASN A C 1
ATOM 2568 O O . ASN A 1 323 ? 6.479 7.428 20.199 1.00 87.44 323 ASN A O 1
ATOM 2572 N N . PRO A 1 324 ? 4.265 7.829 20.107 1.00 86.62 324 PRO A N 1
ATOM 2573 C CA . PRO A 1 324 ? 3.978 7.410 21.486 1.00 86.62 324 PRO A CA 1
ATOM 2574 C C . PRO A 1 324 ? 4.395 5.960 21.773 1.00 86.62 324 PRO A C 1
ATOM 2576 O O . PRO A 1 324 ? 4.822 5.637 22.880 1.00 86.62 324 PRO A O 1
ATOM 2579 N N . ARG A 1 325 ? 4.368 5.095 20.752 1.00 87.06 325 ARG A N 1
ATOM 2580 C CA . ARG A 1 325 ? 4.781 3.693 20.861 1.00 87.06 325 ARG A CA 1
ATOM 2581 C C . ARG A 1 325 ? 6.260 3.540 21.207 1.00 87.06 325 ARG A C 1
ATOM 2583 O O . ARG A 1 325 ? 6.583 2.812 22.141 1.00 87.06 325 ARG A O 1
ATOM 2590 N N . ASP A 1 326 ? 7.152 4.236 20.506 1.00 87.62 326 ASP A N 1
ATOM 2591 C CA . ASP A 1 326 ? 8.592 4.147 20.783 1.00 87.62 326 ASP A CA 1
ATOM 2592 C C . ASP A 1 326 ? 8.916 4.679 22.180 1.00 87.62 326 ASP A C 1
ATOM 2594 O O . ASP A 1 326 ? 9.710 4.087 22.910 1.00 87.62 326 ASP A O 1
ATOM 2598 N N . LYS A 1 327 ? 8.239 5.753 22.595 1.00 92.19 327 LYS A N 1
ATOM 2599 C CA . LYS A 1 327 ? 8.366 6.307 23.945 1.00 92.19 327 LYS A CA 1
ATOM 2600 C C . LYS A 1 327 ? 7.933 5.305 25.020 1.00 92.19 327 LYS A C 1
ATOM 2602 O O . LYS A 1 327 ? 8.675 5.116 25.981 1.00 92.19 327 LYS A O 1
ATOM 2607 N N . ALA A 1 328 ? 6.801 4.621 24.839 1.00 93.44 328 ALA A N 1
ATOM 2608 C CA . ALA A 1 328 ? 6.334 3.580 25.758 1.00 93.44 328 ALA A CA 1
ATOM 2609 C C . ALA A 1 328 ? 7.365 2.444 25.912 1.00 93.44 328 ALA A C 1
ATOM 2611 O O . ALA A 1 328 ? 7.649 1.989 27.022 1.00 93.44 328 ALA A O 1
ATOM 2612 N N . TRP A 1 329 ? 8.013 2.030 24.818 1.00 93.88 329 TRP A N 1
ATOM 2613 C CA . TRP A 1 329 ? 9.076 1.020 24.871 1.00 93.88 329 TRP A CA 1
ATOM 2614 C C . TRP A 1 329 ? 10.373 1.528 25.516 1.00 93.88 329 TRP A C 1
ATOM 2616 O O . TRP A 1 329 ? 11.010 0.776 26.255 1.00 93.88 329 TRP A O 1
ATOM 2626 N N . GLN A 1 330 ? 10.757 2.793 25.320 1.00 92.44 330 GLN A N 1
ATOM 2627 C CA . GLN A 1 330 ? 11.898 3.392 26.033 1.00 92.44 330 GLN A CA 1
ATOM 2628 C C . GLN A 1 330 ? 11.627 3.531 27.541 1.00 92.44 330 GLN A C 1
ATOM 2630 O O . GLN A 1 330 ? 12.512 3.283 28.369 1.00 92.44 330 GLN A O 1
ATOM 2635 N N . ASN A 1 331 ? 10.388 3.850 27.919 1.00 94.94 331 ASN A N 1
ATOM 2636 C CA . ASN A 1 331 ? 9.953 3.846 29.313 1.00 94.94 331 ASN A CA 1
ATOM 2637 C C . ASN A 1 331 ? 10.012 2.431 29.900 1.00 94.94 331 ASN A C 1
ATOM 2639 O O . ASN A 1 331 ? 10.559 2.235 30.982 1.00 94.94 331 ASN A O 1
ATOM 2643 N N . ALA A 1 332 ? 9.519 1.419 29.182 1.00 95.75 332 ALA A N 1
ATOM 2644 C CA . ALA A 1 332 ? 9.606 0.022 29.613 1.00 95.75 332 ALA A CA 1
ATOM 2645 C C . ALA A 1 332 ? 11.055 -0.446 29.787 1.00 95.75 332 ALA A C 1
ATOM 2647 O O . ALA A 1 332 ? 11.382 -1.130 30.766 1.00 95.75 332 ALA A O 1
ATOM 2648 N N . LYS A 1 333 ? 11.925 -0.040 28.853 1.00 94.62 333 LYS A N 1
ATOM 2649 C CA . LYS A 1 333 ? 13.357 -0.332 28.873 1.00 94.62 333 LYS A CA 1
ATOM 2650 C C . LYS A 1 333 ? 13.986 0.094 30.193 1.00 94.62 333 LYS A C 1
ATOM 2652 O O . LYS A 1 333 ? 14.503 -0.745 30.931 1.00 94.62 333 LYS A O 1
ATOM 2657 N N . THR A 1 334 ? 13.846 1.379 30.504 1.00 95.50 334 THR A N 1
ATOM 2658 C CA . THR A 1 334 ? 14.401 1.994 31.716 1.00 95.50 334 THR A CA 1
ATOM 2659 C C . THR A 1 334 ? 13.679 1.550 32.989 1.00 95.50 334 THR A C 1
ATOM 2661 O O . THR A 1 334 ? 14.309 1.406 34.033 1.00 95.50 334 THR A O 1
ATOM 2664 N N . SER A 1 335 ? 12.370 1.290 32.921 1.00 95.69 335 SER A N 1
ATOM 2665 C CA . SER A 1 335 ? 11.564 0.930 34.089 1.00 95.69 335 SER A CA 1
ATOM 2666 C C . SER A 1 335 ? 11.806 -0.493 34.580 1.00 95.69 335 SER A C 1
ATOM 2668 O O . SER A 1 335 ? 11.751 -0.710 35.791 1.00 95.69 335 SER A O 1
ATOM 2670 N N . PHE A 1 336 ? 11.980 -1.479 33.692 1.00 96.50 336 PHE A N 1
ATOM 2671 C CA . PHE A 1 336 ? 12.124 -2.869 34.138 1.00 96.50 336 PHE A CA 1
ATOM 2672 C C . PHE A 1 336 ? 12.932 -3.791 33.220 1.00 96.50 336 PHE A C 1
ATOM 2674 O O . PHE A 1 336 ? 13.507 -4.751 33.736 1.00 96.50 336 PHE A O 1
ATOM 2681 N N . LEU A 1 337 ? 12.993 -3.565 31.901 1.00 92.94 337 LEU A N 1
ATOM 2682 C CA . LEU A 1 337 ? 13.663 -4.521 31.004 1.00 92.94 337 LEU A CA 1
ATOM 2683 C C . LEU A 1 337 ? 15.175 -4.569 31.244 1.00 92.94 337 LEU A C 1
ATOM 2685 O O . LEU A 1 337 ? 15.719 -5.668 31.350 1.00 92.94 337 LEU A O 1
ATOM 2689 N N . ASP A 1 338 ? 15.832 -3.415 31.402 1.00 92.38 338 ASP A N 1
ATOM 2690 C CA . ASP A 1 338 ? 17.279 -3.360 31.651 1.00 92.38 338 ASP A CA 1
ATOM 2691 C C . ASP A 1 338 ? 17.627 -4.058 32.977 1.00 92.38 338 ASP A C 1
ATOM 2693 O O . ASP A 1 338 ? 18.513 -4.909 33.019 1.00 92.38 338 ASP A O 1
ATOM 2697 N N . SER A 1 339 ? 16.843 -3.825 34.037 1.00 94.31 339 SER A N 1
ATOM 2698 C CA . SER A 1 339 ? 17.028 -4.498 35.333 1.00 94.31 339 SER A CA 1
ATOM 2699 C C . SER A 1 339 ? 16.853 -6.022 35.243 1.00 94.31 339 SER A C 1
ATOM 2701 O O . SER A 1 339 ? 17.618 -6.781 35.845 1.00 94.31 339 SER A O 1
ATOM 2703 N N . LEU A 1 340 ? 15.870 -6.505 34.471 1.00 93.44 340 LEU A N 1
ATOM 2704 C CA . LEU A 1 340 ? 15.699 -7.941 34.229 1.00 93.44 340 LEU A CA 1
ATOM 2705 C C . LEU A 1 340 ? 16.875 -8.523 33.440 1.00 93.44 340 LEU A C 1
ATOM 2707 O O . LEU A 1 340 ? 17.346 -9.616 33.767 1.00 93.44 340 LEU A O 1
ATOM 2711 N N . TYR A 1 341 ? 17.349 -7.805 32.422 1.00 90.81 341 TYR A N 1
ATOM 2712 C CA . TYR A 1 341 ? 18.478 -8.230 31.606 1.00 90.81 341 TYR A CA 1
ATOM 2713 C C . TYR A 1 341 ? 19.772 -8.285 32.421 1.00 90.81 341 TYR A C 1
ATOM 2715 O O . TYR A 1 341 ? 20.476 -9.286 32.372 1.00 90.81 341 TYR A O 1
ATOM 2723 N N . GLU A 1 342 ? 20.065 -7.280 33.241 1.00 93.19 342 GLU A N 1
ATOM 2724 C CA . GLU A 1 342 ? 21.226 -7.297 34.135 1.00 93.19 342 GLU A CA 1
ATOM 2725 C C . GLU A 1 342 ? 21.158 -8.460 35.132 1.00 93.19 342 GLU A C 1
ATOM 2727 O O . GLU A 1 342 ? 22.140 -9.176 35.341 1.00 93.19 342 GLU A O 1
ATOM 2732 N N . LYS A 1 343 ? 19.976 -8.700 35.712 1.00 95.00 343 LYS A N 1
ATOM 2733 C CA . LYS A 1 343 ? 19.771 -9.733 36.733 1.00 95.00 343 LYS A CA 1
ATOM 2734 C C . LYS A 1 343 ? 19.860 -11.161 36.189 1.00 95.00 343 LYS A C 1
ATOM 2736 O O . LYS A 1 343 ? 20.345 -12.053 36.889 1.00 95.00 343 LYS A O 1
ATOM 2741 N N . TYR A 1 344 ? 19.356 -11.409 34.980 1.00 93.38 344 TYR A N 1
ATOM 2742 C CA . TYR A 1 344 ? 19.210 -12.765 34.431 1.00 93.38 344 TYR A CA 1
ATOM 2743 C C . TYR A 1 344 ? 20.025 -13.026 33.160 1.00 93.38 344 TYR A C 1
ATOM 2745 O O . TYR A 1 344 ? 20.196 -14.187 32.789 1.00 93.38 344 TYR A O 1
ATOM 2753 N N . GLY A 1 345 ? 20.585 -11.996 32.528 1.00 84.06 345 GLY A N 1
ATOM 2754 C CA . GLY A 1 345 ? 21.218 -12.063 31.210 1.00 84.06 345 GLY A CA 1
ATOM 2755 C C . GLY A 1 345 ? 22.394 -13.025 31.122 1.00 84.06 345 GLY A C 1
ATOM 2756 O O . GLY A 1 345 ? 22.563 -13.710 30.117 1.00 84.06 345 GLY A O 1
ATOM 2757 N N . GLN A 1 346 ? 23.161 -13.178 32.206 1.00 87.31 346 GLN A N 1
ATOM 2758 C CA . GLN A 1 346 ? 24.263 -14.145 32.260 1.00 87.31 346 GLN A CA 1
ATOM 2759 C C . GLN A 1 346 ? 23.799 -15.606 32.146 1.00 87.31 346 GLN A C 1
ATOM 2761 O O . GLN A 1 346 ? 24.596 -16.470 31.789 1.00 87.31 346 GLN A O 1
ATOM 2766 N N . LYS A 1 347 ? 22.523 -15.886 32.442 1.00 88.69 347 LYS A N 1
ATOM 2767 C CA . LYS A 1 347 ? 21.921 -17.223 32.341 1.00 88.69 347 LYS A CA 1
ATOM 2768 C C . LYS A 1 347 ? 21.316 -17.496 30.965 1.00 88.69 347 LYS A C 1
ATOM 2770 O O . LYS A 1 347 ? 20.926 -18.631 30.704 1.00 88.69 347 LYS A O 1
ATOM 2775 N N . PHE A 1 348 ? 21.202 -16.488 30.098 1.00 81.06 348 PHE A N 1
ATOM 2776 C CA . PHE A 1 348 ? 20.635 -16.682 28.769 1.00 81.06 348 PHE A CA 1
ATOM 2777 C C . PHE A 1 348 ? 21.617 -17.453 27.875 1.00 81.06 348 PHE A C 1
ATOM 2779 O O . PHE A 1 348 ? 22.819 -17.165 27.873 1.00 81.06 348 PHE A O 1
ATOM 2786 N N . PRO A 1 349 ? 21.139 -18.445 27.105 1.00 74.50 349 PRO A N 1
ATOM 2787 C CA . PRO A 1 349 ? 21.988 -19.168 26.172 1.00 74.50 349 PRO A CA 1
ATOM 2788 C C . PRO A 1 349 ? 22.511 -18.201 25.104 1.00 74.50 349 PRO A C 1
ATOM 2790 O O . PRO A 1 349 ? 21.740 -17.557 24.399 1.00 74.50 349 PRO A O 1
ATOM 2793 N N . ARG A 1 350 ? 23.838 -18.119 24.954 1.00 66.44 350 ARG A N 1
ATOM 2794 C CA . ARG A 1 350 ? 24.504 -17.307 23.923 1.00 66.44 350 ARG A CA 1
ATOM 2795 C C . ARG A 1 350 ? 24.396 -17.975 22.545 1.00 66.44 350 ARG A C 1
ATOM 2797 O O . ARG A 1 350 ? 25.406 -18.363 21.966 1.00 66.44 350 ARG A O 1
ATOM 2804 N N . LYS A 1 351 ? 23.185 -18.170 22.019 1.00 60.44 351 LYS A N 1
ATOM 2805 C CA . LYS A 1 351 ? 23.003 -18.483 20.595 1.00 60.44 351 LYS A CA 1
ATOM 2806 C C . LYS A 1 351 ? 22.854 -17.165 19.837 1.00 60.44 351 LYS A C 1
ATOM 2808 O O . LYS A 1 351 ? 21.940 -16.398 20.106 1.00 60.44 351 LYS A O 1
ATOM 2813 N N . LEU A 1 352 ? 23.782 -16.909 18.914 1.00 46.44 352 LEU A N 1
ATOM 2814 C CA . LEU A 1 352 ? 23.754 -15.783 17.976 1.00 46.44 352 LEU A CA 1
ATOM 2815 C C . LEU A 1 352 ? 22.704 -16.043 16.885 1.00 46.44 352 LEU A C 1
ATOM 2817 O O . LEU A 1 352 ? 23.032 -16.236 15.718 1.00 46.44 352 LEU A O 1
ATOM 2821 N N . GLU A 1 353 ? 21.431 -16.067 17.262 1.00 54.47 353 GLU A N 1
ATOM 2822 C CA . GLU A 1 353 ? 20.383 -15.686 16.321 1.00 54.47 353 GLU A CA 1
ATOM 2823 C C . GLU A 1 353 ? 20.347 -14.157 16.344 1.00 54.47 353 GLU A C 1
ATOM 2825 O O . GLU A 1 353 ? 20.206 -13.553 17.407 1.00 54.47 353 GLU A O 1
ATOM 2830 N N . LYS A 1 354 ? 20.590 -13.509 15.195 1.00 47.66 354 LYS A N 1
ATOM 2831 C CA . LYS A 1 354 ? 20.446 -12.050 15.101 1.00 47.66 354 LYS A CA 1
ATOM 2832 C C . LYS A 1 354 ? 19.020 -11.705 15.520 1.00 47.66 354 LYS A C 1
ATOM 2834 O O . LYS A 1 354 ? 18.078 -12.207 14.907 1.00 47.66 354 LYS A O 1
ATOM 2839 N N . CYS A 1 355 ? 18.883 -10.869 16.549 1.00 42.69 355 CYS A N 1
ATOM 2840 C CA . CYS A 1 355 ? 17.592 -10.320 16.935 1.00 42.69 355 CYS A CA 1
ATOM 2841 C C . CYS A 1 355 ? 16.945 -9.675 15.698 1.00 42.69 355 CYS A C 1
ATOM 2843 O O . CYS A 1 355 ? 17.661 -9.037 14.919 1.00 42.69 355 CYS A O 1
ATOM 2845 N N . PRO A 1 356 ? 15.634 -9.853 15.474 1.00 43.84 356 PRO A N 1
ATOM 2846 C CA . PRO A 1 356 ? 14.926 -9.101 14.450 1.00 43.84 356 PRO A CA 1
ATOM 2847 C C . PRO A 1 356 ? 14.977 -7.616 14.830 1.00 43.84 356 PRO A C 1
ATOM 2849 O O . PRO A 1 356 ? 14.190 -7.155 15.651 1.00 43.84 356 PRO A O 1
ATOM 2852 N N . ASP A 1 357 ? 15.951 -6.886 14.285 1.00 40.25 357 ASP A N 1
ATOM 2853 C CA . ASP A 1 357 ? 16.052 -5.440 14.460 1.00 40.25 357 ASP A CA 1
ATOM 2854 C C . ASP A 1 357 ? 14.888 -4.782 13.718 1.00 40.25 357 ASP A C 1
ATOM 2856 O O . ASP A 1 357 ? 14.758 -4.886 12.494 1.00 40.25 357 ASP A O 1
ATOM 2860 N N . ILE A 1 358 ? 14.045 -4.071 14.466 1.00 46.41 358 ILE A N 1
ATOM 2861 C CA . ILE A 1 358 ? 13.206 -3.020 13.899 1.00 46.41 358 ILE A CA 1
ATOM 2862 C C . ILE A 1 358 ? 14.197 -1.914 13.548 1.00 46.41 358 ILE A C 1
ATOM 2864 O O . ILE A 1 358 ? 14.763 -1.314 14.452 1.00 46.41 358 ILE A O 1
ATOM 2868 N N . ALA A 1 359 ? 14.485 -1.713 12.261 1.00 39.62 359 ALA A N 1
ATOM 2869 C CA . ALA A 1 359 ? 15.472 -0.736 11.810 1.00 39.62 359 ALA A CA 1
ATOM 2870 C C . ALA A 1 359 ? 15.228 0.637 12.471 1.00 39.62 359 ALA A C 1
ATOM 2872 O O . ALA A 1 359 ? 14.295 1.351 12.102 1.00 39.62 359 ALA A O 1
ATOM 2873 N N . GLU A 1 360 ? 16.050 0.994 13.465 1.00 38.31 360 GLU A N 1
ATOM 2874 C CA . GLU A 1 360 ? 16.039 2.317 14.083 1.00 38.31 360 GLU A CA 1
ATOM 2875 C C . GLU A 1 360 ? 16.401 3.346 13.007 1.00 38.31 360 GLU A C 1
ATOM 2877 O O . GLU A 1 360 ? 17.474 3.299 12.401 1.00 38.31 360 GLU A O 1
ATOM 2882 N N . ASN A 1 361 ? 15.484 4.280 12.754 1.00 41.81 361 ASN A N 1
ATOM 2883 C CA . ASN A 1 361 ? 15.686 5.410 11.856 1.00 41.81 361 ASN A CA 1
ATOM 2884 C C . ASN A 1 361 ? 16.873 6.261 12.337 1.00 41.81 361 ASN A C 1
ATOM 2886 O O . ASN A 1 361 ? 16.729 7.162 13.164 1.00 41.81 361 ASN A O 1
ATOM 2890 N N . SER A 1 362 ? 18.059 6.017 11.782 1.00 35.22 362 SER A N 1
ATOM 2891 C CA . SER A 1 362 ? 19.265 6.819 11.990 1.00 35.22 362 SER A CA 1
ATOM 2892 C C . SER A 1 362 ? 19.181 8.158 11.237 1.00 35.22 362 SER A C 1
ATOM 2894 O O . SER A 1 362 ? 19.931 8.395 10.292 1.00 35.22 362 SER A O 1
ATOM 2896 N N . ALA A 1 363 ? 18.249 9.030 11.634 1.00 43.03 363 ALA A N 1
ATOM 2897 C CA . ALA A 1 363 ? 18.051 10.364 11.050 1.00 43.03 363 ALA A CA 1
ATOM 2898 C C . ALA A 1 363 ? 18.170 11.522 12.064 1.00 43.03 363 ALA A C 1
ATOM 2900 O O . ALA A 1 363 ? 17.832 12.654 11.738 1.00 43.03 363 ALA A O 1
ATOM 2901 N N . SER A 1 364 ? 18.713 11.283 13.263 1.00 40.75 364 SER A N 1
ATOM 2902 C CA . SER A 1 364 ? 18.976 12.338 14.258 1.00 40.75 364 SER A CA 1
ATOM 2903 C C . SER A 1 364 ? 20.415 12.293 14.765 1.00 40.75 364 SER A C 1
ATOM 2905 O O . SER A 1 364 ? 20.690 11.795 15.851 1.00 40.75 364 SER A O 1
ATOM 2907 N N . ARG A 1 365 ? 21.351 12.810 13.961 1.00 37.97 365 ARG A N 1
ATOM 2908 C CA . ARG A 1 365 ? 22.638 13.380 14.412 1.00 37.97 365 ARG A CA 1
ATOM 2909 C C . ARG A 1 365 ? 23.314 14.077 13.235 1.00 37.97 365 ARG A C 1
ATOM 2911 O O . ARG A 1 365 ? 24.101 13.462 12.525 1.00 37.97 365 ARG A O 1
ATOM 2918 N N . ARG A 1 366 ? 22.974 15.350 13.020 1.00 38.28 366 ARG A N 1
ATOM 2919 C CA . ARG A 1 366 ? 23.805 16.365 12.342 1.00 38.28 366 ARG A CA 1
ATOM 2920 C C . ARG A 1 366 ? 23.129 17.733 12.462 1.00 38.28 366 ARG A C 1
ATOM 2922 O O . ARG A 1 366 ? 22.575 18.250 11.506 1.00 38.28 366 ARG A O 1
ATOM 2929 N N . LEU A 1 367 ? 23.164 18.280 13.672 1.00 42.44 367 LEU A N 1
ATOM 2930 C CA . LEU A 1 367 ? 23.135 19.721 13.917 1.00 42.44 367 LEU A CA 1
ATOM 2931 C C . LEU A 1 367 ? 24.031 19.982 15.130 1.00 42.44 367 LEU A C 1
ATOM 2933 O O . LEU A 1 367 ? 23.566 19.969 16.266 1.00 42.44 367 LEU A O 1
ATOM 2937 N N . LEU A 1 368 ? 25.327 20.103 14.851 1.00 40.38 368 LEU A N 1
ATOM 2938 C CA . LEU A 1 368 ? 26.275 21.020 15.480 1.00 40.38 368 LEU A CA 1
ATOM 2939 C C . LEU A 1 368 ? 27.304 21.387 14.411 1.00 40.38 368 LEU A C 1
ATOM 2941 O O . LEU A 1 368 ? 27.749 20.446 13.708 1.00 40.38 368 LEU A O 1
#

Foldseek 3Di:
DDDDDDDDDPPPPVVVVVVVVVVVVVPPQDADFLVRQDQQQVCVVCQVHPHRFQERNNPCLDDPVLVVVLRVLLVVLQVVQQPQQQPDQLRNPPNRLTQREHEYEAQAHDDDVVDDCDPVNRQVSNVCVNVVDPDPSHRFRYKYWYAHLVVLDIDIDGTPRLPQDPVQLVVLQVVLSVCSVVSVVSSSSSSSSVSSSVVSNVSRVPPPPDPPPDDDDDDDDDDDDDDDDDDDDDDDDDDDDDDDDDDDDPPPPPDLVPDPPVCSVVVVLLVVLCVVVNDDPVCSVVSSVVSVVVVVVVVVVLVVDVLNVQLVVQQSPPVCDPRSNVVSVVCSVVVPVVVVCVVCVVVDPPDPPPDPDPPDPPPPDDDD

Sequence (368 aa):
MNQLPNLFPWSHFGFNVYLLLVIFFLTTWAQYSPQTYPDPRTDPLSCRLILPGQLCDPSEILLPEERRNLMDKTTRLQQITANIRNTAPACANSQNSNLYIMIALIEKLGTNPFEAVSIEKFTNLLRSKYQNYQDVSLCDTLVLIVNSRMDRQVFTVAGRDAKLSREVLQMAFHRNVGHFRGGNYALGLEGMIEYIVSSYNSAHIVQVQSPVQGIDSVNSVQLPTSALPTSGSGQFITHGVRQKPDPKAQLDKFNFDAVPEEDRLWVQILYKASSQCGYDAERISRYARAIVEEAMQLSLKLISDPRYNKIEEESQDVNSGPNPRDKAWQNAKTSFLDSLYEKYGQKFPRKLEKCPDIAENSASRRLL

Solvent-accessible surface area (backbone atoms only — not comparable to full-atom values): 22629 Å² total; per-residue (Å²): 142,89,83,82,82,86,82,77,85,76,73,68,68,62,56,55,54,54,52,50,51,54,54,57,67,72,61,65,74,81,59,47,45,51,86,70,47,68,49,19,64,85,35,16,63,68,17,72,34,97,54,66,49,48,58,24,34,61,68,59,84,56,54,74,64,50,47,50,52,48,50,54,50,51,53,54,53,32,57,66,32,56,80,49,72,47,86,37,80,50,24,68,84,45,93,76,50,30,55,41,68,35,39,41,47,38,57,38,70,38,70,50,99,87,48,79,60,47,65,60,62,40,47,55,49,31,49,53,60,76,63,63,69,88,53,91,67,57,60,32,29,45,32,44,39,37,38,26,63,73,72,72,44,72,42,72,49,68,25,84,51,44,72,65,53,72,66,58,54,51,48,23,48,65,77,22,46,68,30,50,76,69,67,38,50,59,62,20,51,49,52,24,52,54,46,49,50,53,49,45,51,58,65,56,62,77,73,72,77,73,86,74,77,84,77,92,77,94,78,93,78,90,80,86,89,79,84,83,86,88,85,80,92,74,88,85,84,82,88,80,88,90,83,88,80,88,88,78,85,72,72,73,77,78,65,64,84,79,43,58,78,91,48,35,65,58,52,51,44,44,51,52,23,33,75,74,75,46,91,45,84,92,49,43,69,61,38,31,48,51,52,51,53,50,51,52,52,50,49,54,50,46,71,69,31,71,71,49,48,50,35,56,55,43,34,66,36,78,86,70,50,91,63,20,48,63,52,22,52,53,50,45,37,77,72,46,49,52,61,50,42,72,74,47,48,89,75,53,79,91,67,91,67,79,72,87,74,75,82,74,81,88,79,84,87,88,88,128

InterPro domains:
  IPR033438 Modulator of levamisole receptor-1 [PF17175] (33-151)

Organism: NCBI:txid166010

Nearest PDB structures (foldseek):
  3pw9-assembly1_A  TM=8.213E-01  e=2.931E-04  Arabidopsis thaliana
  2kpt-assembly1_A  TM=7.168E-01  e=1.495E-03  Corynebacterium glutamicum
  8f9r-assembly2_B  TM=2.271E-01  e=8.866E+00  Oryctolagus cuniculus

Radius of gyration: 29.25 Å; Cα contacts (8 Å, |Δi|>4): 344; chains: 1; bounding box: 123×71×60 Å

Secondary structure (DSSP, 8-state):
----------SHHHHHHHHHHHHHHHT---PBPTTTSPPTTT-TTTTT-SS--SEE-TT--S-HHHHHHHHHHHHHHHHHHTT----SGGGTT-TT---EEEEEEESSB-EETTEEPPHHHHHHHHHHHHH--S-TTS---EEEEEEETTTTEEEEEE-GGG---HHHHHHHHHHHHHHHHTT-HHHHHHHHHHHHHHHHHHHHHTT--------------PPPP------------------------------GGGS-HHHHHHHHHHHHHHHHH---TTTHHHHHHHHHHHHHHHHHHHHH-HHHHHHHHHHH-GGG-S-HHHHHHHHHIIIIIHHHHHHHGGGS----PPP-------------

pLDDT: mean 79.42, std 21.3, range [23.75, 98.62]

Mean predicted aligned error: 17.86 Å